Protein AF-Q12769-3-F1 (afdb_monomer_lite)

Sequence (485 aa):
MVSVVELKQSSVMQRLLTGWMPTAIRGDQSPSDRPLSLAVHCVEHDAFIFALCQDHKLRMWSYKEQMCLMVADMLEYVPVKKDLRLTAGTGHKLRLAYSPTMGLYLGIYMHAPKRGQRRGFAMLPGLKLLSSSSPPTSASQCAGITSVNHSTQPEFFFCIFQLVSTESNRYSLDHISSLFTSQETLIDFALTSTDIWALWHDAENQTVVKYINFEHNVAGQWNPVFMQPLPEEEIVIRDDQDPREMYLQSLFTPGQFTNEALCKALQIFCRGTERNLDLSWSELKKEVTLAVENELQGSVTEYEFSQEEFRNLQQEFWCKFYACCLQYQEALSHPLALHLNPHTNMVCLLKKGYLSFLIPSSLVDHLYLLPYENLLTEDETTISDDVDIARDVICLIKCLRLIEESVTVDMSVIMEMSCYNLQSPEKAAEQILEDMITIDVENVMEDICSKLQEIRNPIHAIGLLIREMDYETEVEMEKGFNPGK

Structure (mmCIF, N/CA/C/O backbone):
data_AF-Q12769-3-F1
#
_entry.id   AF-Q12769-3-F1
#
loop_
_atom_site.group_PDB
_atom_site.id
_atom_site.type_symbol
_atom_site.label_atom_id
_atom_site.label_alt_id
_atom_site.label_comp_id
_atom_site.label_asym_id
_atom_site.label_entity_id
_atom_site.label_seq_id
_atom_site.pdbx_PDB_ins_code
_atom_site.Cartn_x
_atom_site.Cartn_y
_atom_site.Cartn_z
_atom_site.occupancy
_atom_site.B_iso_or_equiv
_atom_site.auth_seq_id
_atom_site.auth_comp_id
_atom_site.auth_asym_id
_atom_site.auth_atom_id
_atom_site.pdbx_PDB_model_num
ATOM 1 N N . MET A 1 1 ? 22.654 34.669 -11.933 1.00 60.47 1 MET A N 1
ATOM 2 C CA . MET A 1 1 ? 22.660 34.782 -13.406 1.00 60.47 1 MET A CA 1
ATOM 3 C C . MET A 1 1 ? 22.020 33.510 -13.928 1.00 60.47 1 MET A C 1
ATOM 5 O O . MET A 1 1 ? 22.546 32.447 -13.643 1.00 60.47 1 MET A O 1
ATOM 9 N N . VAL A 1 2 ? 20.847 33.600 -14.552 1.00 82.94 2 VAL A N 1
ATOM 10 C CA . VAL A 1 2 ? 20.180 32.443 -15.170 1.00 82.94 2 VAL A CA 1
ATOM 11 C C . VAL A 1 2 ? 20.574 32.446 -16.642 1.00 82.94 2 VAL A C 1
ATOM 13 O O . VAL A 1 2 ? 20.434 33.478 -17.296 1.00 82.94 2 VAL A O 1
ATOM 16 N N . SER A 1 3 ? 21.107 31.336 -17.147 1.00 84.06 3 SER A N 1
ATOM 17 C CA . SER A 1 3 ? 21.309 31.119 -18.581 1.00 84.06 3 SER A CA 1
ATOM 18 C C . SER A 1 3 ? 20.165 30.272 -19.131 1.00 84.06 3 SER A C 1
ATOM 20 O O . SER A 1 3 ? 19.603 29.432 -18.432 1.00 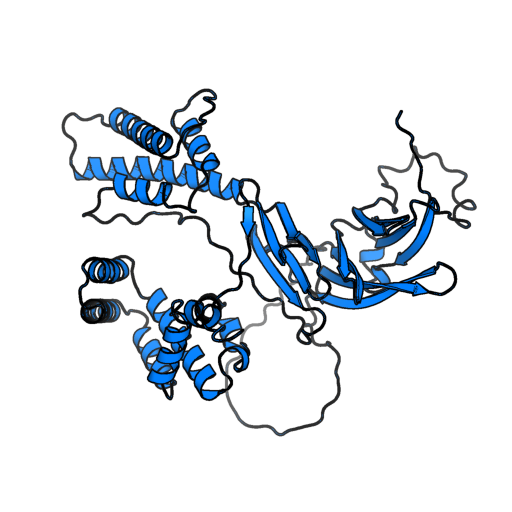84.06 3 SER A O 1
ATOM 22 N N . VAL A 1 4 ? 19.806 30.512 -20.388 1.00 85.94 4 VAL A N 1
ATOM 23 C CA . VAL A 1 4 ? 18.792 29.735 -21.107 1.00 85.94 4 VAL A CA 1
ATOM 24 C C . VAL A 1 4 ? 19.499 28.982 -22.225 1.00 85.94 4 VAL A C 1
ATOM 26 O O . VAL A 1 4 ? 20.266 29.580 -22.979 1.00 85.94 4 VAL A O 1
ATOM 29 N N . VAL A 1 5 ? 19.248 27.678 -22.323 1.00 82.56 5 VAL A N 1
ATOM 30 C CA . VAL A 1 5 ? 19.764 26.806 -23.386 1.00 82.56 5 VAL A CA 1
ATOM 31 C C . VAL A 1 5 ? 18.572 26.224 -24.134 1.00 82.56 5 VAL A C 1
ATOM 33 O O . VAL A 1 5 ? 17.669 25.659 -23.523 1.00 82.56 5 VAL A O 1
ATOM 36 N N . GLU A 1 6 ? 18.559 26.373 -25.456 1.00 83.12 6 GLU A N 1
ATOM 37 C CA . GLU A 1 6 ? 17.487 25.862 -26.310 1.00 83.12 6 GLU A CA 1
ATOM 38 C C . GLU A 1 6 ? 17.913 24.528 -26.937 1.00 83.12 6 GLU A C 1
ATOM 40 O O . GLU A 1 6 ? 18.784 24.489 -27.807 1.00 83.12 6 GLU A O 1
ATOM 45 N N . LEU A 1 7 ? 17.295 23.426 -26.505 1.00 82.25 7 LEU A N 1
ATOM 46 C CA . LEU A 1 7 ? 17.531 22.098 -27.072 1.00 82.25 7 LEU A CA 1
ATOM 47 C C . LEU A 1 7 ? 16.659 21.913 -28.317 1.00 82.25 7 LEU A C 1
ATOM 49 O O . LEU A 1 7 ? 15.455 21.678 -28.222 1.00 82.25 7 LEU A O 1
ATOM 53 N N . LYS A 1 8 ? 17.258 22.028 -29.504 1.00 75.25 8 LYS A N 1
ATOM 54 C CA . LYS A 1 8 ? 16.547 21.836 -30.777 1.00 75.25 8 LYS A CA 1
ATOM 55 C C . LYS A 1 8 ? 16.693 20.409 -31.273 1.00 75.25 8 LYS A C 1
ATOM 57 O O . LYS A 1 8 ? 17.770 19.820 -31.214 1.00 75.25 8 LYS A O 1
ATOM 62 N N . GLN A 1 9 ? 15.629 19.877 -31.867 1.00 67.94 9 GLN A N 1
ATOM 63 C CA . GLN A 1 9 ? 15.782 18.774 -32.806 1.00 67.94 9 GLN A CA 1
ATOM 64 C C . GLN A 1 9 ? 16.490 19.335 -34.048 1.00 67.94 9 GLN A C 1
ATOM 66 O O . GLN A 1 9 ? 15.953 20.202 -34.740 1.00 67.94 9 GLN A O 1
ATOM 71 N N . SER A 1 10 ? 17.714 18.888 -34.323 1.00 55.28 10 SER A N 1
ATOM 72 C CA . SER A 1 10 ? 18.461 19.246 -35.530 1.00 55.28 10 SER A CA 1
ATOM 73 C C . SER A 1 10 ? 17.811 18.587 -36.752 1.00 55.28 10 SER A C 1
ATOM 75 O O . SER A 1 10 ? 18.285 17.593 -37.294 1.00 55.28 10 SER A O 1
ATOM 77 N N . SER A 1 11 ? 16.680 19.123 -37.212 1.00 49.91 11 SER A N 1
ATOM 78 C CA . SER A 1 11 ? 16.047 18.670 -38.445 1.00 49.91 11 SER A CA 1
ATOM 79 C C . SER A 1 11 ? 16.816 19.228 -39.646 1.00 49.91 11 SER A C 1
ATOM 81 O O . SER A 1 11 ? 16.505 20.278 -40.207 1.00 49.91 11 SER A O 1
ATOM 83 N N . VAL A 1 12 ? 17.827 18.479 -40.090 1.00 41.22 12 VAL A N 1
ATOM 84 C CA . VAL A 1 12 ? 18.531 18.742 -41.358 1.00 41.22 12 VAL A CA 1
ATOM 85 C C . VAL A 1 12 ? 17.552 18.718 -42.555 1.00 41.22 12 VAL A C 1
ATOM 87 O O . VAL A 1 12 ? 17.850 19.295 -43.594 1.00 41.22 12 VAL A O 1
ATOM 90 N N . MET A 1 13 ? 16.339 18.159 -42.405 1.00 33.88 13 MET A N 1
ATOM 91 C CA . MET A 1 13 ? 15.327 18.086 -43.474 1.00 33.88 13 MET A CA 1
ATOM 92 C C . MET A 1 13 ? 14.098 19.013 -43.372 1.00 33.88 13 MET A C 1
ATOM 94 O O . MET A 1 13 ? 13.428 19.180 -44.386 1.00 33.88 13 MET A O 1
ATOM 98 N N . GLN A 1 14 ? 13.757 19.651 -42.241 1.00 40.59 14 GLN A N 1
ATOM 99 C CA . GLN A 1 14 ? 12.513 20.463 -42.188 1.00 40.59 14 GLN A CA 1
ATOM 100 C C . GLN A 1 14 ? 12.691 21.933 -42.590 1.00 40.59 14 GLN A C 1
ATOM 102 O O . GLN A 1 14 ? 11.702 22.609 -42.869 1.00 40.59 14 GLN A O 1
ATOM 107 N N . ARG A 1 15 ? 13.926 22.441 -42.692 1.00 35.69 15 ARG A N 1
ATOM 108 C CA . ARG A 1 15 ? 14.178 23.844 -43.076 1.00 35.69 15 ARG A CA 1
ATOM 109 C C . ARG A 1 15 ? 13.870 24.180 -44.542 1.00 35.69 15 ARG A C 1
ATOM 111 O O . ARG A 1 15 ? 13.877 25.355 -44.887 1.00 35.69 15 ARG A O 1
ATOM 118 N N . LEU A 1 16 ? 13.574 23.196 -45.394 1.00 40.25 16 LEU A N 1
ATOM 119 C CA . LEU A 1 16 ? 13.364 23.409 -46.833 1.00 40.25 16 LEU A CA 1
ATOM 120 C C . LEU A 1 16 ? 11.891 23.559 -47.266 1.00 40.25 16 LEU A C 1
ATOM 122 O O . LEU A 1 16 ? 11.656 23.857 -48.431 1.00 40.25 16 LEU A O 1
ATOM 126 N N . LEU A 1 17 ? 10.898 23.413 -46.372 1.00 40.19 17 LEU A N 1
ATOM 127 C CA . LEU A 1 17 ? 9.471 23.422 -46.767 1.00 40.19 17 LEU A CA 1
ATOM 128 C C . LEU A 1 17 ? 8.531 24.324 -45.943 1.00 40.19 17 LEU A C 1
ATOM 130 O O . LEU A 1 17 ? 7.352 24.414 -46.269 1.00 40.19 17 LEU A O 1
ATOM 134 N N . THR A 1 18 ? 9.004 25.041 -44.920 1.00 45.25 18 THR A N 1
ATOM 135 C CA . THR A 1 18 ? 8.131 25.838 -44.023 1.00 45.25 18 THR A CA 1
ATOM 136 C C . THR A 1 18 ? 8.337 27.357 -44.103 1.00 45.25 18 THR A C 1
ATOM 138 O O . THR A 1 18 ? 7.865 28.098 -43.247 1.00 45.25 18 THR A O 1
ATOM 141 N N . GLY A 1 19 ? 9.003 27.851 -45.153 1.00 39.56 19 GLY A N 1
ATOM 142 C CA . GLY A 1 19 ? 9.500 29.229 -45.218 1.00 39.56 19 GLY A CA 1
ATOM 143 C C . GLY A 1 19 ? 8.478 30.365 -45.376 1.00 39.56 19 GLY A C 1
ATOM 144 O O . GLY A 1 19 ? 8.831 31.489 -45.041 1.00 39.56 19 GLY A O 1
ATOM 145 N N . TRP A 1 20 ? 7.257 30.154 -45.883 1.00 44.91 20 TRP A N 1
ATOM 146 C CA . TRP A 1 20 ? 6.432 31.255 -46.436 1.00 44.91 20 TRP A CA 1
ATOM 147 C C . TRP A 1 20 ? 4.971 31.332 -45.925 1.00 44.91 20 TRP A C 1
ATOM 149 O O . TRP A 1 20 ? 4.077 31.719 -46.675 1.00 44.91 20 TRP A O 1
ATOM 159 N N . MET A 1 21 ? 4.684 31.015 -44.655 1.00 35.66 21 MET A N 1
ATOM 160 C CA . MET A 1 21 ? 3.350 31.291 -44.081 1.00 35.66 21 MET A CA 1
ATOM 161 C C . MET A 1 21 ? 3.405 31.960 -42.695 1.00 35.66 21 MET A C 1
ATOM 163 O O . MET A 1 21 ? 3.921 31.356 -41.756 1.00 35.66 21 MET A O 1
ATOM 167 N N . PRO A 1 22 ? 2.846 33.179 -42.535 1.00 39.41 22 PRO A N 1
ATOM 168 C CA . PRO A 1 22 ? 2.706 33.838 -41.238 1.00 39.41 22 PRO A CA 1
ATOM 169 C C . PRO A 1 22 ? 1.829 33.027 -40.271 1.00 39.41 22 PRO A C 1
ATOM 171 O O . PRO A 1 22 ? 0.734 32.589 -40.622 1.00 39.41 22 PRO A O 1
ATOM 174 N N . THR A 1 23 ? 2.284 32.889 -39.026 1.00 47.03 23 THR A N 1
ATOM 175 C CA . THR A 1 23 ? 1.636 32.164 -37.913 1.00 47.03 23 THR A CA 1
ATOM 176 C C . THR A 1 23 ? 0.243 32.679 -37.527 1.00 47.03 23 THR A C 1
ATOM 178 O O . THR A 1 23 ? -0.473 32.001 -36.800 1.00 47.03 23 THR A O 1
ATOM 181 N N . ALA A 1 24 ? -0.190 33.828 -38.049 1.00 46.28 24 ALA A N 1
ATOM 182 C CA . ALA A 1 24 ? -1.457 34.471 -37.701 1.00 46.28 24 ALA A CA 1
ATOM 183 C C . ALA A 1 24 ? -2.721 33.842 -38.337 1.00 46.28 24 ALA A C 1
ATOM 185 O O . ALA A 1 24 ? -3.821 34.312 -38.066 1.00 46.28 24 ALA A O 1
ATOM 186 N N . ILE A 1 25 ? -2.595 32.805 -39.182 1.00 49.62 25 ILE A N 1
ATOM 187 C CA . ILE A 1 25 ? -3.733 32.174 -39.898 1.00 49.62 25 ILE A CA 1
ATOM 188 C C . ILE A 1 25 ? -3.991 30.718 -39.442 1.00 49.62 25 ILE A C 1
ATOM 190 O O . ILE A 1 25 ? -4.995 30.111 -39.812 1.00 49.62 25 ILE A O 1
ATOM 194 N N . ARG A 1 26 ? -3.144 30.142 -38.577 1.00 43.47 26 ARG A N 1
ATOM 195 C CA . ARG A 1 26 ? -3.408 28.834 -37.951 1.00 43.47 26 ARG A CA 1
ATOM 196 C C . ARG A 1 26 ? -4.050 29.044 -36.585 1.00 43.47 26 ARG A C 1
ATOM 198 O O . ARG A 1 26 ? -3.354 29.358 -35.628 1.00 43.47 26 ARG A O 1
ATOM 205 N N . GLY A 1 27 ? -5.368 28.861 -36.503 1.00 40.22 27 GLY A N 1
ATOM 206 C CA . GLY A 1 27 ? -6.060 28.756 -35.216 1.00 40.22 27 GLY A CA 1
ATOM 207 C C . GLY A 1 27 ? -5.397 27.687 -34.347 1.00 40.22 27 GLY A C 1
ATOM 208 O O . GLY A 1 27 ? -5.112 26.616 -34.865 1.00 40.22 27 GLY A O 1
ATOM 209 N N . ASP A 1 28 ? -5.096 28.042 -33.098 1.00 43.66 28 ASP A N 1
ATOM 210 C CA . ASP A 1 28 ? -4.556 27.274 -31.957 1.00 43.66 28 ASP A CA 1
ATOM 211 C C . ASP A 1 28 ? -3.938 25.876 -32.213 1.00 43.66 28 ASP A C 1
ATOM 213 O O . ASP A 1 28 ? -4.171 24.917 -31.478 1.00 43.66 28 ASP A O 1
ATOM 217 N N . GLN A 1 29 ? -3.136 25.721 -33.271 1.00 52.34 29 GLN A N 1
ATOM 218 C CA . GLN A 1 29 ? -2.413 24.480 -33.530 1.00 52.34 29 GLN A CA 1
ATOM 219 C C . GLN A 1 29 ? -1.179 24.475 -32.637 1.00 52.34 29 GLN A C 1
ATOM 221 O O . GLN A 1 29 ? -0.146 25.046 -32.996 1.00 52.34 29 GLN A O 1
ATOM 226 N N . SER A 1 30 ? -1.290 23.837 -31.469 1.00 60.78 30 SER A N 1
ATOM 227 C CA . SER A 1 30 ? -0.124 23.504 -30.657 1.00 60.78 30 SER A CA 1
ATOM 228 C C . SER A 1 30 ? 0.916 22.773 -31.523 1.00 60.78 30 SER A C 1
ATOM 230 O O . SER A 1 30 ? 0.540 21.956 -32.372 1.00 60.78 30 SER A O 1
ATOM 232 N N . PRO A 1 31 ? 2.220 23.054 -31.353 1.00 77.06 31 PRO A N 1
ATOM 233 C CA . PRO A 1 31 ? 3.263 22.338 -32.075 1.00 77.06 31 PRO A CA 1
ATOM 234 C C . PRO A 1 31 ? 3.104 20.833 -31.853 1.00 77.06 31 PRO A C 1
ATOM 236 O O . PRO A 1 31 ? 2.946 20.387 -30.717 1.00 77.06 31 PRO A O 1
ATOM 239 N N . SER A 1 32 ? 3.127 20.040 -32.925 1.00 80.44 32 SER A N 1
ATOM 240 C CA . SER A 1 32 ? 2.940 18.588 -32.824 1.00 80.44 32 SER A CA 1
ATOM 241 C C . SER A 1 32 ? 4.040 17.915 -31.990 1.00 80.44 32 SER A C 1
ATOM 243 O O . SER A 1 32 ? 3.846 16.836 -31.452 1.00 80.44 32 SER A O 1
ATOM 245 N N . ASP A 1 33 ? 5.198 18.557 -31.851 1.00 85.75 33 ASP A N 1
ATOM 246 C CA . ASP A 1 33 ? 6.330 18.117 -31.039 1.00 85.75 33 ASP A CA 1
ATOM 247 C C . ASP A 1 33 ? 6.254 18.570 -29.569 1.00 85.75 33 ASP A C 1
ATOM 249 O O . ASP A 1 33 ? 7.204 18.354 -28.813 1.00 85.75 33 ASP A O 1
ATOM 253 N N . ARG A 1 34 ? 5.129 19.148 -29.122 1.00 90.19 34 ARG A N 1
ATOM 254 C CA . ARG A 1 34 ? 4.933 19.537 -27.720 1.00 90.19 34 ARG A CA 1
ATOM 255 C C . ARG A 1 34 ? 5.109 18.322 -26.792 1.00 90.19 34 ARG A C 1
ATOM 257 O O . ARG A 1 34 ? 4.408 17.322 -26.981 1.00 90.19 34 ARG A O 1
ATOM 264 N N . PRO A 1 35 ? 5.985 18.398 -25.773 1.00 93.06 35 PRO A N 1
ATOM 265 C CA . PRO A 1 35 ? 6.152 17.324 -24.803 1.00 93.06 35 PRO A CA 1
ATOM 266 C C . PRO A 1 35 ? 4.898 17.186 -23.930 1.00 93.06 35 PRO A C 1
ATOM 268 O O . PRO A 1 35 ? 4.398 18.169 -23.381 1.00 93.06 35 PRO A O 1
ATOM 271 N N . LEU A 1 36 ? 4.396 15.959 -23.814 1.00 93.81 36 LEU A N 1
ATOM 272 C CA . LEU A 1 36 ? 3.318 15.557 -22.905 1.00 93.81 36 LEU A CA 1
ATOM 273 C C . LEU A 1 36 ? 3.874 15.025 -21.586 1.00 93.81 36 LEU A C 1
ATOM 275 O O . LEU A 1 36 ? 3.310 15.274 -20.525 1.00 93.81 36 LEU A O 1
ATOM 279 N N . SER A 1 37 ? 4.984 14.293 -21.660 1.00 96.31 37 SER A N 1
ATOM 280 C CA . SER A 1 37 ? 5.657 13.712 -20.507 1.00 96.31 37 SER A CA 1
ATOM 281 C C . SER A 1 37 ? 7.164 13.820 -20.690 1.00 96.31 37 SER A C 1
ATOM 283 O O . SER A 1 37 ? 7.678 13.564 -21.781 1.00 96.31 37 SER A O 1
ATOM 285 N N . LEU A 1 38 ? 7.854 14.231 -19.630 1.00 96.94 38 LEU A N 1
ATOM 286 C CA . LEU A 1 38 ? 9.303 14.370 -19.586 1.00 96.94 38 LEU A CA 1
ATOM 287 C C . LEU A 1 38 ? 9.857 13.466 -18.493 1.00 96.94 38 LEU A C 1
ATOM 289 O O . LEU A 1 38 ? 9.254 13.339 -17.428 1.00 96.94 38 LEU A O 1
ATOM 293 N N . ALA A 1 39 ? 11.025 12.893 -18.745 1.00 97.31 39 ALA A N 1
ATOM 294 C CA . ALA A 1 39 ? 11.796 12.194 -17.733 1.00 97.31 39 ALA A CA 1
ATOM 295 C C . ALA A 1 39 ? 13.288 12.458 -17.940 1.00 97.31 39 ALA A C 1
ATOM 297 O O . ALA A 1 39 ? 13.730 12.728 -19.059 1.00 97.31 39 ALA A O 1
ATOM 298 N N . VAL A 1 40 ? 14.061 12.404 -16.859 1.00 96.75 40 VAL A N 1
ATOM 299 C CA . VAL A 1 40 ? 15.504 12.654 -16.888 1.00 96.75 40 VAL A CA 1
ATOM 300 C C . VAL A 1 40 ? 16.217 11.467 -16.267 1.00 96.75 40 VAL A C 1
ATOM 302 O O . VAL A 1 40 ? 15.841 11.014 -15.189 1.00 96.75 40 VAL A O 1
ATOM 305 N N . HIS A 1 41 ? 17.253 10.984 -16.941 1.00 95.06 41 HIS A N 1
ATOM 306 C CA . HIS A 1 41 ? 18.183 10.008 -16.397 1.00 95.06 41 HIS A CA 1
ATOM 307 C C . HIS A 1 41 ? 19.574 10.635 -16.316 1.00 95.06 41 HIS A C 1
ATOM 309 O O . HIS A 1 41 ? 20.150 11.021 -17.335 1.00 95.06 41 HIS A O 1
ATOM 315 N N . CYS A 1 42 ? 20.095 10.765 -15.100 1.00 93.38 42 CYS A N 1
ATOM 316 C CA . CYS A 1 42 ? 21.433 11.288 -14.858 1.00 93.38 42 CYS A CA 1
ATOM 317 C C . CYS A 1 42 ? 22.445 10.141 -14.854 1.00 93.38 42 CYS A C 1
ATOM 319 O O . CYS A 1 42 ? 22.295 9.181 -14.103 1.00 93.38 42 CYS A O 1
ATOM 321 N N . VAL A 1 43 ? 23.494 10.289 -15.656 1.00 87.81 43 VAL A N 1
ATOM 322 C CA . VAL A 1 43 ? 24.689 9.437 -15.675 1.00 87.81 43 VAL A CA 1
ATOM 323 C C . VAL A 1 43 ? 25.859 10.286 -15.151 1.00 87.81 43 VAL A C 1
ATOM 325 O O . VAL A 1 43 ? 25.766 11.511 -15.146 1.00 87.81 43 VAL A O 1
ATOM 328 N N . GLU A 1 44 ? 26.968 9.686 -14.706 1.00 84.19 44 GLU A N 1
ATOM 329 C CA . GLU A 1 44 ? 28.083 10.391 -14.029 1.00 84.19 44 GLU A CA 1
ATOM 330 C C . GLU A 1 44 ? 28.545 11.702 -14.703 1.00 84.19 44 GLU A C 1
ATOM 332 O O . GLU A 1 44 ? 29.002 12.626 -14.024 1.00 84.19 44 GLU A O 1
ATOM 337 N N . HIS A 1 45 ? 28.441 11.806 -16.033 1.00 89.31 45 HIS A N 1
ATOM 338 C CA . HIS A 1 45 ? 28.948 12.944 -16.806 1.00 89.31 45 HIS A CA 1
ATOM 339 C C . HIS A 1 45 ? 27.959 13.538 -17.817 1.00 89.31 45 HIS A C 1
ATOM 341 O O . HIS A 1 45 ? 28.375 14.360 -18.636 1.00 89.31 45 HIS A O 1
ATOM 347 N N . ASP A 1 46 ? 26.691 13.129 -17.804 1.00 91.69 46 ASP A N 1
ATOM 348 C CA . ASP A 1 46 ? 25.661 13.649 -18.708 1.00 91.69 46 ASP A CA 1
ATOM 349 C C . ASP A 1 46 ? 24.258 13.453 -18.113 1.00 91.69 46 ASP A C 1
ATOM 351 O O . ASP A 1 46 ? 24.056 12.647 -17.208 1.00 91.69 46 ASP A O 1
ATOM 355 N N . ALA A 1 47 ? 23.275 14.175 -18.637 1.00 93.50 47 ALA A N 1
ATOM 356 C CA . ALA A 1 47 ? 21.869 13.956 -18.339 1.00 93.50 47 ALA A CA 1
ATOM 357 C C . ALA A 1 47 ? 21.113 13.696 -19.641 1.00 93.50 47 ALA A C 1
ATOM 359 O O . ALA A 1 47 ? 21.095 14.540 -20.542 1.00 93.50 47 ALA A O 1
ATOM 360 N N . PHE A 1 48 ? 20.466 12.536 -19.727 1.00 94.69 48 PHE A N 1
ATOM 361 C CA . PHE A 1 48 ? 19.568 12.220 -20.826 1.00 94.69 48 PHE A CA 1
ATOM 362 C C . PHE A 1 48 ? 18.165 12.702 -20.500 1.00 94.69 48 PHE A C 1
ATOM 364 O O . PHE A 1 48 ? 17.574 12.317 -19.491 1.00 94.69 48 PHE A O 1
ATOM 371 N N . ILE A 1 49 ? 17.636 13.556 -21.368 1.00 96.19 49 ILE A N 1
ATOM 372 C CA . ILE A 1 49 ? 16.285 14.098 -21.264 1.00 96.19 49 ILE A CA 1
ATOM 373 C C . ILE A 1 49 ? 15.428 13.357 -22.278 1.00 96.19 49 ILE A C 1
ATOM 375 O O . ILE A 1 49 ? 15.718 13.382 -23.472 1.00 96.19 49 ILE A O 1
ATOM 379 N N . PHE A 1 50 ? 14.366 12.722 -21.810 1.00 97.06 50 PHE A N 1
ATOM 380 C CA . PHE A 1 50 ? 13.392 12.028 -22.636 1.00 97.06 50 PHE A CA 1
ATOM 381 C C . PHE A 1 50 ? 12.108 12.845 -22.700 1.00 97.06 50 PHE A C 1
ATOM 383 O O . PHE A 1 50 ? 11.630 13.321 -21.670 1.00 97.06 50 PHE A O 1
ATOM 390 N N . ALA A 1 51 ? 11.530 12.976 -23.891 1.00 96.69 51 ALA A N 1
ATOM 391 C CA . ALA A 1 51 ? 10.228 13.595 -24.090 1.00 96.69 51 ALA A CA 1
ATOM 392 C C . ALA A 1 51 ? 9.323 12.715 -24.941 1.00 96.69 51 ALA A C 1
ATOM 394 O O . ALA A 1 51 ? 9.649 12.395 -26.086 1.00 96.69 51 ALA A O 1
ATOM 395 N N . LEU A 1 52 ? 8.162 12.379 -24.391 1.00 95.69 52 LEU A N 1
ATOM 396 C CA . LEU A 1 52 ? 7.061 11.784 -25.130 1.00 95.69 52 LEU A CA 1
ATOM 397 C C . LEU A 1 52 ? 6.132 12.903 -25.594 1.00 95.69 52 LEU A C 1
ATOM 399 O O . LEU A 1 52 ? 5.600 13.647 -24.770 1.00 95.69 52 LEU A O 1
ATOM 403 N N . CYS A 1 53 ? 5.973 13.056 -26.905 1.00 93.75 53 CYS A N 1
ATOM 404 C CA . CYS A 1 53 ? 5.343 14.232 -27.505 1.00 93.75 53 CYS A CA 1
ATOM 405 C C . CYS A 1 53 ? 3.928 13.965 -28.046 1.00 93.75 53 CYS A C 1
ATOM 407 O O . CYS A 1 53 ? 3.506 12.821 -28.225 1.00 93.75 53 CYS A O 1
ATOM 409 N N . GLN A 1 54 ? 3.203 15.049 -28.349 1.00 91.44 54 GLN A N 1
ATOM 410 C CA . GLN A 1 54 ? 1.860 15.024 -28.950 1.00 91.44 54 GLN A CA 1
ATOM 411 C C . GLN A 1 54 ? 1.790 14.300 -30.302 1.00 91.44 54 GLN A C 1
ATOM 413 O O . GLN A 1 54 ? 0.734 13.788 -30.661 1.00 91.44 54 GLN A O 1
ATOM 418 N N . ASP A 1 55 ? 2.897 14.209 -31.033 1.00 90.50 55 ASP A N 1
ATOM 419 C CA . ASP A 1 55 ? 3.017 13.470 -32.291 1.00 90.50 55 ASP A CA 1
ATOM 420 C C . ASP A 1 55 ? 3.349 11.983 -32.111 1.00 90.50 55 ASP A C 1
ATOM 422 O O . ASP A 1 55 ? 3.747 11.332 -33.075 1.00 90.50 55 ASP A O 1
ATOM 426 N N . HIS A 1 56 ? 3.182 11.447 -30.897 1.00 91.06 56 HIS A N 1
ATOM 427 C CA . HIS A 1 56 ? 3.433 10.047 -30.535 1.00 91.06 56 HIS A CA 1
ATOM 428 C C . HIS A 1 56 ? 4.893 9.609 -30.668 1.00 91.06 56 HIS A C 1
ATOM 430 O O . HIS A 1 56 ? 5.183 8.414 -30.664 1.00 91.06 56 HIS A O 1
ATOM 436 N N . LYS A 1 57 ? 5.831 10.552 -30.769 1.00 93.00 57 LYS A N 1
ATOM 437 C CA . LYS A 1 57 ? 7.256 10.230 -30.809 1.00 93.00 57 LYS A CA 1
ATOM 438 C C . LYS A 1 57 ? 7.885 10.381 -29.438 1.00 93.00 57 LYS A C 1
ATOM 440 O O . LYS A 1 57 ? 7.661 11.379 -28.749 1.00 93.00 57 LYS A O 1
ATOM 445 N N . LEU A 1 58 ? 8.721 9.410 -29.092 1.00 94.94 58 LEU A N 1
ATOM 446 C CA . LEU A 1 58 ? 9.677 9.523 -28.004 1.00 94.94 58 LEU A CA 1
ATOM 447 C C . LEU A 1 58 ? 10.966 10.115 -28.565 1.00 94.94 58 LEU A C 1
ATOM 449 O O . LEU A 1 58 ? 11.519 9.620 -29.548 1.00 94.94 58 LEU A O 1
ATOM 453 N N . ARG A 1 59 ? 11.446 11.183 -27.943 1.00 95.00 59 ARG A N 1
ATOM 454 C CA . ARG A 1 59 ? 12.701 11.845 -28.291 1.00 95.00 59 ARG A CA 1
ATOM 455 C C . ARG A 1 59 ? 13.634 11.823 -27.091 1.00 95.00 59 ARG A C 1
ATOM 457 O O . ARG A 1 59 ? 13.177 11.998 -25.965 1.00 95.00 59 ARG A O 1
ATOM 464 N N . MET A 1 60 ? 14.924 11.640 -27.339 1.00 94.75 60 MET A N 1
ATOM 465 C CA . MET A 1 60 ? 15.966 11.675 -26.315 1.00 94.75 60 MET A CA 1
ATOM 466 C C . MET A 1 60 ? 17.031 12.702 -26.690 1.00 94.75 60 MET A C 1
ATOM 468 O O . MET A 1 60 ? 17.483 12.736 -27.837 1.00 94.75 60 MET A O 1
ATOM 472 N N . TRP A 1 61 ? 17.452 13.517 -25.728 1.00 93.56 61 TRP A N 1
ATOM 473 C CA . TRP A 1 61 ? 18.534 14.487 -25.875 1.00 93.56 61 TRP A CA 1
ATOM 474 C C . TRP A 1 61 ? 19.630 14.225 -24.854 1.00 93.56 61 TRP A C 1
ATOM 476 O O . TRP A 1 61 ? 19.337 13.884 -23.711 1.00 93.56 61 TRP A O 1
ATOM 486 N N . SER A 1 62 ? 20.875 14.461 -25.257 1.00 91.50 62 SER A N 1
ATOM 487 C CA . SER A 1 62 ? 21.976 14.671 -24.317 1.00 91.50 62 SER A CA 1
ATOM 488 C C . SER A 1 62 ? 22.006 16.139 -23.911 1.00 91.50 62 SER A C 1
ATOM 490 O O . SER A 1 62 ? 22.007 17.033 -24.764 1.00 91.50 62 SER A O 1
ATOM 492 N N . TYR A 1 63 ? 22.032 16.395 -22.605 1.00 91.31 63 TYR A N 1
ATOM 493 C CA . TYR A 1 63 ? 22.207 17.742 -22.076 1.00 91.31 63 TYR A CA 1
ATOM 494 C C . TYR A 1 63 ? 23.613 18.279 -22.375 1.00 91.31 63 TYR A C 1
ATOM 496 O O . TYR A 1 63 ? 23.763 19.444 -22.747 1.00 91.31 63 TYR A O 1
ATOM 504 N N . LYS A 1 64 ? 24.639 17.429 -22.263 1.00 90.25 64 LYS A N 1
ATOM 505 C CA . LYS A 1 64 ? 26.036 17.788 -22.526 1.00 90.25 64 LYS A CA 1
ATOM 506 C C . LYS A 1 64 ? 26.304 18.095 -23.998 1.00 90.25 64 LYS A C 1
ATOM 508 O O . LYS A 1 64 ? 26.944 19.100 -24.293 1.00 90.25 64 LYS A O 1
ATOM 513 N N . GLU A 1 65 ? 25.834 17.246 -24.911 1.00 87.69 65 GLU A N 1
ATOM 514 C CA . GLU A 1 65 ? 26.039 17.409 -26.358 1.00 87.69 65 GLU A CA 1
ATOM 515 C C . GLU A 1 65 ? 25.018 18.371 -26.993 1.00 87.69 65 GLU A C 1
ATOM 517 O O . GLU A 1 65 ? 25.190 18.790 -28.137 1.00 87.69 65 GLU A O 1
ATOM 522 N N . GLN A 1 66 ? 23.958 18.739 -26.259 1.00 89.00 66 GLN A N 1
ATOM 523 C CA . GLN A 1 66 ? 22.870 19.624 -26.701 1.00 89.00 66 GLN A CA 1
ATOM 524 C C . GLN A 1 66 ? 22.205 19.179 -28.014 1.00 89.00 66 GLN A C 1
ATOM 526 O O . GLN A 1 66 ? 21.687 19.994 -28.781 1.00 89.00 66 GLN A O 1
ATOM 531 N N . MET A 1 67 ? 22.197 17.871 -28.276 1.00 89.38 67 MET A N 1
ATOM 532 C CA . MET A 1 67 ? 21.651 17.283 -29.494 1.00 89.38 67 MET A CA 1
ATOM 533 C C . MET A 1 67 ? 20.633 16.190 -29.191 1.00 89.38 67 MET A C 1
ATOM 535 O O . MET A 1 67 ? 20.689 15.514 -28.164 1.00 89.38 67 MET A O 1
ATOM 539 N N . CYS A 1 68 ? 19.685 16.028 -30.113 1.00 90.81 68 CYS A N 1
ATOM 540 C CA . CYS A 1 68 ? 18.744 14.918 -30.088 1.00 90.81 68 CYS A CA 1
ATOM 541 C C . CYS A 1 68 ? 19.463 13.655 -30.573 1.00 90.81 68 CYS A C 1
ATOM 543 O O . CYS A 1 68 ? 19.907 13.598 -31.720 1.00 90.81 68 CYS A O 1
ATOM 545 N N . LEU A 1 69 ? 19.587 12.670 -29.688 1.00 90.94 69 LEU A N 1
ATOM 546 C CA . LEU A 1 69 ? 20.319 11.426 -29.916 1.00 90.94 69 LEU A CA 1
ATOM 547 C C . LEU A 1 69 ? 19.444 10.328 -30.524 1.00 90.94 69 LEU A C 1
ATOM 549 O O . LEU A 1 69 ? 19.945 9.470 -31.247 1.00 90.94 69 LEU A O 1
ATOM 553 N N . MET A 1 70 ? 18.141 10.347 -30.238 1.00 92.00 70 MET A N 1
ATOM 554 C CA . MET A 1 70 ? 17.204 9.313 -30.673 1.00 92.00 70 MET A CA 1
ATOM 555 C C . MET A 1 70 ? 15.804 9.893 -30.863 1.00 92.00 70 MET A C 1
ATOM 557 O O . MET A 1 70 ? 15.347 10.722 -30.074 1.00 92.00 70 MET A O 1
ATOM 561 N N . VAL A 1 71 ? 15.115 9.414 -31.898 1.00 93.38 71 VAL A N 1
ATOM 562 C CA . VAL A 1 71 ? 13.689 9.648 -32.133 1.00 93.38 71 VAL A CA 1
ATOM 563 C C . VAL A 1 71 ? 13.060 8.317 -32.516 1.00 93.38 71 VAL A C 1
ATOM 565 O O . VAL A 1 71 ? 13.486 7.713 -33.496 1.00 93.38 71 VAL A O 1
ATOM 568 N N . ALA A 1 72 ? 12.046 7.884 -31.775 1.00 92.50 72 ALA A N 1
ATOM 569 C CA . ALA A 1 72 ? 11.306 6.657 -32.040 1.00 92.50 72 ALA A CA 1
ATOM 570 C C . ALA A 1 72 ? 9.809 6.969 -32.189 1.00 92.50 72 ALA A C 1
ATOM 572 O O . ALA A 1 72 ? 9.257 7.752 -31.414 1.00 92.50 72 ALA A O 1
ATOM 573 N N . ASP A 1 73 ? 9.156 6.392 -33.201 1.00 91.62 73 ASP A N 1
ATOM 574 C CA . ASP A 1 73 ? 7.708 6.517 -33.407 1.00 91.62 73 ASP A CA 1
ATOM 575 C C . ASP A 1 73 ? 6.991 5.440 -32.590 1.00 91.62 73 ASP A C 1
ATOM 577 O O . ASP A 1 73 ? 7.047 4.254 -32.913 1.00 91.62 73 ASP A O 1
ATOM 581 N N . MET A 1 74 ? 6.312 5.844 -31.513 1.00 90.31 74 MET A N 1
ATOM 582 C CA . MET A 1 74 ? 5.661 4.887 -30.617 1.00 90.31 74 MET A CA 1
ATOM 583 C C . MET A 1 74 ? 4.512 4.159 -31.302 1.00 90.31 74 MET A C 1
ATOM 585 O O . MET A 1 74 ? 4.214 3.036 -30.914 1.00 90.31 74 MET A O 1
ATOM 589 N N . LEU A 1 75 ? 3.916 4.734 -32.357 1.00 86.19 75 LEU A N 1
ATOM 590 C CA . LEU A 1 75 ? 2.842 4.097 -33.123 1.00 86.19 75 LEU A CA 1
ATOM 591 C C . LEU A 1 75 ? 3.302 2.844 -33.873 1.00 86.19 75 LEU A C 1
ATOM 593 O O . LEU A 1 75 ? 2.462 2.073 -34.339 1.00 86.19 75 LEU A O 1
ATOM 597 N N . GLU A 1 76 ? 4.609 2.613 -34.015 1.00 85.44 76 GLU A N 1
ATOM 598 C CA . GLU A 1 76 ? 5.127 1.383 -34.612 1.00 85.44 76 GLU A CA 1
ATOM 599 C C . GLU A 1 76 ? 4.845 0.149 -33.750 1.00 85.44 76 GLU A C 1
ATOM 601 O O . GLU A 1 76 ? 4.562 -0.909 -34.323 1.00 85.44 76 GLU A O 1
ATOM 606 N N . TYR A 1 77 ? 4.800 0.332 -32.426 1.00 82.12 77 TYR A N 1
ATOM 607 C CA . TYR A 1 77 ? 4.599 -0.698 -31.398 1.00 82.12 77 TYR A CA 1
ATOM 608 C C . TYR A 1 77 ? 3.128 -0.867 -30.981 1.00 82.12 77 TYR A C 1
ATOM 610 O O . TYR A 1 77 ? 2.808 -1.670 -30.110 1.00 82.12 77 TYR A O 1
ATOM 618 N N . VAL A 1 78 ? 2.219 -0.119 -31.614 1.00 76.25 78 VAL A N 1
ATOM 619 C CA . VAL A 1 78 ? 0.781 -0.127 -31.315 1.00 76.25 78 VAL A CA 1
ATOM 620 C C . VAL A 1 78 ? 0.040 -0.946 -32.363 1.00 76.25 78 VAL A C 1
ATOM 622 O O . VAL A 1 78 ? 0.212 -0.687 -33.562 1.00 76.25 78 VAL A O 1
ATOM 625 N N . PRO A 1 79 ? -0.841 -1.882 -31.973 1.00 67.69 79 PRO A N 1
ATOM 626 C CA . PRO A 1 79 ? -1.611 -2.658 -32.943 1.00 67.69 79 PRO A CA 1
ATOM 627 C C . PRO A 1 79 ? -2.575 -1.785 -33.772 1.00 67.69 79 PRO A C 1
ATOM 629 O O . PRO A 1 79 ? -2.777 -2.038 -34.962 1.00 67.69 79 PRO A O 1
ATOM 632 N N . VAL A 1 80 ? -3.134 -0.713 -33.194 1.00 64.25 80 VAL A N 1
ATOM 633 C CA . VAL A 1 80 ? -4.158 0.142 -33.826 1.00 64.25 80 VAL A CA 1
ATOM 634 C C . VAL A 1 80 ? -3.550 1.436 -34.389 1.00 64.25 80 VAL A C 1
ATOM 636 O O . VAL A 1 80 ? -3.642 2.515 -33.811 1.00 64.25 80 VAL A O 1
ATOM 639 N N . LYS A 1 81 ? -2.905 1.344 -35.558 1.00 64.69 81 LYS A N 1
ATOM 640 C CA . LYS A 1 81 ? -2.155 2.477 -36.149 1.00 64.69 81 LYS A CA 1
ATOM 641 C C . LYS A 1 81 ? -3.023 3.567 -36.786 1.00 64.69 81 LYS A C 1
ATOM 643 O O . LYS A 1 81 ? -2.606 4.721 -36.847 1.00 64.69 81 LYS A O 1
ATOM 648 N N . LYS A 1 82 ? -4.173 3.208 -37.368 1.00 59.94 82 LYS A N 1
ATOM 649 C CA . LYS A 1 82 ? -4.847 4.077 -38.354 1.00 59.94 82 LYS A CA 1
ATOM 650 C C . LYS A 1 82 ? -5.527 5.295 -37.734 1.00 59.94 82 LYS A C 1
ATOM 652 O O . LYS A 1 82 ? -5.413 6.378 -38.299 1.00 59.94 82 LYS A O 1
ATOM 657 N N . ASP A 1 83 ? -6.175 5.129 -36.586 1.00 64.38 83 ASP A N 1
ATOM 658 C CA . ASP A 1 83 ? -6.959 6.210 -35.983 1.00 64.38 83 ASP A CA 1
ATOM 659 C C . ASP A 1 83 ? -6.098 7.176 -35.163 1.00 64.38 83 ASP A C 1
ATOM 661 O O . ASP A 1 83 ? -6.312 8.387 -35.225 1.00 64.38 83 ASP A O 1
ATOM 665 N N . LEU A 1 84 ? -5.066 6.663 -34.482 1.00 71.00 84 LEU A N 1
ATOM 666 C CA . LEU A 1 84 ? -4.169 7.463 -33.641 1.00 71.00 84 LEU A CA 1
ATOM 667 C C . LEU A 1 84 ? -3.337 8.470 -34.438 1.00 71.00 84 LEU A C 1
ATOM 669 O O . LEU A 1 84 ? -3.146 9.591 -33.987 1.00 71.00 84 LEU A O 1
ATOM 673 N N . ARG A 1 85 ? -2.910 8.126 -35.660 1.00 69.88 85 ARG A N 1
ATOM 674 C CA . ARG A 1 85 ? -2.105 9.023 -36.515 1.00 69.88 85 ARG A CA 1
ATOM 675 C C . ARG A 1 85 ? -2.793 10.348 -36.861 1.00 69.88 85 ARG A C 1
ATOM 677 O O . ARG A 1 85 ? -2.120 11.277 -37.299 1.00 69.88 85 ARG A O 1
ATOM 684 N N . LEU A 1 86 ? -4.118 10.418 -36.734 1.00 68.56 86 LEU A N 1
ATOM 685 C CA . LEU A 1 86 ? -4.924 11.583 -37.108 1.00 68.56 86 LEU A CA 1
ATOM 686 C C . LEU A 1 86 ? -5.264 12.489 -35.920 1.00 68.56 86 LEU A C 1
ATOM 688 O O . LEU A 1 86 ? -5.858 13.549 -36.115 1.00 68.56 86 LEU A O 1
ATOM 692 N N . THR A 1 87 ? -4.928 12.082 -34.699 1.00 76.44 87 THR A N 1
ATOM 693 C CA . THR A 1 87 ? -5.265 12.800 -33.467 1.00 76.44 87 THR A CA 1
ATOM 694 C C . THR A 1 87 ? -4.000 13.108 -32.694 1.00 76.44 87 THR A C 1
ATOM 696 O O . THR A 1 87 ? -3.166 12.229 -32.547 1.00 76.44 87 THR A O 1
ATOM 699 N N . ALA A 1 88 ? -3.862 14.322 -32.161 1.00 79.94 88 ALA A N 1
ATOM 700 C CA . ALA A 1 88 ? -2.775 14.599 -31.231 1.00 79.94 88 ALA A CA 1
ATOM 701 C C . ALA A 1 88 ? -2.902 13.681 -30.007 1.00 79.94 88 ALA A C 1
ATOM 703 O O . ALA A 1 88 ? -3.990 13.535 -29.445 1.00 79.94 88 ALA A O 1
ATOM 704 N N . GLY A 1 89 ? -1.786 13.088 -29.593 1.00 78.06 89 GLY A N 1
ATOM 705 C CA . GLY A 1 89 ? -1.699 12.363 -28.341 1.00 78.06 89 GLY A CA 1
ATOM 706 C C . GLY A 1 89 ? -2.108 13.251 -27.171 1.00 78.06 89 GLY A C 1
ATOM 707 O O . GLY A 1 89 ? -1.656 14.390 -27.046 1.00 78.06 89 GLY A O 1
ATOM 708 N N . THR A 1 90 ? -2.955 12.723 -26.300 1.00 82.81 90 THR A N 1
ATOM 709 C CA . THR A 1 90 ? -3.317 13.345 -25.027 1.00 82.81 90 THR A CA 1
ATOM 710 C C . THR A 1 90 ? -3.192 12.285 -23.948 1.00 82.81 90 THR A C 1
ATOM 712 O O . THR A 1 90 ? -3.490 11.128 -24.208 1.00 82.81 90 THR A O 1
ATOM 715 N N . GLY A 1 91 ? -2.708 12.647 -22.760 1.00 86.69 91 GLY A N 1
ATOM 716 C CA . GLY A 1 91 ? -2.641 11.721 -21.622 1.00 86.69 91 GLY A CA 1
ATOM 717 C C . GLY A 1 91 ? -1.515 10.678 -21.651 1.00 86.69 91 GLY A C 1
ATOM 718 O O . GLY A 1 91 ? -1.419 9.898 -20.707 1.00 86.69 91 GLY A O 1
ATOM 719 N N . HIS A 1 92 ? -0.648 10.666 -22.672 1.00 91.50 92 HIS A N 1
ATOM 720 C CA . HIS A 1 92 ? 0.526 9.785 -22.690 1.00 91.50 92 HIS A CA 1
ATOM 721 C C . HIS A 1 92 ? 1.471 10.089 -21.526 1.00 91.50 92 HIS A C 1
ATOM 723 O O . HIS A 1 92 ? 1.713 11.258 -21.208 1.00 91.50 92 HIS A O 1
ATOM 729 N N . LYS A 1 93 ? 2.047 9.050 -20.920 1.00 94.94 93 LYS A N 1
ATOM 730 C CA . LYS A 1 93 ? 2.939 9.181 -19.758 1.00 94.94 93 LYS A CA 1
ATOM 731 C C . LYS A 1 93 ? 4.200 8.342 -19.940 1.00 94.94 93 LYS A C 1
ATOM 733 O O . LYS A 1 93 ? 4.143 7.238 -20.471 1.00 94.94 93 LYS A O 1
ATOM 738 N N . LEU A 1 94 ? 5.327 8.881 -19.484 1.00 96.62 94 LEU A N 1
ATOM 739 C CA . LEU A 1 94 ? 6.644 8.254 -19.525 1.00 96.62 94 LEU A CA 1
ATOM 740 C C . LEU A 1 94 ? 7.186 8.095 -18.103 1.00 96.62 94 LEU A C 1
ATOM 742 O O . LEU A 1 94 ? 7.170 9.049 -17.319 1.00 96.62 94 LEU A O 1
ATOM 746 N N . ARG A 1 95 ? 7.709 6.912 -17.788 1.00 96.56 95 ARG A N 1
ATOM 747 C CA . ARG A 1 95 ? 8.440 6.621 -16.549 1.00 96.56 95 ARG A CA 1
ATOM 748 C C . ARG A 1 95 ? 9.718 5.866 -16.880 1.00 96.56 95 ARG A C 1
ATOM 750 O O . ARG A 1 95 ? 9.773 5.144 -17.873 1.00 96.56 95 ARG A O 1
ATOM 757 N N . LEU A 1 96 ? 10.743 6.065 -16.061 1.00 95.62 96 LEU A N 1
ATOM 758 C CA . LEU A 1 96 ? 12.048 5.430 -16.216 1.00 95.62 96 LEU A CA 1
ATOM 759 C C . LEU A 1 96 ? 12.324 4.550 -15.003 1.00 95.62 96 LEU A C 1
ATOM 761 O O . LEU A 1 96 ? 11.955 4.918 -13.889 1.00 95.62 96 LEU A O 1
ATOM 765 N N . ALA A 1 97 ? 13.023 3.445 -15.224 1.00 93.75 97 ALA A N 1
ATOM 766 C CA . ALA A 1 97 ? 13.576 2.607 -14.170 1.00 93.75 97 ALA A CA 1
ATOM 767 C C . ALA A 1 97 ? 15.005 2.231 -14.540 1.00 93.75 97 ALA A C 1
ATOM 769 O O . ALA A 1 97 ? 15.286 1.941 -15.698 1.00 93.75 97 ALA A O 1
ATOM 770 N N . TYR A 1 98 ? 15.920 2.247 -13.577 1.00 92.12 98 TYR A N 1
ATOM 771 C CA . TYR A 1 98 ? 17.310 1.877 -13.813 1.00 92.12 98 TYR A CA 1
ATOM 772 C C . TYR A 1 98 ? 17.700 0.727 -12.899 1.00 92.12 98 TYR A C 1
ATOM 774 O O . TYR A 1 98 ? 17.515 0.802 -11.686 1.00 92.12 98 TYR A O 1
ATOM 782 N N . SER A 1 99 ? 18.280 -0.308 -13.494 1.00 88.06 99 SER A N 1
ATOM 783 C CA . SER A 1 99 ? 18.918 -1.407 -12.787 1.00 88.06 99 SER A CA 1
ATOM 784 C C . SER A 1 99 ? 20.416 -1.392 -13.102 1.00 88.06 99 SER A C 1
ATOM 786 O O . SER A 1 99 ? 20.782 -1.363 -14.276 1.00 88.06 99 SER A O 1
ATOM 788 N N . PRO A 1 100 ? 21.312 -1.458 -12.100 1.00 86.19 100 PRO A N 1
ATOM 789 C CA . PRO A 1 100 ? 22.750 -1.555 -12.350 1.00 86.19 100 PRO A CA 1
ATOM 790 C C . PRO A 1 100 ? 23.155 -2.773 -13.193 1.00 86.19 100 PRO A C 1
ATOM 792 O O . PRO A 1 100 ? 24.176 -2.728 -13.871 1.00 86.19 100 PRO A O 1
ATOM 795 N N . THR A 1 101 ? 22.376 -3.859 -13.142 1.00 87.12 101 THR A N 1
ATOM 796 C CA . THR A 1 101 ? 22.666 -5.109 -13.859 1.00 87.12 101 THR A CA 1
ATOM 797 C C . THR A 1 101 ? 22.006 -5.168 -15.232 1.00 87.12 101 THR A C 1
ATOM 799 O O . THR A 1 101 ? 22.584 -5.736 -16.154 1.00 87.12 101 THR A O 1
ATOM 802 N N . MET A 1 102 ? 20.816 -4.580 -15.377 1.00 86.31 102 MET A N 1
ATOM 803 C CA . MET A 1 102 ? 20.005 -4.670 -16.598 1.00 86.31 102 MET A CA 1
ATOM 804 C C . MET A 1 102 ? 19.927 -3.351 -17.385 1.00 86.31 102 MET A C 1
ATOM 806 O O . MET A 1 102 ? 19.386 -3.320 -18.481 1.00 86.31 102 MET A O 1
ATOM 810 N N . GLY A 1 103 ? 20.466 -2.247 -16.875 1.00 91.31 103 GLY A N 1
ATOM 811 C CA . GLY A 1 103 ? 20.456 -0.951 -17.552 1.00 91.31 103 GLY A CA 1
ATOM 812 C C . GLY A 1 103 ? 19.155 -0.160 -17.383 1.00 91.31 103 GLY A C 1
ATOM 813 O O . GLY A 1 103 ? 18.446 -0.284 -16.382 1.00 91.31 103 GLY A O 1
ATOM 814 N N . LEU A 1 104 ? 18.884 0.730 -18.343 1.00 94.69 104 LEU A N 1
ATOM 815 C CA . LEU A 1 104 ? 17.782 1.693 -18.288 1.00 94.69 104 LEU A CA 1
ATOM 816 C C . LEU A 1 104 ? 16.546 1.176 -19.032 1.00 94.69 104 LEU A C 1
ATOM 818 O O . LEU A 1 104 ? 16.593 0.945 -20.239 1.00 94.69 104 LEU A O 1
ATOM 822 N N . TYR A 1 105 ? 15.428 1.106 -18.321 1.00 94.81 105 TYR A N 1
ATOM 823 C CA . TYR A 1 105 ? 14.106 0.791 -18.842 1.00 94.81 105 TYR A CA 1
ATOM 824 C C . TYR A 1 105 ? 13.240 2.042 -18.978 1.00 94.81 105 TYR A C 1
ATOM 826 O O . TYR A 1 105 ? 13.298 2.973 -18.169 1.00 94.81 105 TYR A O 1
ATOM 834 N N . LEU A 1 106 ? 12.403 2.035 -20.011 1.00 96.31 106 LEU A N 1
ATOM 835 C CA . LEU A 1 106 ? 11.413 3.053 -20.314 1.00 96.31 106 LEU A CA 1
ATOM 836 C C . LEU A 1 106 ? 10.036 2.400 -20.356 1.00 96.31 106 LEU A C 1
ATOM 838 O O . LEU A 1 106 ? 9.778 1.529 -21.182 1.00 96.31 106 LEU A O 1
ATOM 842 N N . GLY A 1 107 ? 9.142 2.870 -19.498 1.00 95.25 107 GLY A N 1
ATOM 843 C CA . GLY A 1 107 ? 7.733 2.509 -19.498 1.00 95.25 107 GLY A CA 1
ATOM 844 C C . GLY A 1 107 ? 6.943 3.640 -20.129 1.00 95.25 107 GLY A C 1
ATOM 845 O O . GLY A 1 107 ? 7.070 4.798 -19.723 1.00 95.25 107 GLY A O 1
ATOM 846 N N . ILE A 1 108 ? 6.142 3.316 -21.135 1.00 94.75 108 ILE A N 1
ATOM 847 C CA . ILE A 1 108 ? 5.352 4.280 -21.892 1.00 94.75 108 ILE A CA 1
ATOM 848 C C . ILE A 1 108 ? 3.897 3.853 -21.851 1.00 94.75 108 ILE A C 1
ATOM 850 O O . ILE A 1 108 ? 3.547 2.794 -22.356 1.00 94.75 108 ILE A O 1
ATOM 854 N N . TYR A 1 109 ? 3.049 4.708 -21.295 1.00 93.25 109 TYR A N 1
ATOM 855 C CA . TYR A 1 109 ? 1.606 4.576 -21.401 1.00 93.25 109 TYR A CA 1
ATOM 856 C C . TYR A 1 109 ? 1.100 5.394 -22.585 1.00 93.25 109 TYR A C 1
ATOM 858 O O . TYR A 1 109 ? 1.322 6.610 -22.644 1.00 93.25 109 TYR A O 1
ATOM 866 N N . MET A 1 110 ? 0.397 4.730 -23.500 1.00 88.56 110 MET A N 1
ATOM 867 C CA . MET A 1 110 ? -0.231 5.358 -24.656 1.00 88.56 110 MET A CA 1
ATOM 868 C C . MET A 1 110 ? -1.747 5.380 -24.473 1.00 88.56 110 MET A C 1
ATOM 870 O O . MET A 1 110 ? -2.401 4.339 -24.421 1.00 88.56 110 MET A O 1
ATOM 874 N N . HIS A 1 111 ? -2.312 6.581 -24.421 1.00 83.38 111 HIS A N 1
ATOM 875 C CA . HIS A 1 111 ? -3.748 6.793 -24.320 1.00 83.38 111 HIS A CA 1
ATOM 876 C C . HIS A 1 111 ? -4.384 6.915 -25.714 1.00 83.38 111 HIS A C 1
ATOM 878 O O . HIS A 1 111 ? -4.004 7.794 -26.496 1.00 83.38 111 HIS A O 1
ATOM 884 N N . ALA A 1 112 ? -5.370 6.067 -26.030 1.00 72.50 112 ALA A N 1
ATOM 885 C CA . ALA A 1 112 ? -6.212 6.236 -27.211 1.00 72.50 112 ALA A CA 1
ATOM 886 C C . ALA A 1 112 ? -7.600 6.761 -26.802 1.00 72.50 112 ALA A C 1
ATOM 888 O O . ALA A 1 112 ? -8.281 6.135 -25.995 1.00 72.50 112 ALA A O 1
ATOM 889 N N . PRO A 1 113 ? -8.060 7.903 -27.337 1.00 64.56 113 PRO A N 1
ATOM 890 C CA . PRO A 1 113 ? -9.364 8.439 -26.970 1.00 64.56 113 PRO A CA 1
ATOM 891 C C . PRO A 1 113 ? -10.514 7.548 -27.468 1.00 64.56 113 PRO A C 1
ATOM 893 O O . PRO A 1 113 ? -10.584 7.231 -28.659 1.00 64.56 113 PRO A O 1
ATOM 896 N N . LYS A 1 114 ? -11.470 7.243 -26.576 1.00 60.03 114 LYS A N 1
ATOM 897 C CA . LYS A 1 114 ? -12.771 6.626 -26.893 1.00 60.03 114 LYS A CA 1
ATOM 898 C C . LYS A 1 114 ? -13.475 7.417 -28.000 1.00 60.03 114 LYS A C 1
ATOM 900 O O . LYS A 1 114 ? -13.963 8.524 -27.767 1.00 60.03 114 LYS A O 1
ATOM 905 N N . ARG A 1 115 ? -13.575 6.874 -29.218 1.00 49.59 115 ARG A N 1
ATOM 906 C CA . ARG A 1 115 ? -14.491 7.424 -30.231 1.00 49.59 115 ARG A CA 1
ATOM 907 C C . ARG A 1 115 ? -15.850 6.767 -30.060 1.00 49.59 115 ARG A C 1
ATOM 909 O O . ARG A 1 115 ? -15.972 5.557 -30.194 1.00 49.59 115 ARG A O 1
ATOM 916 N N . GLY A 1 116 ? -16.845 7.604 -29.757 1.00 39.19 116 GLY A N 1
ATOM 917 C CA . GLY A 1 116 ? -18.214 7.233 -29.411 1.00 39.19 116 GLY A CA 1
ATOM 918 C C . GLY A 1 116 ? -18.718 5.980 -30.119 1.00 39.19 116 GLY A C 1
ATOM 919 O O . GLY A 1 116 ? -18.820 5.932 -31.347 1.00 39.19 116 GLY A O 1
ATOM 920 N N . GLN A 1 117 ? -19.062 4.988 -29.303 1.00 36.00 117 GLN A N 1
ATOM 921 C CA . GLN A 1 117 ? -19.760 3.781 -29.699 1.00 36.00 117 GLN A CA 1
ATOM 922 C C . GLN A 1 117 ? -20.988 4.178 -30.524 1.00 36.00 117 GLN A C 1
ATOM 924 O O . GLN A 1 117 ? -21.953 4.760 -30.016 1.00 36.00 117 GLN A O 1
ATOM 929 N N . ARG A 1 118 ? -20.953 3.898 -31.832 1.00 29.25 118 ARG A N 1
ATOM 930 C CA . ARG A 1 118 ? -22.174 3.906 -32.633 1.00 29.25 118 ARG A CA 1
ATOM 931 C C . ARG A 1 118 ? -23.078 2.827 -32.049 1.00 29.25 118 ARG A C 1
ATOM 933 O O . ARG A 1 118 ? -22.809 1.640 -32.194 1.00 29.25 118 ARG A O 1
ATOM 940 N N . ARG A 1 119 ? -24.133 3.282 -31.370 1.00 28.41 119 ARG A N 1
ATOM 941 C CA . ARG A 1 119 ? -25.274 2.492 -30.911 1.00 28.41 119 ARG A CA 1
ATOM 942 C C . ARG A 1 119 ? -25.734 1.546 -32.021 1.00 28.41 119 ARG A C 1
ATOM 944 O O . ARG A 1 119 ? -26.195 1.993 -33.068 1.00 28.41 119 ARG A O 1
ATOM 951 N N . GLY A 1 120 ? -25.637 0.254 -31.752 1.00 29.80 120 GLY A N 1
ATOM 952 C CA . GLY A 1 120 ? -26.269 -0.812 -32.509 1.00 29.80 120 GLY A CA 1
ATOM 953 C C . GLY A 1 120 ? -26.625 -1.913 -31.525 1.00 29.80 120 GLY A C 1
ATOM 954 O O . GLY A 1 120 ? -25.826 -2.809 -31.292 1.00 29.80 120 GLY A O 1
ATOM 955 N N . PHE A 1 121 ? -27.793 -1.796 -30.894 1.00 29.69 121 PHE A N 1
ATOM 956 C CA . PHE A 1 121 ? -28.379 -2.878 -30.112 1.00 29.69 121 PHE A CA 1
ATOM 957 C C . PHE A 1 121 ? -28.616 -4.068 -31.047 1.00 29.69 121 PHE A C 1
ATOM 959 O O . PHE A 1 121 ? -29.472 -3.997 -31.925 1.00 29.69 121 PHE A O 1
ATOM 966 N N . ALA A 1 122 ? -27.876 -5.156 -30.855 1.00 30.88 122 ALA A N 1
ATOM 967 C CA . ALA A 1 122 ? -28.278 -6.472 -31.326 1.00 30.88 122 ALA A CA 1
ATOM 968 C C . ALA A 1 122 ? -28.716 -7.277 -30.099 1.00 30.88 122 ALA A C 1
ATOM 970 O O . ALA A 1 122 ? -27.911 -7.914 -29.430 1.00 30.88 122 ALA A O 1
ATOM 971 N N . MET A 1 123 ? -30.008 -7.191 -29.781 1.00 24.53 123 MET A N 1
ATOM 972 C CA . MET A 1 123 ? -30.691 -8.181 -28.951 1.00 24.53 123 MET A CA 1
ATOM 973 C C . MET A 1 123 ? -30.723 -9.501 -29.727 1.00 24.53 123 MET A C 1
ATOM 975 O O . MET A 1 123 ? -31.276 -9.541 -30.826 1.00 24.53 123 MET A O 1
ATOM 979 N N . LEU A 1 124 ? -30.196 -10.580 -29.154 1.00 30.22 124 LEU A N 1
ATOM 980 C CA . LEU A 1 124 ? -30.588 -11.937 -29.532 1.00 30.22 124 LEU A CA 1
ATOM 981 C C . LEU A 1 124 ? -31.049 -12.674 -28.267 1.00 30.22 124 LEU A C 1
ATOM 983 O O . LEU A 1 124 ? -30.256 -12.833 -27.341 1.00 30.22 124 LEU A O 1
ATOM 987 N N . PRO A 1 125 ? -32.325 -13.089 -28.193 1.00 28.98 125 PRO A N 1
ATOM 988 C CA . PRO A 1 125 ? -32.856 -13.821 -27.056 1.00 28.98 125 PRO A CA 1
ATOM 989 C C . PRO A 1 125 ? -32.588 -15.326 -27.198 1.00 28.98 125 PRO A C 1
ATOM 991 O O . PRO A 1 125 ? -32.816 -15.896 -28.260 1.00 28.98 125 PRO A O 1
ATOM 994 N N . GLY A 1 126 ? -32.207 -15.958 -26.085 1.00 30.03 126 GLY A N 1
ATOM 995 C CA . GLY A 1 126 ? -32.508 -17.352 -25.752 1.00 30.03 126 GLY A CA 1
ATOM 996 C C . GLY A 1 126 ? -31.783 -18.454 -26.527 1.00 30.03 126 GLY A C 1
ATOM 997 O O . GLY A 1 126 ? -32.057 -18.678 -27.697 1.00 30.03 126 GLY A O 1
ATOM 998 N N . LEU A 1 127 ? -31.005 -19.275 -25.815 1.00 32.31 127 LEU A N 1
ATOM 999 C CA . LEU A 1 127 ? -31.076 -20.735 -25.952 1.00 32.31 127 LEU A CA 1
ATOM 1000 C C . LEU A 1 127 ? -30.426 -21.438 -24.753 1.00 32.31 127 LEU A C 1
ATOM 1002 O O . LEU A 1 127 ? -29.384 -21.039 -24.246 1.00 32.31 127 LEU A O 1
ATOM 1006 N N . LYS A 1 128 ? -31.155 -22.451 -24.286 1.00 34.06 128 LYS A N 1
ATOM 1007 C CA . LYS A 1 128 ? -30.989 -23.249 -23.071 1.00 34.06 128 LYS A CA 1
ATOM 1008 C C . LYS A 1 128 ? -29.847 -24.272 -23.164 1.00 34.06 128 LYS A C 1
ATOM 1010 O O . LYS A 1 128 ? -29.508 -24.734 -24.248 1.00 34.06 128 LYS A O 1
ATOM 1015 N N . LEU A 1 129 ? -29.383 -24.668 -21.975 1.00 29.41 129 LEU A N 1
ATOM 1016 C CA . LEU A 1 129 ? -28.629 -25.876 -21.615 1.00 29.41 129 LEU A CA 1
ATOM 1017 C C . LEU A 1 129 ? -28.971 -27.136 -22.442 1.00 29.41 129 LEU A C 1
ATOM 1019 O O . LEU A 1 129 ? -30.148 -27.396 -22.687 1.00 29.41 129 LEU A O 1
ATOM 1023 N N . LEU A 1 130 ? -27.962 -27.978 -22.724 1.00 33.31 130 LEU A N 1
ATOM 1024 C CA . LEU A 1 130 ? -27.773 -29.308 -22.098 1.00 33.31 130 LEU A CA 1
ATOM 1025 C C . LEU A 1 130 ? -26.651 -30.142 -22.777 1.00 33.31 130 LEU A C 1
ATOM 1027 O O . LEU A 1 130 ? -26.683 -30.403 -23.973 1.00 33.31 130 LEU A O 1
ATOM 1031 N N . SER A 1 131 ? -25.726 -30.614 -21.930 1.00 30.50 131 SER A N 1
ATOM 1032 C CA . SER A 1 131 ? -25.095 -31.952 -21.879 1.00 30.50 131 SER A CA 1
ATOM 1033 C C . SER A 1 131 ? -24.273 -32.540 -23.052 1.00 30.50 131 SER A C 1
ATOM 1035 O O . SER A 1 131 ? -24.814 -32.938 -24.079 1.00 30.50 131 SER A O 1
ATOM 1037 N N . SER A 1 132 ? -22.998 -32.839 -22.747 1.00 34.31 132 SER A N 1
ATOM 1038 C CA . SER A 1 132 ? -22.392 -34.199 -22.707 1.00 34.31 132 SER A CA 1
ATOM 1039 C C . SER A 1 132 ? -21.058 -34.426 -23.462 1.00 34.31 132 SER A C 1
ATOM 1041 O O . SER A 1 132 ? -20.978 -34.383 -24.684 1.00 34.31 132 SER A O 1
ATOM 1043 N N . SER A 1 133 ? -20.043 -34.759 -22.646 1.00 36.06 133 SER A N 1
ATOM 1044 C CA . SER A 1 133 ? -18.988 -35.791 -22.787 1.00 36.06 133 SER A CA 1
ATOM 1045 C C . SER A 1 133 ? -17.867 -35.724 -23.857 1.00 36.06 133 SER A C 1
ATOM 1047 O O . SER A 1 133 ? -18.065 -36.117 -25.002 1.00 36.06 133 SER A O 1
ATOM 1049 N N . SER A 1 134 ? -16.654 -35.436 -23.338 1.00 41.38 134 SER A N 1
ATOM 1050 C CA . SER A 1 134 ? -15.334 -36.112 -23.528 1.00 41.38 134 SER A CA 1
ATOM 1051 C C . SER A 1 134 ? -14.409 -35.796 -24.743 1.00 41.38 134 SER A C 1
ATOM 1053 O O . SER A 1 134 ? -14.813 -36.036 -25.878 1.00 41.38 134 SER A O 1
ATOM 1055 N N . PRO A 1 135 ? -13.122 -35.392 -24.525 1.00 40.31 135 PRO A N 1
ATOM 1056 C CA . PRO A 1 135 ? -12.091 -35.146 -25.563 1.00 40.31 135 PRO A CA 1
ATOM 1057 C C . PRO A 1 135 ? -10.928 -36.184 -25.585 1.00 40.31 135 PRO A C 1
ATOM 1059 O O . PRO A 1 135 ? -10.847 -37.031 -24.695 1.00 40.31 135 PRO A O 1
ATOM 1062 N N . PRO A 1 136 ? -10.001 -36.117 -26.572 1.00 41.91 136 PRO A N 1
ATOM 1063 C CA . PRO A 1 136 ? -8.550 -36.186 -26.270 1.00 41.91 136 PRO A CA 1
ATOM 1064 C C . PRO A 1 136 ? -7.696 -35.202 -27.125 1.00 41.91 136 PRO A C 1
ATOM 1066 O O . PRO A 1 136 ? -7.984 -34.979 -28.295 1.00 41.91 136 PRO A O 1
ATOM 1069 N N . THR A 1 137 ? -6.777 -34.417 -26.542 1.00 34.28 137 THR A N 1
ATOM 1070 C CA . THR A 1 137 ? -5.332 -34.671 -26.278 1.00 34.28 137 THR A CA 1
ATOM 1071 C C . THR A 1 137 ? -4.369 -34.337 -27.446 1.00 34.28 137 THR A C 1
ATOM 1073 O O . THR A 1 137 ? -4.277 -35.068 -28.425 1.00 34.28 137 THR A O 1
ATOM 1076 N N . SER A 1 138 ? -3.583 -33.268 -27.229 1.00 38.50 138 SER A N 1
ATOM 1077 C CA . SER A 1 138 ? -2.212 -32.971 -27.709 1.00 38.50 138 SER A CA 1
ATOM 1078 C C . SER A 1 138 ? -1.915 -32.654 -29.186 1.00 38.50 138 SER A C 1
ATOM 1080 O O . SER A 1 138 ? -1.720 -33.551 -29.999 1.00 38.50 138 SER A O 1
ATOM 1082 N N . ALA A 1 139 ? -1.621 -31.375 -29.461 1.00 29.88 139 ALA A N 1
ATOM 1083 C CA . ALA A 1 139 ? -0.408 -30.955 -30.181 1.00 29.88 139 ALA A CA 1
ATOM 1084 C C . ALA A 1 139 ? -0.105 -29.474 -29.880 1.00 29.88 139 ALA A C 1
ATOM 1086 O O . ALA A 1 139 ? -0.924 -28.593 -30.123 1.00 29.88 139 ALA A O 1
ATOM 1087 N N . SER A 1 140 ? 1.078 -29.232 -29.316 1.00 31.56 140 SER A N 1
ATOM 1088 C CA . SER A 1 140 ? 1.617 -27.928 -28.928 1.00 31.56 140 SER A CA 1
ATOM 1089 C C . SER A 1 140 ? 2.093 -27.148 -30.163 1.00 31.56 140 SER A C 1
ATOM 1091 O O . SER A 1 140 ? 2.902 -27.638 -30.952 1.00 31.56 140 SER A O 1
ATOM 1093 N N . GLN A 1 141 ? 1.588 -25.925 -30.323 1.00 32.12 141 GLN A N 1
ATOM 1094 C CA . GLN A 1 141 ? 2.202 -24.871 -31.124 1.00 32.12 141 GLN A CA 1
ATOM 1095 C C . GLN A 1 141 ? 1.975 -23.550 -30.396 1.00 32.12 141 GLN A C 1
ATOM 1097 O O . GLN A 1 141 ? 0.849 -23.227 -30.026 1.00 32.12 141 GLN A O 1
ATOM 1102 N N . CYS A 1 142 ? 3.055 -22.800 -30.195 1.00 28.14 142 CYS A N 1
ATOM 1103 C CA . CYS A 1 142 ? 3.032 -21.441 -29.678 1.00 28.14 142 CYS A CA 1
ATOM 1104 C C . CYS A 1 142 ? 2.178 -20.550 -30.599 1.00 28.14 142 CYS A C 1
ATOM 1106 O O . CYS A 1 142 ? 2.659 -20.044 -31.611 1.00 28.14 142 CYS A O 1
ATOM 1108 N N . ALA A 1 143 ? 0.902 -20.388 -30.256 1.00 32.44 143 ALA A N 1
ATOM 1109 C CA . ALA A 1 143 ? 0.025 -19.321 -30.719 1.00 32.44 143 ALA A CA 1
ATOM 1110 C C . ALA A 1 143 ? 0.075 -18.240 -29.626 1.00 32.44 143 ALA A C 1
ATOM 1112 O O . ALA A 1 143 ? -0.127 -18.532 -28.456 1.00 32.44 143 ALA A O 1
ATOM 1113 N N . GLY A 1 144 ? 0.482 -17.005 -29.909 1.00 32.03 144 GLY A N 1
ATOM 1114 C CA . GLY A 1 144 ? -0.296 -16.121 -30.761 1.00 32.03 144 GLY A CA 1
ATOM 1115 C C . GLY A 1 144 ? -1.523 -15.685 -29.966 1.00 32.03 144 GLY A C 1
ATOM 1116 O O . GLY A 1 144 ? -2.547 -16.359 -30.023 1.00 32.03 144 GLY A O 1
ATOM 1117 N N . ILE A 1 145 ? -1.410 -14.589 -29.205 1.00 36.97 145 ILE A N 1
ATOM 1118 C CA . ILE A 1 145 ? -2.548 -13.950 -28.530 1.00 36.97 145 ILE A CA 1
ATOM 1119 C C . ILE A 1 145 ? -3.456 -13.385 -29.631 1.00 36.97 145 ILE A C 1
ATOM 1121 O O . ILE A 1 145 ? -3.384 -12.222 -30.016 1.00 36.97 145 ILE A O 1
ATOM 1125 N N . THR A 1 146 ? -4.277 -14.256 -30.206 1.00 31.47 146 THR A N 1
ATOM 1126 C CA . THR A 1 146 ? -5.359 -13.925 -31.127 1.00 31.47 146 THR A CA 1
ATOM 1127 C C . THR A 1 146 ? -6.598 -14.674 -30.678 1.00 31.47 146 THR A C 1
ATOM 1129 O O . THR A 1 146 ? -6.972 -15.694 -31.246 1.00 31.47 146 THR A O 1
ATOM 1132 N N . SER A 1 147 ? -7.214 -14.150 -29.623 1.00 31.48 147 SER A N 1
ATOM 1133 C CA . SER A 1 147 ? -8.628 -14.343 -29.301 1.00 31.48 147 SER A CA 1
ATOM 1134 C C . SER A 1 147 ? -9.078 -13.244 -28.330 1.00 31.48 147 SER A C 1
ATOM 1136 O O . SER A 1 147 ? -9.522 -13.509 -27.218 1.00 31.48 147 SER A O 1
ATOM 1138 N N . VAL A 1 148 ? -8.951 -11.980 -28.743 1.00 39.47 148 VAL A N 1
ATOM 1139 C CA . VAL A 1 148 ? -9.802 -10.911 -28.199 1.00 39.47 148 VAL A CA 1
ATOM 1140 C C . VAL A 1 148 ? -11.068 -10.904 -29.039 1.00 39.47 148 VAL A C 1
ATOM 1142 O O . VAL A 1 148 ? -11.004 -10.769 -30.262 1.00 39.47 148 VAL A O 1
ATOM 1145 N N . ASN A 1 149 ? -12.207 -11.102 -28.377 1.00 37.88 149 ASN A N 1
ATOM 1146 C CA . ASN A 1 149 ? -13.528 -11.053 -28.986 1.00 37.88 149 ASN A CA 1
ATOM 1147 C C . ASN A 1 149 ? -13.647 -9.849 -29.933 1.00 37.88 149 ASN A C 1
ATOM 1149 O O . ASN A 1 149 ? -13.268 -8.725 -29.601 1.00 37.88 149 ASN A O 1
ATOM 1153 N N . HIS A 1 150 ? -14.196 -10.109 -31.118 1.00 35.44 150 HIS A N 1
ATOM 1154 C CA . HIS A 1 150 ? -14.277 -9.231 -32.287 1.00 35.44 150 HIS A CA 1
ATOM 1155 C C . HIS A 1 150 ? -15.127 -7.946 -32.101 1.00 35.44 150 HIS A C 1
ATOM 1157 O O . HIS A 1 150 ? -15.716 -7.451 -33.063 1.00 35.44 150 HIS A O 1
ATOM 1163 N N . SER A 1 151 ? -15.241 -7.366 -30.901 1.00 44.56 151 SER A N 1
ATOM 1164 C CA . SER A 1 151 ? -16.067 -6.167 -30.665 1.00 44.56 151 SER A CA 1
ATOM 1165 C C . SER A 1 151 ? -15.562 -5.161 -29.623 1.00 44.56 151 SER A C 1
ATOM 1167 O O . SER A 1 151 ? -16.196 -4.122 -29.469 1.00 44.56 151 SER A O 1
ATOM 1169 N N . THR A 1 152 ? -14.407 -5.361 -28.986 1.00 48.78 152 THR A N 1
ATOM 1170 C CA . THR A 1 152 ? -13.790 -4.333 -28.121 1.00 48.78 152 THR A CA 1
ATOM 1171 C C . THR A 1 152 ? -12.273 -4.406 -28.249 1.00 48.78 152 THR A C 1
ATOM 1173 O O . THR A 1 152 ? -11.630 -5.227 -27.601 1.00 48.78 152 THR A O 1
ATOM 1176 N N . GLN A 1 153 ? -11.687 -3.594 -29.136 1.00 52.34 153 GLN A N 1
ATOM 1177 C CA . GLN A 1 153 ? -10.230 -3.448 -29.170 1.00 52.34 153 GLN A CA 1
ATOM 1178 C C . GLN A 1 153 ? -9.778 -2.783 -27.862 1.00 52.34 153 GLN A C 1
ATOM 1180 O O . GLN A 1 153 ? -10.378 -1.776 -27.489 1.00 52.34 153 GLN A O 1
ATOM 1185 N N . PRO A 1 154 ? -8.758 -3.316 -27.169 1.00 52.50 154 PRO A N 1
ATOM 1186 C CA . PRO A 1 154 ? -8.203 -2.659 -25.993 1.00 52.50 154 PRO A CA 1
ATOM 1187 C C . PRO A 1 154 ? -7.681 -1.270 -26.383 1.00 52.50 154 PRO A C 1
ATOM 1189 O O . PRO A 1 154 ? -6.887 -1.121 -27.314 1.00 52.50 154 PRO A O 1
ATOM 1192 N N . GLU A 1 155 ? -8.195 -0.249 -25.702 1.00 66.50 155 GLU A N 1
ATOM 1193 C CA . GLU A 1 155 ? -8.010 1.167 -26.049 1.00 66.50 155 GLU A CA 1
ATOM 1194 C C . GLU A 1 155 ? -6.699 1.737 -25.488 1.00 66.50 155 GLU A C 1
ATOM 1196 O O . GLU A 1 155 ? -6.204 2.768 -25.939 1.00 66.50 155 GLU A O 1
ATOM 1201 N N . PHE A 1 156 ? -6.093 1.046 -24.528 1.00 70.69 156 PHE A N 1
ATOM 1202 C CA . PHE A 1 156 ? -4.955 1.539 -23.769 1.00 70.69 156 PHE A CA 1
ATOM 1203 C C . PHE A 1 156 ? -3.912 0.437 -23.637 1.00 70.69 156 PHE A C 1
ATOM 1205 O O . PHE A 1 156 ? -4.249 -0.741 -23.479 1.00 70.69 156 PHE A O 1
ATOM 1212 N N . PHE A 1 157 ? -2.637 0.808 -23.697 1.00 81.62 157 PHE A N 1
ATOM 1213 C CA . PHE A 1 157 ? -1.561 -0.149 -23.473 1.00 81.62 157 PHE A CA 1
ATOM 1214 C C . PHE A 1 157 ? -0.302 0.533 -22.945 1.00 81.62 157 PHE A C 1
ATOM 1216 O O . PHE A 1 157 ? -0.028 1.713 -23.195 1.00 81.62 157 PHE A O 1
ATOM 1223 N N . PHE A 1 158 ? 0.467 -0.261 -22.214 1.00 90.44 158 PHE A N 1
ATOM 1224 C CA . PHE A 1 158 ? 1.825 0.044 -21.812 1.00 90.44 158 PHE A CA 1
ATOM 1225 C C . PHE A 1 158 ? 2.794 -0.599 -22.801 1.00 90.44 158 PHE A C 1
ATOM 1227 O O . PHE A 1 158 ? 2.604 -1.745 -23.200 1.00 90.44 158 PHE A O 1
ATOM 1234 N N . CYS A 1 159 ? 3.844 0.121 -23.174 1.00 91.06 159 CYS A N 1
ATOM 1235 C CA . CYS A 1 159 ? 5.010 -0.419 -23.860 1.00 91.06 159 CYS A CA 1
ATOM 1236 C C . CYS A 1 159 ? 6.229 -0.272 -22.955 1.00 91.06 159 CYS A C 1
ATOM 1238 O O . CYS A 1 159 ? 6.460 0.800 -22.392 1.00 91.06 159 CYS A O 1
ATOM 1240 N N . ILE A 1 160 ? 7.010 -1.340 -22.851 1.00 93.19 160 ILE A N 1
ATOM 1241 C CA . ILE A 1 160 ? 8.230 -1.402 -22.056 1.00 93.19 160 ILE A CA 1
ATOM 1242 C C . ILE A 1 160 ? 9.396 -1.574 -23.014 1.00 93.19 160 ILE A C 1
ATOM 1244 O O . ILE A 1 160 ? 9.382 -2.459 -23.873 1.00 93.19 160 ILE A O 1
ATOM 1248 N N . PHE A 1 161 ? 10.396 -0.716 -22.864 1.00 93.62 161 PHE A N 1
ATOM 1249 C CA . PHE A 1 161 ? 11.605 -0.728 -23.670 1.00 93.62 161 PHE A CA 1
ATOM 1250 C C . PHE A 1 161 ? 12.842 -0.730 -22.789 1.00 93.62 161 PHE A C 1
ATOM 1252 O O . PHE A 1 161 ? 12.840 -0.129 -21.717 1.00 93.62 161 PHE A O 1
ATOM 1259 N N . GLN A 1 162 ? 13.916 -1.319 -23.289 1.00 93.88 162 GLN A N 1
ATOM 1260 C CA . GLN A 1 162 ? 15.257 -1.163 -22.750 1.00 93.88 162 GLN A CA 1
ATOM 1261 C C . GLN A 1 162 ? 16.046 -0.223 -23.666 1.00 93.88 162 GLN A C 1
ATOM 1263 O O . GLN A 1 162 ? 16.010 -0.357 -24.891 1.00 93.88 162 GLN A O 1
ATOM 1268 N N . LEU A 1 163 ? 16.740 0.761 -23.092 1.00 94.00 163 LEU A N 1
ATOM 1269 C CA . LEU A 1 163 ? 17.644 1.616 -23.858 1.00 94.00 163 LEU A CA 1
ATOM 1270 C C . LEU A 1 163 ? 18.944 0.861 -24.126 1.00 94.00 163 LEU A C 1
ATOM 1272 O O . LEU A 1 163 ? 19.654 0.490 -23.191 1.00 94.00 163 LEU A O 1
ATOM 1276 N N . VAL A 1 164 ? 19.293 0.721 -25.400 1.00 92.31 164 VAL A N 1
ATOM 1277 C CA . VAL A 1 164 ? 20.534 0.074 -25.828 1.00 92.31 164 VAL A CA 1
ATOM 1278 C C . VAL A 1 164 ? 21.428 1.100 -26.509 1.00 92.31 164 VAL A C 1
ATOM 1280 O O . VAL A 1 164 ? 20.990 1.845 -27.392 1.00 92.31 164 VAL A O 1
ATOM 1283 N N . SER A 1 165 ? 22.693 1.166 -26.086 1.00 87.88 165 SER A N 1
ATOM 1284 C CA . SER A 1 165 ? 23.709 1.912 -26.821 1.00 87.88 165 SER A CA 1
ATOM 1285 C C . SER A 1 165 ? 24.324 1.006 -27.883 1.00 87.88 165 SER A C 1
ATOM 1287 O O . SER A 1 165 ? 24.704 -0.137 -27.641 1.00 87.88 165 SER A O 1
ATOM 1289 N N . THR A 1 166 ? 24.389 1.529 -29.095 1.00 80.88 166 THR A N 1
ATOM 1290 C CA . THR A 1 166 ? 25.053 0.898 -30.232 1.00 80.88 166 THR A CA 1
ATOM 1291 C C . THR A 1 166 ? 26.390 1.592 -30.473 1.00 80.88 166 THR A C 1
ATOM 1293 O O . THR A 1 166 ? 26.668 2.667 -29.929 1.00 80.88 166 THR A O 1
ATOM 1296 N N . GLU A 1 167 ? 27.243 0.984 -31.295 1.00 76.81 167 GLU A N 1
ATOM 1297 C CA . GLU A 1 167 ? 28.518 1.584 -31.683 1.00 76.81 167 GLU A CA 1
ATOM 1298 C C . GLU A 1 167 ? 28.316 3.019 -32.222 1.00 76.81 167 GLU A C 1
ATOM 1300 O O . GLU A 1 167 ? 27.373 3.304 -32.962 1.00 76.81 167 GLU A O 1
ATOM 1305 N N . SER A 1 168 ? 29.239 3.933 -31.897 1.00 75.81 168 SER A N 1
ATOM 1306 C CA . SER A 1 168 ? 29.234 5.345 -32.340 1.00 75.81 168 SER A CA 1
ATOM 1307 C C . SER A 1 168 ? 28.195 6.281 -31.683 1.00 75.81 168 SER A C 1
ATOM 1309 O O . SER A 1 168 ? 27.630 7.131 -32.373 1.00 75.81 168 SER A O 1
ATOM 1311 N N . ASN A 1 169 ? 27.956 6.177 -30.366 1.00 74.00 169 ASN A N 1
ATOM 1312 C CA . ASN A 1 169 ? 27.043 7.055 -29.596 1.00 74.00 169 ASN A CA 1
ATOM 1313 C C . ASN A 1 169 ? 25.601 7.096 -30.137 1.00 74.00 169 ASN A C 1
ATOM 1315 O O . ASN A 1 169 ? 24.882 8.085 -29.983 1.00 74.00 169 ASN A O 1
ATOM 1319 N N . ARG A 1 170 ? 25.169 6.021 -30.797 1.00 83.06 170 ARG A N 1
ATOM 1320 C CA . ARG A 1 170 ? 23.799 5.871 -31.282 1.00 83.06 170 ARG A CA 1
ATOM 1321 C C . ARG A 1 170 ? 22.998 5.060 -30.282 1.00 83.06 170 ARG A C 1
ATOM 1323 O O . ARG A 1 170 ? 23.497 4.073 -29.752 1.00 83.06 170 ARG A O 1
ATOM 1330 N N . TYR A 1 171 ? 21.751 5.447 -30.069 1.00 89.56 171 TYR A N 1
ATOM 1331 C CA . TYR A 1 171 ? 20.865 4.784 -29.121 1.00 89.56 171 TYR A CA 1
ATOM 1332 C C . TYR A 1 171 ? 19.642 4.226 -29.839 1.00 89.56 171 TYR A C 1
ATOM 1334 O O . TYR A 1 171 ? 19.122 4.853 -30.767 1.00 89.56 171 TYR A O 1
ATOM 1342 N N . SER A 1 172 ? 19.194 3.057 -29.396 1.00 90.88 172 SER A N 1
ATOM 1343 C CA . SER A 1 172 ? 17.974 2.394 -29.848 1.00 90.88 172 SER A CA 1
ATOM 1344 C C . SER A 1 172 ? 17.141 1.931 -28.657 1.00 90.88 172 SER A C 1
ATOM 1346 O O . SER A 1 172 ? 17.610 1.896 -27.519 1.00 90.88 172 SER A O 1
ATOM 1348 N N . LEU A 1 173 ? 15.882 1.603 -28.936 1.00 92.69 173 LEU A N 1
ATOM 1349 C CA . LEU A 1 173 ? 14.974 0.991 -27.978 1.00 92.69 173 LEU A CA 1
ATOM 1350 C C . LEU A 1 173 ? 14.7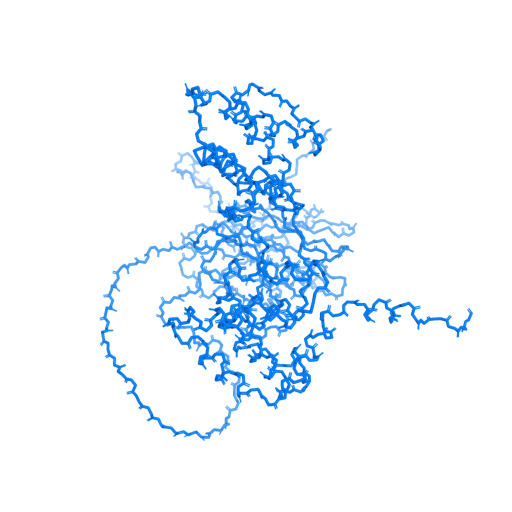53 -0.460 -28.376 1.00 92.69 173 LEU A C 1
ATOM 1352 O O . LEU A 1 173 ? 14.225 -0.722 -29.460 1.00 92.69 173 LEU A O 1
ATOM 1356 N N . ASP A 1 174 ? 15.097 -1.365 -27.474 1.00 91.88 174 ASP A N 1
ATOM 1357 C CA . ASP A 1 174 ? 14.736 -2.768 -27.592 1.00 91.88 174 ASP A CA 1
ATOM 1358 C C . ASP A 1 174 ? 13.378 -2.955 -26.915 1.00 91.88 174 ASP A C 1
ATOM 1360 O O . ASP A 1 174 ? 13.177 -2.569 -25.763 1.00 91.88 174 ASP A O 1
ATOM 1364 N N . HIS A 1 175 ? 12.399 -3.463 -27.664 1.00 90.75 175 HIS A N 1
ATOM 1365 C CA . HIS A 1 175 ? 11.052 -3.712 -27.151 1.00 90.75 175 HIS A CA 1
ATOM 1366 C C . HIS A 1 175 ? 11.051 -4.965 -26.279 1.00 90.75 175 HIS A C 1
ATOM 1368 O O . HIS A 1 175 ? 11.487 -6.024 -26.723 1.00 90.75 175 HIS A O 1
ATOM 1374 N N . ILE A 1 176 ? 10.557 -4.825 -25.049 1.00 89.56 176 ILE A N 1
ATOM 1375 C CA . ILE A 1 176 ? 10.505 -5.904 -24.059 1.00 89.56 176 ILE A CA 1
ATOM 1376 C C . ILE A 1 176 ? 9.097 -6.483 -23.990 1.00 89.56 176 ILE A C 1
ATOM 1378 O O . ILE A 1 176 ? 8.906 -7.689 -24.110 1.00 89.56 176 ILE A O 1
ATOM 1382 N N . SER A 1 177 ? 8.095 -5.621 -23.802 1.00 88.19 177 SER A N 1
ATOM 1383 C CA . SER A 1 177 ? 6.716 -6.064 -23.610 1.00 88.19 177 SER A CA 1
ATOM 1384 C C . SER A 1 177 ? 5.702 -4.991 -24.003 1.00 88.19 177 SER A C 1
ATOM 1386 O O . SER A 1 177 ? 5.993 -3.790 -24.031 1.00 88.19 177 SER A O 1
ATOM 1388 N N . SER A 1 178 ? 4.498 -5.446 -24.340 1.00 85.88 178 SER A N 1
ATOM 1389 C CA . SER A 1 178 ? 3.325 -4.616 -24.588 1.00 85.88 178 SER A CA 1
ATOM 1390 C C . SER A 1 178 ? 2.139 -5.201 -23.836 1.00 85.88 178 SER A C 1
ATOM 1392 O O . SER A 1 178 ? 1.744 -6.336 -24.091 1.00 85.88 178 SER A O 1
ATOM 1394 N N . LEU A 1 179 ? 1.569 -4.417 -22.927 1.00 84.19 179 LEU A N 1
ATOM 1395 C CA . LEU A 1 179 ? 0.527 -4.861 -22.009 1.00 84.19 179 LEU A CA 1
ATOM 1396 C C . LEU A 1 179 ? -0.751 -4.078 -22.258 1.00 84.19 179 LEU A C 1
ATOM 1398 O O . LEU A 1 179 ? -0.741 -2.848 -22.229 1.00 84.19 179 LEU A O 1
ATOM 1402 N N . PHE A 1 180 ? -1.853 -4.786 -22.469 1.00 76.69 180 PHE A N 1
ATOM 1403 C CA . PHE A 1 180 ? -3.171 -4.174 -22.585 1.00 76.69 180 PHE A CA 1
ATOM 1404 C C . PHE A 1 180 ? -3.758 -3.929 -21.197 1.00 76.69 180 PHE A C 1
ATOM 1406 O O . PHE A 1 180 ? -3.499 -4.677 -20.253 1.00 76.69 180 PHE A O 1
ATOM 1413 N N . THR A 1 181 ? -4.544 -2.866 -21.067 1.00 76.88 181 THR A N 1
ATOM 1414 C CA . THR A 1 181 ? -5.277 -2.571 -19.834 1.00 76.88 181 THR A CA 1
ATOM 1415 C C . THR A 1 181 ? -6.768 -2.394 -20.121 1.00 76.88 181 THR A C 1
ATOM 1417 O O . THR A 1 181 ? -7.203 -2.336 -21.276 1.00 76.88 181 THR A O 1
ATOM 1420 N N . SER A 1 182 ? -7.544 -2.416 -19.044 1.00 69.69 182 SER A N 1
ATOM 1421 C CA . SER A 1 182 ? -8.994 -2.249 -18.990 1.00 69.69 182 SER A CA 1
ATOM 1422 C C . SER A 1 182 ? -9.409 -0.835 -19.439 1.00 69.69 182 SER A C 1
ATOM 1424 O O . SER A 1 182 ? -8.587 -0.015 -19.838 1.00 69.69 182 SER A O 1
ATOM 1426 N N . GLN A 1 183 ? -10.704 -0.521 -19.361 1.00 70.75 183 GLN A N 1
ATOM 1427 C CA . GLN A 1 183 ? -11.224 0.818 -19.667 1.00 70.75 183 GLN A CA 1
ATOM 1428 C C . GLN A 1 183 ? -11.043 1.845 -18.528 1.00 70.75 183 GLN A C 1
ATOM 1430 O O . GLN A 1 183 ? -11.669 2.907 -18.566 1.00 70.75 183 GLN A O 1
ATOM 1435 N N . GLU A 1 184 ? -10.234 1.523 -17.519 1.00 82.31 184 GLU A N 1
ATOM 1436 C CA . GLU A 1 184 ? -9.950 2.380 -16.367 1.00 82.31 184 GLU A CA 1
ATOM 1437 C C . GLU A 1 184 ? -9.092 3.595 -16.776 1.00 82.31 184 GLU A C 1
ATOM 1439 O O . GLU A 1 184 ? -8.264 3.539 -17.689 1.00 82.31 184 GLU A O 1
ATOM 1444 N N . THR A 1 185 ? -9.267 4.724 -16.091 1.00 87.69 185 THR A N 1
ATOM 1445 C CA . THR A 1 185 ? -8.540 5.964 -16.394 1.00 87.69 185 THR A CA 1
ATOM 1446 C C . THR A 1 185 ? -7.246 6.034 -15.593 1.00 87.69 185 THR A C 1
ATOM 1448 O O . THR A 1 185 ? -7.274 6.157 -14.372 1.00 87.69 185 THR A O 1
ATOM 1451 N N . LEU A 1 186 ? -6.096 6.004 -16.274 1.00 91.94 186 LEU A N 1
ATOM 1452 C CA . LEU A 1 186 ? -4.788 6.029 -15.613 1.00 91.94 186 LEU A CA 1
ATOM 1453 C C . LEU A 1 186 ? -4.466 7.390 -14.966 1.00 91.94 186 LEU A C 1
ATOM 1455 O O . LEU A 1 186 ? -4.243 8.395 -15.654 1.00 91.94 186 LEU A O 1
ATOM 1459 N N . ILE A 1 187 ? -4.288 7.391 -13.648 1.00 93.31 187 ILE A N 1
ATOM 1460 C CA . ILE A 1 187 ? -3.891 8.552 -12.838 1.00 93.31 187 ILE A CA 1
ATOM 1461 C C . ILE A 1 187 ? -2.377 8.672 -12.781 1.00 93.31 187 ILE A C 1
ATOM 1463 O O . ILE A 1 187 ? -1.831 9.741 -13.054 1.00 93.31 187 ILE A O 1
ATOM 1467 N N . ASP A 1 188 ? -1.681 7.574 -12.513 1.00 95.44 188 ASP A N 1
ATOM 1468 C CA . ASP A 1 188 ? -0.225 7.524 -12.521 1.00 95.44 188 ASP A CA 1
ATOM 1469 C C . ASP A 1 188 ? 0.269 6.083 -12.649 1.00 95.44 188 ASP A C 1
ATOM 1471 O O . ASP A 1 188 ? -0.491 5.133 -12.484 1.00 95.44 188 ASP A O 1
ATOM 1475 N N . PHE A 1 189 ? 1.548 5.918 -12.953 1.00 95.62 189 PHE A N 1
ATOM 1476 C CA . PHE A 1 189 ? 2.206 4.627 -12.873 1.00 95.62 189 PHE A CA 1
ATOM 1477 C C . PHE A 1 189 ? 3.666 4.801 -12.481 1.00 95.62 189 PHE A C 1
ATOM 1479 O O . PHE A 1 189 ? 4.261 5.868 -12.654 1.00 95.62 189 PHE A O 1
ATOM 1486 N N . ALA A 1 190 ? 4.242 3.722 -11.982 1.00 95.56 190 ALA A N 1
ATOM 1487 C CA . ALA A 1 190 ? 5.640 3.615 -11.642 1.00 95.56 190 ALA A CA 1
ATOM 1488 C C . ALA A 1 190 ? 6.207 2.323 -12.244 1.00 95.56 190 ALA A C 1
ATOM 1490 O O . ALA A 1 190 ? 5.479 1.373 -12.533 1.00 95.56 190 ALA A O 1
ATOM 1491 N N . LEU A 1 191 ? 7.510 2.326 -12.496 1.00 94.25 191 LEU A N 1
ATOM 1492 C CA . LEU A 1 191 ? 8.206 1.264 -13.211 1.00 94.25 191 LEU A CA 1
ATOM 1493 C C . LEU A 1 191 ? 9.385 0.786 -12.365 1.00 94.25 191 LEU A C 1
ATOM 1495 O O . LEU A 1 191 ? 10.123 1.611 -11.824 1.00 94.25 191 LEU A O 1
ATOM 1499 N N . THR A 1 192 ? 9.578 -0.526 -12.294 1.00 91.75 192 THR A N 1
ATOM 1500 C CA . THR A 1 192 ? 10.830 -1.161 -11.863 1.00 91.75 192 THR A CA 1
ATOM 1501 C C . THR A 1 192 ? 11.475 -1.870 -13.058 1.00 91.75 192 THR A C 1
ATOM 1503 O O . THR A 1 192 ? 10.990 -1.788 -14.185 1.00 91.75 192 THR A O 1
ATOM 1506 N N . SER A 1 193 ? 12.593 -2.565 -12.848 1.00 88.00 193 SER A N 1
ATOM 1507 C CA . SER A 1 193 ? 13.187 -3.404 -13.896 1.00 88.00 193 SER A CA 1
ATOM 1508 C C . SER A 1 193 ? 12.349 -4.633 -14.256 1.00 88.00 193 SER A C 1
ATOM 1510 O O . SER A 1 193 ? 12.627 -5.242 -15.278 1.00 88.00 193 SER A O 1
ATOM 1512 N N . THR A 1 194 ? 11.348 -4.987 -13.446 1.00 88.75 194 THR A N 1
ATOM 1513 C CA . THR A 1 194 ? 10.570 -6.232 -13.569 1.00 88.75 194 THR A CA 1
ATOM 1514 C C . THR A 1 194 ? 9.061 -6.008 -13.600 1.00 88.75 194 THR A C 1
ATOM 1516 O O . THR A 1 194 ? 8.335 -6.815 -14.177 1.00 88.75 194 THR A O 1
ATOM 1519 N N . ASP A 1 195 ? 8.578 -4.916 -13.003 1.00 91.56 195 ASP A N 1
ATOM 1520 C CA . ASP A 1 195 ? 7.164 -4.689 -12.731 1.00 91.56 195 ASP A CA 1
ATOM 1521 C C . ASP A 1 195 ? 6.708 -3.295 -13.161 1.00 91.56 195 ASP A C 1
ATOM 1523 O O . ASP A 1 195 ? 7.432 -2.297 -13.061 1.00 91.56 195 ASP A O 1
ATOM 1527 N N . ILE A 1 196 ? 5.454 -3.216 -13.592 1.00 93.38 196 ILE A N 1
ATOM 1528 C CA . ILE A 1 196 ? 4.717 -1.959 -13.687 1.00 93.38 196 ILE A CA 1
ATOM 1529 C C . ILE A 1 196 ? 3.706 -1.931 -12.561 1.00 93.38 196 ILE A C 1
ATOM 1531 O O . ILE A 1 196 ? 2.907 -2.852 -12.424 1.00 93.38 196 ILE A O 1
ATOM 1535 N N . TRP A 1 197 ? 3.700 -0.834 -11.818 1.00 94.62 197 TRP A N 1
ATOM 1536 C CA . TRP A 1 197 ? 2.646 -0.504 -10.876 1.00 94.62 197 TRP A CA 1
ATOM 1537 C C . TRP A 1 197 ? 1.819 0.620 -11.460 1.00 94.62 197 TRP A C 1
ATOM 1539 O O . TRP A 1 197 ? 2.382 1.621 -11.903 1.00 94.62 197 TRP A O 1
ATOM 1549 N N . ALA A 1 198 ? 0.503 0.494 -11.454 1.00 94.81 198 ALA A N 1
ATOM 1550 C CA . ALA A 1 198 ? -0.361 1.519 -12.001 1.00 94.81 198 ALA A CA 1
ATOM 1551 C C . ALA A 1 198 ? -1.551 1.803 -11.086 1.00 94.81 198 ALA A C 1
ATOM 1553 O O . ALA A 1 198 ? -2.013 0.960 -10.318 1.00 94.81 198 ALA A O 1
ATOM 1554 N N . LEU A 1 199 ? -1.964 3.063 -11.141 1.00 95.25 199 LEU A N 1
ATOM 1555 C CA . LEU A 1 199 ? -2.985 3.679 -10.317 1.00 95.25 199 LEU A CA 1
ATOM 1556 C C . LEU A 1 199 ? -4.039 4.255 -11.254 1.00 95.25 199 LEU A C 1
ATOM 1558 O O . LEU A 1 199 ? -3.739 5.126 -12.079 1.00 95.25 199 LEU A O 1
ATOM 1562 N N . TRP A 1 200 ? -5.269 3.787 -11.110 1.00 93.00 200 TRP A N 1
ATOM 1563 C CA . TRP A 1 200 ? -6.390 4.169 -11.949 1.00 93.00 200 TRP A CA 1
ATOM 1564 C C . TRP A 1 200 ? -7.579 4.673 -11.138 1.00 93.00 200 TRP A C 1
ATOM 1566 O O . TRP A 1 200 ? -7.697 4.424 -9.938 1.00 93.00 200 TRP A O 1
ATOM 1576 N N . HIS A 1 201 ? -8.481 5.340 -11.853 1.00 89.88 201 HIS A N 1
ATOM 1577 C CA . HIS A 1 201 ? -9.894 5.376 -11.513 1.00 89.88 201 HIS A CA 1
ATOM 1578 C C . HIS A 1 201 ? -10.666 4.376 -12.366 1.00 89.88 201 HIS A C 1
ATOM 1580 O O . HIS A 1 201 ? -10.461 4.315 -13.584 1.00 89.88 201 HIS A O 1
ATOM 1586 N N . ASP A 1 202 ? -11.562 3.623 -11.742 1.00 86.69 202 ASP A N 1
ATOM 1587 C CA . ASP A 1 202 ? -12.507 2.774 -12.460 1.00 86.69 202 ASP A CA 1
ATOM 1588 C C . ASP A 1 202 ? -13.724 3.557 -12.986 1.00 86.69 202 ASP A C 1
ATOM 1590 O O . ASP A 1 202 ? -13.736 4.790 -13.025 1.00 86.69 202 ASP A O 1
ATOM 1594 N N . ALA A 1 203 ? -14.740 2.835 -13.464 1.00 85.12 203 ALA A N 1
ATOM 1595 C CA . ALA A 1 203 ? -15.964 3.435 -13.989 1.00 85.12 203 ALA A CA 1
ATOM 1596 C C . ALA A 1 203 ? -16.810 4.144 -12.912 1.00 85.12 203 ALA A C 1
ATOM 1598 O O . ALA A 1 203 ? -17.616 5.010 -13.255 1.00 85.12 203 ALA A O 1
ATOM 1599 N N . GLU A 1 204 ? -16.610 3.802 -11.639 1.00 86.44 204 GLU A N 1
ATOM 1600 C CA . GLU A 1 204 ? -17.309 4.345 -10.471 1.00 86.44 204 GLU A CA 1
ATOM 1601 C C . GLU A 1 204 ? -16.486 5.446 -9.772 1.00 86.44 204 GLU A C 1
ATOM 1603 O O . GLU A 1 204 ? -16.908 6.001 -8.761 1.00 86.44 204 GLU A O 1
ATOM 1608 N N . ASN A 1 205 ? -15.342 5.831 -10.356 1.00 84.69 205 ASN A N 1
ATOM 1609 C CA . ASN A 1 205 ? -14.334 6.739 -9.796 1.00 84.69 205 ASN A CA 1
ATOM 1610 C C . ASN A 1 205 ? -13.659 6.228 -8.516 1.00 84.69 205 ASN A C 1
ATOM 1612 O O . ASN A 1 205 ? -13.013 7.010 -7.809 1.00 84.69 205 ASN A O 1
ATOM 1616 N N . GLN A 1 206 ? -13.733 4.929 -8.238 1.00 87.88 206 GLN A N 1
ATOM 1617 C CA . GLN A 1 206 ? -12.987 4.334 -7.140 1.00 87.88 206 GLN A CA 1
ATOM 1618 C C . GLN A 1 206 ? -11.510 4.230 -7.502 1.00 87.88 206 GLN A C 1
ATOM 1620 O O . GLN A 1 206 ? -11.115 4.174 -8.670 1.00 87.88 206 GLN A O 1
ATOM 1625 N N . THR A 1 207 ? -10.663 4.296 -6.480 1.00 92.00 207 THR A N 1
ATOM 1626 C CA . THR A 1 207 ? -9.212 4.229 -6.662 1.00 92.00 207 THR A CA 1
ATOM 1627 C C . THR A 1 207 ? -8.784 2.778 -6.751 1.00 92.00 207 THR A C 1
ATOM 1629 O O . THR A 1 207 ? -8.932 2.036 -5.785 1.00 92.00 207 THR A O 1
ATOM 1632 N N . VAL A 1 208 ? -8.187 2.396 -7.876 1.00 92.50 208 VAL A N 1
ATOM 1633 C CA . VAL A 1 208 ? -7.732 1.027 -8.112 1.00 92.50 208 VAL A CA 1
ATOM 1634 C C . VAL A 1 208 ? -6.230 1.025 -8.344 1.00 92.50 208 VAL A C 1
ATOM 1636 O O . VAL A 1 208 ? -5.714 1.795 -9.156 1.00 92.50 208 VAL A O 1
ATOM 1639 N N . VAL A 1 209 ? -5.520 0.147 -7.640 1.00 94.31 209 VAL A N 1
ATOM 1640 C CA . VAL A 1 209 ? -4.090 -0.091 -7.848 1.00 94.31 209 VAL A CA 1
ATOM 1641 C C . VAL A 1 209 ? -3.899 -1.537 -8.277 1.00 94.31 209 VAL A C 1
ATOM 1643 O O . VAL A 1 209 ? -4.535 -2.449 -7.754 1.00 94.31 209 VAL A O 1
ATOM 1646 N N . LYS A 1 210 ? -3.038 -1.745 -9.269 1.00 92.31 210 LYS A N 1
ATOM 1647 C CA . LYS A 1 210 ? -2.649 -3.071 -9.758 1.00 92.31 210 LYS A CA 1
ATOM 1648 C C . LYS A 1 210 ? -1.189 -3.036 -10.161 1.00 92.31 210 LYS A C 1
ATOM 1650 O O . LYS A 1 210 ? -0.652 -1.977 -10.503 1.00 92.31 210 LYS A O 1
ATOM 1655 N N . TYR A 1 211 ? -0.567 -4.200 -10.180 1.00 92.31 211 TYR A N 1
ATOM 1656 C CA . TYR A 1 211 ? 0.779 -4.346 -10.708 1.00 92.31 211 TYR A CA 1
ATOM 1657 C C . TYR A 1 211 ? 0.887 -5.561 -11.618 1.00 92.31 211 TYR A C 1
ATOM 1659 O O . TYR A 1 211 ? 0.030 -6.439 -11.614 1.00 92.31 211 TYR A O 1
ATOM 1667 N N . ILE A 1 212 ? 1.919 -5.597 -12.446 1.00 90.56 212 ILE A N 1
ATOM 1668 C CA . ILE A 1 212 ? 2.168 -6.712 -13.354 1.00 90.56 212 ILE A CA 1
ATOM 1669 C C . ILE A 1 212 ? 3.664 -6.878 -13.566 1.00 90.56 212 ILE A C 1
ATOM 1671 O O . ILE A 1 212 ? 4.363 -5.909 -13.866 1.00 90.56 212 ILE A O 1
ATOM 1675 N N . ASN A 1 213 ? 4.134 -8.116 -13.442 1.00 90.31 213 ASN A N 1
ATOM 1676 C CA . ASN A 1 213 ? 5.505 -8.483 -13.761 1.00 90.31 213 ASN A CA 1
ATOM 1677 C C . ASN A 1 213 ? 5.639 -8.717 -15.270 1.00 90.31 213 ASN A C 1
ATOM 1679 O O . ASN A 1 213 ? 5.074 -9.668 -15.796 1.00 90.31 213 ASN A O 1
ATOM 1683 N N . PHE A 1 214 ? 6.362 -7.873 -15.995 1.00 85.75 214 PHE A N 1
ATOM 1684 C CA . PHE A 1 214 ? 6.427 -7.976 -17.458 1.00 85.75 214 PHE A CA 1
ATOM 1685 C C . PHE A 1 214 ? 7.489 -8.957 -17.976 1.00 85.75 214 PHE A C 1
ATOM 1687 O O . PHE A 1 214 ? 7.544 -9.176 -19.185 1.00 85.75 214 PHE A O 1
ATOM 1694 N N . GLU A 1 215 ? 8.314 -9.542 -17.102 1.00 77.25 215 GLU A N 1
ATOM 1695 C CA . GLU A 1 215 ? 9.296 -10.570 -17.480 1.00 77.25 215 GLU A CA 1
ATOM 1696 C C . GLU A 1 215 ? 8.719 -11.992 -17.390 1.00 77.25 215 GLU A C 1
ATOM 1698 O O . GLU A 1 215 ? 8.934 -12.803 -18.290 1.00 77.25 215 GLU A O 1
ATOM 1703 N N . HIS A 1 216 ? 7.965 -12.294 -16.326 1.00 70.50 216 HIS A N 1
ATOM 1704 C CA . HIS A 1 216 ? 7.516 -13.655 -16.003 1.00 70.50 216 HIS A CA 1
ATOM 1705 C C . HIS A 1 216 ? 6.017 -13.881 -16.231 1.00 70.50 216 HIS A C 1
ATOM 1707 O O . HIS A 1 216 ? 5.572 -15.027 -16.305 1.00 70.50 216 HIS A O 1
ATOM 1713 N N . ASN A 1 217 ? 5.216 -12.820 -16.362 1.00 64.38 217 ASN A N 1
ATOM 1714 C CA . ASN A 1 217 ? 3.768 -12.956 -16.505 1.00 64.38 217 ASN A CA 1
ATOM 1715 C C . ASN A 1 217 ? 3.370 -13.229 -17.961 1.00 64.38 217 ASN A C 1
ATOM 1717 O O . ASN A 1 217 ? 2.930 -12.345 -18.697 1.00 64.38 217 ASN A O 1
ATOM 1721 N N . VAL A 1 218 ? 3.504 -14.493 -18.368 1.00 60.62 218 VAL A N 1
ATOM 1722 C CA . VAL A 1 218 ? 3.102 -14.976 -19.700 1.00 60.62 218 VAL A CA 1
ATOM 1723 C C . VAL A 1 218 ? 1.598 -14.775 -19.945 1.00 60.62 218 VAL A C 1
ATOM 1725 O O . VAL A 1 218 ? 1.177 -14.606 -21.089 1.00 60.62 218 VAL A O 1
ATOM 1728 N N . ALA A 1 219 ? 0.788 -14.759 -18.881 1.00 61.56 219 ALA A N 1
ATOM 1729 C CA . ALA A 1 219 ? -0.660 -14.576 -18.958 1.00 61.56 219 ALA A CA 1
ATOM 1730 C C . ALA A 1 219 ? -1.080 -13.117 -19.221 1.00 61.56 219 ALA A C 1
ATOM 1732 O O . ALA A 1 219 ? -2.208 -12.876 -19.653 1.00 61.56 219 ALA A O 1
ATOM 1733 N N . GLY A 1 220 ? -0.197 -12.140 -18.977 1.00 70.81 220 GLY A N 1
ATOM 1734 C CA . GLY A 1 220 ? -0.516 -10.716 -19.088 1.00 70.81 220 GLY A CA 1
ATOM 1735 C C . GLY A 1 220 ? -1.544 -10.234 -18.055 1.00 70.81 220 GLY A C 1
ATOM 1736 O O . GLY A 1 220 ? -2.236 -9.245 -18.304 1.00 70.81 220 GLY A O 1
ATOM 1737 N N . GLN A 1 221 ? -1.683 -10.940 -16.930 1.00 77.88 221 GLN A N 1
ATOM 1738 C CA . GLN A 1 221 ? -2.689 -10.645 -15.909 1.00 77.88 221 GLN A CA 1
ATOM 1739 C C . GLN A 1 221 ? -2.171 -9.640 -14.881 1.00 77.88 221 GLN A C 1
ATOM 1741 O O . GLN A 1 221 ? -1.062 -9.762 -14.371 1.00 77.88 221 GLN A O 1
ATOM 1746 N N . TRP A 1 222 ? -2.985 -8.636 -14.574 1.00 86.62 222 TRP A N 1
ATOM 1747 C CA . TRP A 1 222 ? -2.665 -7.653 -13.547 1.00 86.62 222 TRP A CA 1
ATOM 1748 C C . TRP A 1 222 ? -3.041 -8.191 -12.168 1.00 86.62 222 TRP A C 1
ATOM 1750 O O . TRP A 1 222 ? -4.190 -8.565 -11.947 1.00 86.62 222 TRP A O 1
ATOM 1760 N N . ASN A 1 223 ? -2.090 -8.163 -11.243 1.00 85.56 223 ASN A N 1
ATOM 1761 C CA . ASN A 1 223 ? -2.299 -8.520 -9.850 1.00 85.56 223 ASN A CA 1
ATOM 1762 C C . ASN A 1 223 ? -3.020 -7.370 -9.132 1.00 85.56 223 ASN A C 1
ATOM 1764 O O . ASN A 1 223 ? -2.547 -6.225 -9.204 1.00 85.56 223 ASN A O 1
ATOM 1768 N N . PRO A 1 224 ? -4.157 -7.631 -8.465 1.00 88.19 224 PRO A N 1
ATOM 1769 C CA . PRO A 1 224 ? -4.884 -6.604 -7.736 1.00 88.19 224 PRO A CA 1
ATOM 1770 C C . PRO A 1 224 ? -4.103 -6.157 -6.496 1.00 88.19 224 PRO A C 1
ATOM 1772 O O . PRO A 1 224 ? -3.328 -6.916 -5.919 1.00 88.19 224 PRO A O 1
ATOM 1775 N N . VAL A 1 225 ? -4.329 -4.915 -6.076 1.00 91.81 225 VAL A N 1
ATOM 1776 C CA . VAL A 1 225 ? -3.925 -4.415 -4.760 1.00 91.81 225 VAL A CA 1
ATOM 1777 C C . VAL A 1 225 ? -5.191 -4.053 -4.003 1.00 91.81 225 VAL A C 1
ATOM 1779 O O . VAL A 1 225 ? -5.966 -3.206 -4.453 1.00 91.81 225 VAL A O 1
ATOM 1782 N N . PHE A 1 226 ? -5.399 -4.695 -2.857 1.00 90.56 226 PHE A N 1
ATOM 1783 C CA . PHE A 1 226 ? -6.542 -4.416 -2.000 1.00 90.56 226 PHE A CA 1
ATOM 1784 C C . PHE A 1 226 ? -6.335 -3.083 -1.287 1.00 90.56 226 PHE A C 1
ATOM 1786 O O . PHE A 1 226 ? -5.348 -2.871 -0.582 1.00 90.56 226 PHE A O 1
ATOM 1793 N N . MET A 1 227 ? -7.258 -2.158 -1.523 1.00 89.25 227 MET A N 1
ATOM 1794 C CA . MET A 1 227 ? -7.226 -0.832 -0.926 1.00 89.25 227 MET A CA 1
ATOM 1795 C C . MET A 1 227 ? -8.048 -0.847 0.357 1.00 89.25 227 MET A C 1
ATOM 1797 O O . MET A 1 227 ? -9.164 -1.357 0.360 1.00 89.25 227 MET A O 1
ATOM 1801 N N . GLN A 1 228 ? -7.522 -0.246 1.426 1.00 87.50 228 GLN A N 1
ATOM 1802 C CA . GLN A 1 228 ? -8.320 -0.016 2.628 1.00 87.50 228 GLN A CA 1
ATOM 1803 C C . GLN A 1 228 ? -9.548 0.839 2.259 1.00 87.50 228 GLN A C 1
ATOM 1805 O O . GLN A 1 228 ? -9.357 1.911 1.659 1.00 87.50 228 GLN A O 1
ATOM 1810 N N . PRO A 1 229 ? -10.772 0.386 2.587 1.00 88.88 229 PRO A N 1
ATOM 1811 C CA . PRO A 1 229 ? -11.985 1.132 2.291 1.00 88.88 229 PRO A CA 1
ATOM 1812 C C . PRO A 1 229 ? -12.042 2.430 3.103 1.00 88.88 229 PRO A C 1
ATOM 1814 O O . PRO A 1 229 ? -11.315 2.622 4.083 1.00 88.88 229 PRO A O 1
ATOM 1817 N N . LEU A 1 230 ? -12.897 3.347 2.660 1.00 91.75 230 LEU A N 1
ATOM 1818 C CA . LEU A 1 230 ? -13.275 4.503 3.468 1.00 91.75 230 LEU A CA 1
ATOM 1819 C C . LEU A 1 230 ? -14.094 4.051 4.691 1.00 91.75 230 LEU A C 1
ATOM 1821 O O . LEU A 1 230 ? -14.618 2.936 4.675 1.00 91.75 230 LEU A O 1
ATOM 1825 N N . PRO A 1 231 ? -14.202 4.890 5.740 1.00 93.38 231 PRO A N 1
ATOM 1826 C CA . PRO A 1 231 ? -15.109 4.612 6.850 1.00 93.38 231 PRO A CA 1
ATOM 1827 C C . PRO A 1 231 ? -16.538 4.360 6.347 1.00 93.38 231 PRO A C 1
ATOM 1829 O O . PRO A 1 231 ? -16.951 4.961 5.355 1.00 93.38 231 PRO A O 1
ATOM 1832 N N . GLU A 1 232 ? -17.270 3.479 7.028 1.00 91.44 232 GLU A N 1
ATOM 1833 C CA . GLU A 1 232 ? -18.654 3.129 6.686 1.00 91.44 232 GLU A CA 1
ATOM 1834 C C . GLU A 1 232 ? -19.570 4.361 6.678 1.00 91.44 232 GLU A C 1
ATOM 1836 O O . GLU A 1 232 ? -19.382 5.291 7.457 1.00 91.44 232 GLU A O 1
ATOM 1841 N N . GLU A 1 233 ? -20.580 4.380 5.805 1.00 91.69 233 GLU A N 1
ATOM 1842 C CA . GLU A 1 233 ? -21.501 5.522 5.702 1.00 91.69 233 GLU A CA 1
ATOM 1843 C C . GLU A 1 233 ? -22.415 5.662 6.931 1.00 91.69 233 GLU A C 1
ATOM 1845 O O . GLU A 1 233 ? -22.778 6.777 7.317 1.00 91.69 233 GLU A O 1
ATOM 1850 N N . GLU A 1 234 ? -22.754 4.541 7.572 1.00 88.75 234 GLU A N 1
ATOM 1851 C CA . GLU A 1 234 ? -23.662 4.472 8.714 1.00 88.75 234 GLU A CA 1
ATOM 1852 C C . GLU A 1 234 ? -23.021 3.717 9.882 1.00 88.75 234 GLU A C 1
ATOM 1854 O O . GLU A 1 234 ? -22.394 2.681 9.698 1.00 88.75 234 GLU A O 1
ATOM 1859 N N . ILE A 1 235 ? -23.212 4.222 11.105 1.00 88.94 235 ILE A N 1
ATOM 1860 C CA . ILE A 1 235 ? -22.785 3.539 12.332 1.00 88.94 235 ILE A CA 1
ATOM 1861 C C . ILE A 1 235 ? -24.004 2.863 12.952 1.00 88.94 235 ILE A C 1
ATOM 1863 O O . ILE A 1 235 ? -24.965 3.535 13.338 1.00 88.94 235 ILE A O 1
ATOM 1867 N N . VAL A 1 236 ? -23.940 1.541 13.095 1.00 86.56 236 VAL A N 1
ATOM 1868 C CA . VAL A 1 236 ? -24.962 0.755 13.793 1.00 86.56 236 VAL A CA 1
ATOM 1869 C C . VAL A 1 236 ? -24.796 0.940 15.303 1.00 86.56 236 VAL A C 1
ATOM 1871 O O . VAL A 1 236 ? -23.733 0.673 15.861 1.00 86.56 236 VAL A O 1
ATOM 1874 N N . ILE A 1 237 ? -25.847 1.426 15.973 1.00 86.69 237 ILE A N 1
ATOM 1875 C CA . ILE A 1 237 ? -25.842 1.717 17.415 1.00 86.69 237 ILE A CA 1
ATOM 1876 C C . ILE A 1 237 ? -26.960 0.926 18.078 1.00 86.69 237 ILE A C 1
ATOM 1878 O O . ILE A 1 237 ? -28.141 1.194 17.838 1.00 86.69 237 ILE A O 1
ATOM 1882 N N . ARG A 1 238 ? -26.585 -0.009 18.950 1.00 84.19 238 ARG A N 1
ATOM 1883 C CA . ARG A 1 238 ? -27.529 -0.859 19.681 1.00 84.19 238 ARG A CA 1
ATOM 1884 C C . ARG A 1 238 ? -28.282 -0.070 20.755 1.00 84.19 238 ARG A C 1
ATOM 1886 O O . ARG A 1 238 ? -27.831 0.981 21.219 1.00 84.19 238 ARG A O 1
ATOM 1893 N N . ASP A 1 239 ? -29.435 -0.580 21.174 1.00 81.00 239 ASP A N 1
ATOM 1894 C CA . ASP A 1 239 ? -30.294 0.085 22.165 1.00 81.00 239 ASP A CA 1
ATOM 1895 C C . ASP A 1 239 ? -29.627 0.239 23.542 1.00 81.00 239 ASP A C 1
ATOM 1897 O O . ASP A 1 239 ? -29.929 1.179 24.275 1.00 81.00 239 ASP A O 1
ATOM 1901 N N . ASP A 1 240 ? -28.692 -0.652 23.883 1.00 83.50 240 ASP A N 1
ATOM 1902 C CA . ASP A 1 240 ? -27.914 -0.640 25.127 1.00 83.50 240 ASP A CA 1
ATOM 1903 C C . ASP A 1 240 ? -26.652 0.239 25.071 1.00 83.50 240 ASP A C 1
ATOM 1905 O O . ASP A 1 240 ? -25.980 0.404 26.090 1.00 83.50 240 ASP A O 1
ATOM 1909 N N . GLN A 1 241 ? -26.326 0.813 23.910 1.00 88.19 241 GLN A N 1
ATOM 1910 C CA . GLN A 1 241 ? -25.145 1.653 23.710 1.00 88.19 241 GLN A CA 1
ATOM 1911 C C . GLN A 1 241 ? -25.490 3.145 23.751 1.00 88.19 241 GLN A C 1
ATOM 1913 O O . GLN A 1 241 ? -26.528 3.583 23.247 1.00 88.19 241 GLN A O 1
ATOM 1918 N N . ASP A 1 242 ? -24.577 3.948 24.304 1.00 91.75 242 ASP A N 1
ATOM 1919 C CA . ASP A 1 242 ? -24.661 5.404 24.208 1.00 91.75 242 ASP A CA 1
ATOM 1920 C C . ASP A 1 242 ? -24.212 5.863 22.807 1.00 91.75 242 ASP A C 1
ATOM 1922 O O . ASP A 1 242 ? -23.071 5.597 22.408 1.00 91.75 242 ASP A O 1
ATOM 1926 N N . PRO A 1 243 ? -25.057 6.593 22.049 1.00 93.62 243 PRO A N 1
ATOM 1927 C CA . PRO A 1 243 ? -24.696 7.023 20.703 1.00 93.62 243 PRO A CA 1
ATOM 1928 C C . PRO A 1 243 ? -23.415 7.859 20.662 1.00 93.62 243 PRO A C 1
ATOM 1930 O O . PRO A 1 243 ? -22.589 7.697 19.768 1.00 93.62 243 PRO A O 1
ATOM 1933 N N . ARG A 1 244 ? -23.215 8.745 21.644 1.00 95.19 244 ARG A N 1
ATOM 1934 C CA . ARG A 1 244 ? -22.040 9.626 21.684 1.00 95.19 244 ARG A CA 1
ATOM 1935 C C . ARG A 1 244 ? -20.760 8.807 21.824 1.00 95.19 244 ARG A C 1
ATOM 1937 O O . ARG A 1 244 ? -19.796 9.111 21.128 1.00 95.19 244 ARG A O 1
ATOM 1944 N N . GLU A 1 245 ? -20.727 7.805 22.697 1.00 95.06 245 GLU A N 1
ATOM 1945 C CA . GLU A 1 245 ? -19.564 6.926 22.845 1.00 95.06 245 GLU A CA 1
ATOM 1946 C C . GLU A 1 245 ? -19.225 6.201 21.537 1.00 95.06 245 GLU A C 1
ATOM 1948 O O . GLU A 1 245 ? -18.066 6.244 21.119 1.00 95.06 245 GLU A O 1
ATOM 1953 N N . MET A 1 246 ? -20.226 5.651 20.842 1.00 93.81 246 MET A N 1
ATOM 1954 C CA . MET A 1 246 ? -20.028 4.936 19.573 1.00 93.81 246 MET A CA 1
ATOM 1955 C C . MET A 1 246 ? -19.506 5.843 18.454 1.00 93.81 246 MET A C 1
ATOM 1957 O O . MET A 1 246 ? -18.515 5.518 17.795 1.00 93.81 246 MET A O 1
ATOM 1961 N N . TYR A 1 247 ? -20.098 7.027 18.274 1.00 96.50 247 TYR A N 1
ATOM 1962 C CA . TYR A 1 247 ? -19.607 7.994 17.289 1.00 96.50 247 TYR A CA 1
ATOM 1963 C C . TYR A 1 247 ? -18.201 8.494 17.627 1.00 96.50 247 TYR A C 1
ATOM 1965 O O . TYR A 1 247 ? -17.349 8.590 16.744 1.00 96.50 247 TYR A O 1
ATOM 1973 N N . LEU A 1 248 ? -17.918 8.785 18.900 1.00 96.88 248 LEU A N 1
ATOM 1974 C CA . LEU A 1 248 ? -16.582 9.195 19.331 1.00 96.88 248 LEU A CA 1
ATOM 1975 C C . LEU A 1 248 ? -15.548 8.080 19.170 1.00 96.88 248 LEU A C 1
ATOM 1977 O O . LEU A 1 248 ? -14.381 8.378 18.915 1.00 96.88 248 LEU A O 1
ATOM 1981 N N . GLN A 1 249 ? -15.934 6.820 19.345 1.00 94.31 249 GLN A N 1
ATOM 1982 C CA . GLN A 1 249 ? -15.064 5.688 19.068 1.00 94.31 249 GLN A CA 1
ATOM 1983 C C . GLN A 1 249 ? -14.768 5.607 17.571 1.00 94.31 249 GLN A C 1
ATOM 1985 O O . GLN A 1 249 ? -13.597 5.600 17.202 1.00 94.31 249 GLN A O 1
ATOM 1990 N N . SER A 1 250 ? -15.788 5.647 16.712 1.00 94.38 250 SER A N 1
ATOM 1991 C CA . SER A 1 250 ? -15.610 5.575 15.256 1.00 94.38 250 SER A CA 1
ATOM 1992 C C . SER A 1 250 ? -14.761 6.736 14.709 1.00 94.38 250 SER A C 1
ATOM 1994 O O . SER A 1 250 ? -13.758 6.516 14.032 1.00 94.38 250 SER A O 1
ATOM 1996 N N . LEU A 1 251 ? -15.066 7.980 15.100 1.00 96.88 251 LEU A N 1
ATOM 1997 C CA . LEU A 1 251 ? -14.358 9.183 14.637 1.00 96.88 251 LEU A CA 1
ATOM 1998 C C . LEU A 1 251 ? -12.874 9.224 15.031 1.00 96.88 251 LEU A C 1
ATOM 2000 O O . LEU A 1 251 ? -12.060 9.793 14.305 1.00 96.88 251 LEU A O 1
ATOM 2004 N N . PHE A 1 252 ? -12.525 8.671 16.196 1.00 96.12 252 PHE A N 1
ATOM 2005 C CA . PHE A 1 252 ? -11.173 8.745 16.763 1.00 96.12 252 PHE A CA 1
ATOM 2006 C C . PHE A 1 252 ? -10.436 7.400 16.767 1.00 96.12 252 PHE A C 1
ATOM 2008 O O . PHE A 1 252 ? -9.333 7.315 17.314 1.00 96.12 252 PHE A O 1
ATOM 2015 N N . THR A 1 253 ? -11.003 6.365 16.141 1.00 93.94 253 THR A N 1
ATOM 2016 C CA . THR A 1 253 ? -10.276 5.125 15.853 1.00 93.94 253 THR A CA 1
ATOM 2017 C C . THR A 1 253 ? -9.118 5.444 14.900 1.00 93.94 253 THR A C 1
ATOM 2019 O O . THR A 1 253 ? -9.340 6.061 13.851 1.00 93.94 253 THR A O 1
ATOM 2022 N N . PRO A 1 254 ? -7.870 5.064 15.234 1.00 92.31 254 PRO A N 1
ATOM 2023 C CA . PRO A 1 254 ? -6.720 5.350 14.386 1.00 92.31 254 PRO A CA 1
ATOM 2024 C C . PRO A 1 254 ? -6.915 4.852 12.949 1.00 92.31 254 PRO A C 1
ATOM 2026 O O . PRO A 1 254 ? -7.304 3.711 12.725 1.00 92.31 254 PRO A O 1
ATOM 2029 N N . GLY A 1 255 ? -6.616 5.712 11.975 1.00 88.62 255 GLY A N 1
ATOM 2030 C CA . GLY A 1 255 ? -6.672 5.374 10.549 1.00 88.62 255 GLY A CA 1
ATOM 2031 C C . GLY A 1 255 ? -8.016 5.626 9.858 1.00 88.62 255 GLY A C 1
ATOM 2032 O O . GLY A 1 255 ? -8.022 5.692 8.634 1.00 88.62 255 GLY A O 1
ATOM 2033 N N . GLN A 1 256 ? -9.112 5.847 10.594 1.00 91.75 256 GLN A N 1
ATOM 2034 C CA . GLN A 1 256 ? -10.431 6.115 9.996 1.00 91.75 256 GLN A CA 1
ATOM 2035 C C . GLN A 1 256 ? -10.521 7.526 9.398 1.00 91.75 256 GLN A C 1
ATOM 2037 O O . GLN A 1 256 ? -10.822 7.711 8.218 1.00 91.75 256 GLN A O 1
ATOM 2042 N N . PHE A 1 257 ? -10.188 8.538 10.202 1.00 95.56 257 PHE A N 1
ATOM 2043 C CA . PHE A 1 257 ? -10.251 9.940 9.797 1.00 95.56 257 PHE A CA 1
ATOM 2044 C C . PHE A 1 257 ? -8.907 10.639 9.952 1.00 95.56 257 PHE A C 1
ATOM 2046 O O . PHE A 1 257 ? -8.177 10.464 10.930 1.00 95.56 257 PHE A O 1
ATOM 2053 N N . THR A 1 258 ? -8.594 11.497 8.986 1.00 94.12 258 THR A N 1
ATOM 2054 C CA . THR A 1 258 ? -7.485 12.443 9.113 1.00 94.12 258 THR A CA 1
ATOM 2055 C C . THR A 1 258 ? -7.853 13.579 10.069 1.00 94.12 258 THR A C 1
ATOM 2057 O O . THR A 1 258 ? -9.006 14.006 10.144 1.00 94.12 258 THR A O 1
ATOM 2060 N N . ASN A 1 259 ? -6.854 14.133 10.764 1.00 92.94 259 ASN A N 1
ATOM 2061 C CA . ASN A 1 259 ? -7.048 15.331 11.589 1.00 92.94 259 ASN A CA 1
ATOM 2062 C C . ASN A 1 259 ? -7.630 16.493 10.756 1.00 92.94 259 ASN A C 1
ATOM 2064 O O . ASN A 1 259 ? -8.530 17.192 11.212 1.00 92.94 259 ASN A O 1
ATOM 2068 N N . GLU A 1 260 ? -7.184 16.639 9.503 1.00 92.19 260 GLU A N 1
ATOM 2069 C CA . GLU A 1 260 ? -7.679 17.665 8.582 1.00 92.19 260 GLU A CA 1
ATOM 2070 C C . GLU A 1 260 ? -9.181 17.518 8.285 1.00 92.19 260 GLU A C 1
ATOM 2072 O O . GLU A 1 260 ? -9.896 18.523 8.296 1.00 92.19 260 GLU A O 1
ATOM 2077 N N . ALA A 1 261 ? -9.675 16.294 8.057 1.00 94.62 261 ALA A N 1
ATOM 2078 C CA . ALA A 1 261 ? -11.100 16.046 7.832 1.00 94.62 261 ALA A CA 1
ATOM 2079 C C . ALA A 1 261 ? -11.944 16.457 9.048 1.00 94.62 261 ALA A C 1
ATOM 2081 O O . ALA A 1 261 ? -12.924 17.191 8.904 1.00 94.62 261 ALA A O 1
ATOM 2082 N N . LEU A 1 262 ? -11.527 16.047 10.249 1.00 95.12 262 LEU A N 1
ATOM 2083 C CA . LEU A 1 262 ? -12.229 16.361 11.496 1.00 95.12 262 LEU A CA 1
ATOM 2084 C C . LEU A 1 262 ? -12.224 17.865 11.799 1.00 95.12 262 LEU A C 1
ATOM 2086 O O . LEU A 1 262 ? -13.263 18.434 12.129 1.00 95.12 262 LEU A O 1
ATOM 2090 N N . CYS A 1 263 ? -11.077 18.531 11.646 1.00 92.62 263 CYS A N 1
ATOM 2091 C CA . CYS A 1 263 ? -10.953 19.971 11.868 1.00 92.62 263 CYS A CA 1
ATOM 2092 C C . CYS A 1 263 ? -11.823 20.778 10.893 1.00 92.62 263 CYS A C 1
ATOM 2094 O O . CYS A 1 263 ? -12.487 21.728 11.312 1.00 92.62 263 CYS A O 1
ATOM 2096 N N . LYS A 1 264 ? -11.873 20.394 9.609 1.00 91.75 264 LYS A N 1
ATOM 2097 C CA . LYS A 1 264 ? -12.746 21.039 8.612 1.00 91.75 264 LYS A CA 1
ATOM 2098 C C . LYS A 1 264 ? -14.223 20.821 8.918 1.00 91.75 264 LYS A C 1
ATOM 2100 O O . LYS A 1 264 ? -14.989 21.784 8.898 1.00 91.75 264 LYS A O 1
ATOM 2105 N N . ALA A 1 265 ? -14.612 19.591 9.249 1.00 94.06 265 ALA A N 1
ATOM 2106 C CA . ALA A 1 265 ? -15.982 19.285 9.642 1.00 94.06 265 ALA A CA 1
ATOM 2107 C C . ALA A 1 265 ? -16.406 20.116 10.863 1.00 94.06 265 ALA A C 1
ATOM 2109 O O . ALA A 1 265 ? -17.457 20.754 10.834 1.00 94.06 265 ALA A O 1
ATOM 2110 N N . LEU A 1 266 ? -15.548 20.208 11.885 1.00 93.81 266 LEU A N 1
ATOM 2111 C CA . LEU A 1 266 ? -15.771 21.024 13.080 1.00 93.81 266 LEU A CA 1
ATOM 2112 C C . LEU A 1 266 ? -15.911 22.520 12.767 1.00 93.81 266 LEU A C 1
ATOM 2114 O O . LEU A 1 266 ? -16.819 23.170 13.283 1.00 93.81 266 LEU A O 1
ATOM 2118 N N . GLN A 1 267 ? -15.059 23.076 11.901 1.00 89.62 267 GLN A N 1
ATOM 2119 C CA . GLN A 1 267 ? -15.145 24.484 11.490 1.00 89.62 267 GLN A CA 1
ATOM 2120 C C . GLN A 1 267 ? -16.494 24.815 10.837 1.00 89.62 267 GLN A C 1
ATOM 2122 O O . GLN A 1 267 ? -17.116 25.826 11.179 1.00 89.62 267 GLN A O 1
ATOM 2127 N N . ILE A 1 268 ? -16.956 23.955 9.924 1.00 89.62 268 ILE A N 1
ATOM 2128 C CA . ILE A 1 268 ? -18.244 24.120 9.240 1.00 89.62 268 ILE A CA 1
ATOM 2129 C C . ILE A 1 268 ? -19.408 23.930 10.208 1.00 89.62 268 ILE A C 1
ATOM 2131 O O . ILE A 1 268 ? -20.349 24.727 10.198 1.00 89.62 268 ILE A O 1
ATOM 2135 N N . PHE A 1 269 ? -19.329 22.915 11.067 1.00 88.25 269 PHE A N 1
ATOM 2136 C CA . PHE A 1 269 ? -20.372 22.603 12.035 1.00 88.25 269 PHE A CA 1
ATOM 2137 C C . PHE A 1 269 ? -20.589 23.760 13.023 1.00 88.25 269 PHE A C 1
ATOM 2139 O O . PHE A 1 269 ? -21.717 24.204 13.207 1.00 88.25 269 PHE A O 1
ATOM 2146 N N . CYS A 1 270 ? -19.510 24.352 13.547 1.00 84.81 270 CYS A N 1
ATOM 2147 C CA . CYS A 1 270 ? -19.562 25.494 14.468 1.00 84.81 270 CYS A CA 1
ATOM 2148 C C . CYS A 1 270 ? -19.882 26.849 13.801 1.00 84.81 270 CYS A C 1
ATOM 2150 O O . CYS A 1 270 ? -19.860 27.876 14.485 1.00 84.81 270 CYS A O 1
ATOM 2152 N N . ARG A 1 271 ? -20.119 26.899 12.477 1.00 75.75 271 ARG A N 1
ATOM 2153 C CA . ARG A 1 271 ? -20.315 28.139 11.686 1.00 75.75 271 ARG A CA 1
ATOM 2154 C C . ARG A 1 271 ? -19.243 29.212 11.957 1.00 75.75 271 ARG A C 1
ATOM 2156 O O . ARG A 1 271 ? -19.522 30.412 11.924 1.00 75.75 271 ARG A O 1
ATOM 2163 N N . GLY A 1 272 ? -18.024 28.782 12.283 1.00 61.69 272 GLY A N 1
ATOM 2164 C CA . GLY A 1 272 ? -16.972 29.640 12.817 1.00 61.69 272 GLY A CA 1
ATOM 2165 C C . GLY A 1 272 ? -16.052 30.209 11.738 1.00 61.69 272 GLY A C 1
ATOM 2166 O O . GLY A 1 272 ? -15.638 29.506 10.823 1.00 61.69 272 GLY A O 1
ATOM 2167 N N . THR A 1 273 ? -15.679 31.483 11.880 1.00 55.06 273 THR A N 1
ATOM 2168 C CA . THR A 1 273 ? -14.537 32.101 11.180 1.00 55.06 273 THR A CA 1
ATOM 2169 C C . THR A 1 273 ? -13.251 31.322 11.447 1.00 55.06 273 THR A C 1
ATOM 2171 O O . THR A 1 273 ? -13.042 30.945 12.598 1.00 55.06 273 THR A O 1
ATOM 2174 N N . GLU A 1 274 ? -12.405 31.152 10.419 1.00 56.69 274 GLU A N 1
ATOM 2175 C CA . GLU A 1 274 ? -11.089 30.480 10.410 1.00 56.69 274 GLU A CA 1
ATOM 2176 C C . GLU A 1 274 ? -10.352 30.528 11.761 1.00 56.69 274 GLU A C 1
ATOM 2178 O O . GLU A 1 274 ? -9.502 31.381 12.020 1.00 56.69 274 GLU A O 1
ATOM 2183 N N . ARG A 1 275 ? -10.663 29.588 12.654 1.00 61.56 275 ARG A N 1
ATOM 2184 C CA . ARG A 1 275 ? -9.765 29.255 13.752 1.00 61.56 275 ARG A CA 1
ATOM 2185 C C . ARG A 1 275 ? -8.786 28.258 13.154 1.00 61.56 275 ARG A C 1
ATOM 2187 O O . ARG A 1 275 ? -9.201 27.175 12.748 1.00 61.56 275 ARG A O 1
ATOM 2194 N N . ASN A 1 276 ? -7.511 28.631 13.052 1.00 58.53 276 ASN A N 1
ATOM 2195 C CA . ASN A 1 276 ? -6.448 27.658 12.813 1.00 58.53 276 ASN A CA 1
ATOM 2196 C C . ASN A 1 276 ? -6.429 26.718 14.023 1.00 58.53 276 ASN A C 1
ATOM 2198 O O . ASN A 1 276 ? -5.929 27.076 15.088 1.00 58.53 276 ASN A O 1
ATOM 2202 N N . LEU A 1 277 ? -7.077 25.565 13.870 1.00 67.19 277 LEU A N 1
ATOM 2203 C CA . LEU A 1 277 ? -7.194 24.538 14.893 1.00 67.19 277 LEU A CA 1
ATOM 2204 C C . LEU A 1 277 ? -5.949 23.653 14.818 1.00 67.19 277 LEU A C 1
ATOM 2206 O O . LEU A 1 277 ? -5.993 22.562 14.264 1.00 67.19 277 LEU A O 1
ATOM 2210 N N . ASP A 1 278 ? -4.829 24.136 15.352 1.00 79.56 278 ASP A N 1
ATOM 2211 C CA . ASP A 1 278 ? -3.686 23.269 15.660 1.00 79.56 278 ASP A CA 1
ATOM 2212 C C . ASP A 1 278 ? -3.956 22.583 17.009 1.00 79.56 278 ASP A C 1
ATOM 2214 O O . ASP A 1 278 ? -3.406 22.949 18.047 1.00 79.56 278 ASP A O 1
ATOM 2218 N N . LEU A 1 279 ? -4.952 21.690 17.011 1.00 85.00 279 LEU A N 1
ATOM 2219 C CA . LEU A 1 279 ? -5.437 20.989 18.200 1.00 85.00 279 LEU A CA 1
ATOM 2220 C C . LEU A 1 279 ? -4.778 19.615 18.318 1.00 85.00 279 LEU A C 1
ATOM 2222 O O . LEU A 1 279 ? -4.706 18.857 17.346 1.00 85.00 279 LEU A O 1
ATOM 2226 N N . SER A 1 280 ? -4.403 19.231 19.538 1.00 90.19 280 SER A N 1
ATOM 2227 C CA . SER A 1 280 ? -4.090 17.831 19.830 1.00 90.19 280 SER A CA 1
ATOM 2228 C C . SER A 1 280 ? -5.328 16.945 19.646 1.00 90.19 280 SER A C 1
ATOM 2230 O O . SER A 1 280 ? -6.463 17.401 19.784 1.00 90.19 280 SER A O 1
ATOM 2232 N N . TRP A 1 281 ? -5.134 15.640 19.429 1.00 92.06 281 TRP A N 1
ATOM 2233 C CA . TRP A 1 281 ? -6.241 14.674 19.340 1.00 92.06 281 TRP A CA 1
ATOM 2234 C C . TRP A 1 281 ? -7.186 14.720 20.551 1.00 92.06 281 TRP A C 1
ATOM 2236 O O . TRP A 1 281 ? -8.399 14.581 20.406 1.00 92.06 281 TRP A O 1
ATOM 2246 N N . SER A 1 282 ? -6.641 14.964 21.747 1.00 92.44 282 SER A N 1
ATOM 2247 C CA . SER A 1 282 ? -7.429 15.061 22.979 1.00 92.44 282 SER A CA 1
ATOM 2248 C C . SER A 1 282 ? -8.276 16.335 23.056 1.00 92.44 282 SER A C 1
ATOM 2250 O O . SER A 1 282 ? -9.398 16.298 23.559 1.00 92.44 282 SER A O 1
ATOM 2252 N N . GLU A 1 283 ? -7.757 17.455 22.553 1.00 92.44 283 GLU A N 1
ATOM 2253 C CA . GLU A 1 283 ? -8.480 18.727 22.489 1.00 92.44 283 GLU A CA 1
ATOM 2254 C C . GLU A 1 283 ? -9.531 18.676 21.389 1.00 92.44 283 GLU A C 1
ATOM 2256 O O . GLU A 1 283 ? -10.675 19.038 21.633 1.00 92.44 283 GLU A O 1
ATOM 2261 N N . LEU A 1 284 ? -9.186 18.123 20.225 1.00 93.56 284 LEU A N 1
ATOM 2262 C CA . LEU A 1 284 ? -10.117 17.925 19.122 1.00 93.56 284 LEU A CA 1
ATOM 2263 C C . LEU A 1 284 ? -11.316 17.068 19.543 1.00 93.56 284 LEU A C 1
ATOM 2265 O O . LEU A 1 284 ? -12.454 17.447 19.286 1.00 93.56 284 LEU A O 1
ATOM 2269 N N . LYS A 1 285 ? -11.089 15.963 20.266 1.00 95.56 285 LYS A N 1
ATOM 2270 C CA . LYS A 1 285 ? -12.174 15.134 20.815 1.00 95.56 285 LYS A CA 1
ATOM 2271 C C . LYS A 1 285 ? -13.101 15.919 21.744 1.00 95.56 285 LYS A C 1
ATOM 2273 O O . LYS A 1 285 ? -14.320 15.763 21.665 1.00 95.56 285 LYS A O 1
ATOM 2278 N N . LYS A 1 286 ? -12.547 16.782 22.601 1.00 94.31 286 LYS A N 1
ATOM 2279 C CA . LYS A 1 286 ? -13.338 17.645 23.494 1.00 94.31 286 LYS A CA 1
ATOM 2280 C C . LYS A 1 286 ? -14.135 18.686 22.713 1.00 94.31 286 LYS A C 1
ATOM 2282 O O . LYS A 1 286 ? -15.326 18.819 22.959 1.00 94.31 286 LYS A O 1
ATOM 2287 N N . GLU A 1 287 ? -13.504 19.379 21.771 1.00 93.56 287 GLU A N 1
ATOM 2288 C CA . GLU A 1 287 ? -14.154 20.410 20.955 1.00 93.56 287 GLU A CA 1
ATOM 2289 C C . GLU A 1 287 ? -15.274 19.827 20.087 1.00 93.56 287 GLU A C 1
ATOM 2291 O O . GLU A 1 287 ? -16.353 20.409 20.032 1.00 93.56 287 GLU A O 1
ATOM 2296 N N . VAL A 1 288 ? -15.071 18.650 19.481 1.00 95.12 288 VAL A N 1
ATOM 2297 C CA . VAL A 1 288 ? -16.135 17.930 18.760 1.00 95.12 288 VAL A CA 1
ATOM 2298 C C . VAL A 1 288 ? -17.294 17.593 19.695 1.00 95.12 288 VAL A C 1
ATOM 2300 O O . VAL A 1 288 ? -18.441 17.882 19.367 1.00 95.12 288 VAL A O 1
ATOM 2303 N N . THR A 1 289 ? -17.003 17.035 20.874 1.00 95.69 289 THR A N 1
ATOM 2304 C CA . THR A 1 289 ? -18.044 16.679 21.852 1.00 95.69 289 THR A CA 1
ATOM 2305 C C . THR A 1 289 ? -18.861 17.908 22.251 1.00 95.69 289 THR A C 1
ATOM 2307 O O . THR A 1 289 ? -20.083 17.886 22.158 1.00 95.69 289 THR A O 1
ATOM 2310 N N . LEU A 1 290 ? -18.189 19.006 22.611 1.00 93.94 290 LEU A N 1
ATOM 2311 C CA . LEU A 1 290 ? -18.840 20.257 22.998 1.00 93.94 290 LEU A CA 1
ATOM 2312 C C . LEU A 1 290 ? -19.655 20.862 21.852 1.00 93.94 290 LEU A C 1
ATOM 2314 O O . LEU A 1 290 ? -20.749 21.368 22.082 1.00 93.94 290 LEU A O 1
ATOM 2318 N N . ALA A 1 291 ? -19.143 20.825 20.621 1.00 93.56 291 ALA A N 1
ATOM 2319 C CA . ALA A 1 291 ? -19.844 21.357 19.458 1.00 93.56 291 ALA A CA 1
ATOM 2320 C C . ALA A 1 291 ? -21.166 20.620 19.210 1.00 93.56 291 ALA A C 1
ATOM 2322 O O . ALA A 1 291 ? -22.205 21.264 19.058 1.00 93.56 291 ALA A O 1
ATOM 2323 N N . VAL A 1 292 ? -21.140 19.284 19.226 1.00 94.44 292 VAL A N 1
ATOM 2324 C CA . VAL A 1 292 ? -22.343 18.465 19.032 1.00 94.44 292 VAL A CA 1
ATOM 2325 C C . VAL A 1 292 ? -23.316 18.627 20.205 1.00 94.44 292 VAL A C 1
ATOM 2327 O O . VAL A 1 292 ? -24.513 18.797 19.986 1.00 94.44 292 VAL A O 1
ATOM 2330 N N . GLU A 1 293 ? -22.823 18.655 21.447 1.00 92.88 293 GLU A N 1
ATOM 2331 C CA . GLU A 1 293 ? -23.659 18.875 22.635 1.00 92.88 293 GLU A CA 1
ATOM 2332 C C . GLU A 1 293 ? -24.338 20.250 22.651 1.00 92.88 293 GLU A C 1
ATOM 2334 O O . GLU A 1 293 ? -25.497 20.346 23.050 1.00 92.88 293 GLU A O 1
ATOM 2339 N N . ASN A 1 294 ? -23.650 21.309 22.217 1.00 91.31 294 ASN A N 1
ATOM 2340 C CA . ASN A 1 294 ? -24.220 22.656 22.165 1.00 91.31 294 ASN A CA 1
ATOM 2341 C C . ASN A 1 294 ? -25.370 22.749 21.150 1.00 91.31 294 ASN A C 1
ATOM 2343 O O . ASN A 1 294 ? -26.400 23.353 21.449 1.00 91.31 294 ASN A O 1
ATOM 2347 N N . GLU A 1 295 ? -25.220 22.137 19.971 1.00 90.81 295 GLU A N 1
ATOM 2348 C CA . GLU A 1 295 ? -26.287 22.082 18.959 1.00 90.81 295 GLU A CA 1
ATOM 2349 C C . GLU A 1 295 ? -27.470 21.219 19.429 1.00 90.81 295 GLU A C 1
ATOM 2351 O O . GLU A 1 295 ? -28.630 21.600 19.240 1.00 90.81 295 GLU A O 1
ATOM 2356 N N . LEU A 1 296 ? -27.184 20.105 20.116 1.00 90.88 296 LEU A N 1
ATOM 2357 C CA . LEU A 1 296 ? -28.197 19.260 20.747 1.00 90.88 296 LEU A CA 1
ATOM 2358 C C . LEU A 1 296 ? -28.994 20.053 21.794 1.00 90.88 296 LEU A C 1
ATOM 2360 O O . LEU A 1 296 ? -30.216 20.126 21.704 1.00 90.88 296 LEU A O 1
ATOM 2364 N N . GLN A 1 297 ? -28.316 20.709 22.744 1.00 88.25 297 GLN A N 1
ATOM 2365 C CA . GLN A 1 297 ? -28.950 21.530 23.786 1.00 88.25 297 GLN A CA 1
ATOM 2366 C C . GLN A 1 297 ? -29.758 22.695 23.207 1.00 88.25 297 GLN A C 1
ATOM 2368 O O . GLN A 1 297 ? -30.828 23.010 23.722 1.00 88.25 297 GLN A O 1
ATOM 2373 N N . GLY A 1 298 ? -29.276 23.319 22.129 1.00 87.75 298 GLY A N 1
ATOM 2374 C CA . GLY A 1 298 ? -29.994 24.385 21.430 1.00 87.75 298 GLY A CA 1
ATOM 2375 C C . GLY A 1 298 ? -31.289 23.927 20.748 1.00 87.75 298 GLY A C 1
ATOM 2376 O O . GLY A 1 298 ? -32.144 24.765 20.461 1.00 87.75 298 GLY A O 1
ATOM 2377 N N . SER A 1 299 ? -31.444 22.622 20.509 1.00 87.56 299 SER A N 1
ATOM 2378 C CA . SER A 1 299 ? -32.584 22.028 19.797 1.00 87.56 299 SER A CA 1
ATOM 2379 C C . SER A 1 299 ? -33.623 21.386 20.719 1.00 87.56 299 SER A C 1
ATOM 2381 O O . SER A 1 299 ? -34.724 21.070 20.272 1.00 87.56 299 SER A O 1
ATOM 2383 N N . VAL A 1 300 ? -33.317 21.226 22.009 1.00 84.56 300 VAL A N 1
ATOM 2384 C CA . VAL A 1 300 ? -34.279 20.755 23.014 1.00 84.56 300 VAL A CA 1
ATOM 2385 C C . VAL A 1 300 ? -35.268 21.887 23.320 1.00 84.56 300 VAL A C 1
ATOM 2387 O O . VAL A 1 300 ? -34.963 22.816 24.066 1.00 84.56 300 VAL A O 1
ATOM 2390 N N . THR A 1 301 ? -36.454 21.841 22.708 1.00 77.31 301 THR A N 1
ATOM 2391 C CA . THR A 1 301 ? -37.480 22.896 22.834 1.00 77.31 301 THR A CA 1
ATOM 2392 C C . THR A 1 301 ? -38.491 22.664 23.954 1.00 77.31 301 THR A C 1
ATOM 2394 O O . THR A 1 301 ? -39.152 23.612 24.381 1.00 77.31 301 THR A O 1
ATOM 2397 N N . GLU A 1 302 ? -38.646 21.423 24.415 1.00 75.38 302 GLU A N 1
ATOM 2398 C CA . GLU A 1 302 ? -39.674 21.029 25.384 1.00 75.38 302 GLU A CA 1
ATOM 2399 C C . GLU A 1 302 ? -39.092 20.827 26.789 1.00 75.38 302 GLU A C 1
ATOM 2401 O O . GLU A 1 302 ? -37.952 20.400 26.957 1.00 75.38 302 GLU A O 1
ATOM 2406 N N . TYR A 1 303 ? -39.883 21.168 27.814 1.00 66.94 303 TYR A N 1
ATOM 2407 C CA . TYR A 1 303 ? -39.481 21.052 29.224 1.00 66.94 303 TYR A CA 1
ATOM 2408 C C . TYR A 1 303 ? -39.455 19.596 29.717 1.00 66.94 303 TYR A C 1
ATOM 2410 O O . TYR A 1 303 ? -38.706 19.278 30.640 1.00 66.94 303 TYR A O 1
ATOM 2418 N N . GLU A 1 304 ? -40.273 18.731 29.115 1.00 70.56 304 GLU A N 1
ATOM 2419 C CA . GLU A 1 304 ? -40.271 17.284 29.318 1.00 70.56 304 GLU A CA 1
ATOM 2420 C C . GLU A 1 304 ? -39.840 16.644 28.001 1.00 70.56 304 GLU A C 1
ATOM 2422 O O . GLU A 1 304 ? -40.488 16.844 26.982 1.00 70.56 304 GLU A O 1
ATOM 2427 N N . PHE A 1 305 ? -38.728 15.916 28.019 1.00 75.00 305 PHE A N 1
ATOM 2428 C CA . PHE A 1 305 ? -38.194 15.218 26.853 1.00 75.00 305 PHE A CA 1
ATOM 2429 C C . PHE A 1 305 ? -38.156 13.730 27.185 1.00 75.00 305 PHE A C 1
ATOM 2431 O O . PHE A 1 305 ? -37.622 13.356 28.238 1.00 75.00 305 PHE A O 1
ATOM 2438 N N . SER A 1 306 ? -38.733 12.874 26.340 1.00 85.31 306 SER A N 1
ATOM 2439 C CA . SER A 1 306 ? -38.614 11.434 26.571 1.00 85.31 306 SER A CA 1
ATOM 2440 C C . SER A 1 306 ? -37.165 10.980 26.350 1.00 85.31 306 SER A C 1
ATOM 2442 O O . SER A 1 306 ? -36.415 11.575 25.574 1.00 85.31 306 SER A O 1
ATOM 2444 N N . GLN A 1 307 ? -36.741 9.921 27.049 1.00 86.00 307 GLN A N 1
ATOM 2445 C CA . GLN A 1 307 ? -35.387 9.374 26.874 1.00 86.00 307 GLN A CA 1
ATOM 2446 C C . GLN A 1 307 ? -35.160 8.874 25.440 1.00 86.00 307 GLN A C 1
ATOM 2448 O O . GLN A 1 307 ? -34.064 9.022 24.908 1.00 86.00 307 GLN A O 1
ATOM 2453 N N . GLU A 1 308 ? -36.203 8.331 24.811 1.00 88.06 308 GLU A N 1
ATOM 2454 C CA . GLU A 1 308 ? -36.172 7.851 23.429 1.00 88.06 308 GLU A CA 1
ATOM 2455 C C . GLU A 1 308 ? -36.024 9.008 22.433 1.00 88.06 308 GLU A C 1
ATOM 2457 O O . GLU A 1 308 ? -35.139 8.971 21.581 1.00 88.06 308 GLU A O 1
ATOM 2462 N N . GLU A 1 309 ? -36.808 10.082 22.581 1.00 88.25 309 GLU A N 1
ATOM 2463 C CA . GLU A 1 309 ? -36.645 11.284 21.753 1.00 88.25 309 GLU A CA 1
ATOM 2464 C C . GLU A 1 309 ? -35.260 11.902 21.947 1.00 88.25 309 GLU A C 1
ATOM 2466 O O . GLU A 1 309 ? -34.638 12.314 20.968 1.00 88.25 309 GLU A O 1
ATOM 2471 N N . PHE A 1 310 ? -34.745 11.945 23.185 1.00 89.81 310 PHE A N 1
ATOM 2472 C CA . PHE A 1 310 ? -33.405 12.475 23.458 1.00 89.81 310 PHE A CA 1
ATOM 2473 C C . PHE A 1 310 ? -32.330 11.654 22.749 1.00 89.81 310 PHE A C 1
ATOM 2475 O O . PHE A 1 310 ? -31.449 12.226 22.106 1.00 89.81 310 PHE A O 1
ATOM 2482 N N . ARG A 1 311 ? -32.427 10.321 22.824 1.00 91.25 311 ARG A N 1
ATOM 2483 C CA . ARG A 1 311 ? -31.513 9.395 22.147 1.00 91.25 311 ARG A CA 1
ATOM 2484 C C . ARG A 1 311 ? -31.574 9.567 20.628 1.00 91.25 311 ARG A C 1
ATOM 2486 O O . ARG A 1 311 ? -30.526 9.664 19.994 1.00 91.25 311 ARG A O 1
ATOM 2493 N N . ASN A 1 312 ? -32.774 9.658 20.055 1.00 91.56 312 ASN A N 1
ATOM 2494 C CA . ASN A 1 312 ? -32.966 9.853 18.615 1.00 91.56 312 ASN A CA 1
ATOM 2495 C C . ASN A 1 312 ? -32.368 11.184 18.143 1.00 91.56 312 ASN A C 1
ATOM 2497 O O . ASN A 1 312 ? -31.642 11.221 17.151 1.00 91.56 312 ASN A O 1
ATOM 2501 N N . LEU A 1 313 ? -32.597 12.263 18.895 1.00 91.81 313 LEU A N 1
ATOM 2502 C CA . LEU A 1 313 ? -32.029 13.574 18.592 1.00 91.81 313 LEU A CA 1
ATOM 2503 C C . LEU A 1 313 ? -30.496 13.563 18.711 1.00 91.81 313 LEU A C 1
ATOM 2505 O O . LEU A 1 313 ? -29.796 14.092 17.848 1.00 91.81 313 LEU A O 1
ATOM 2509 N N . GLN A 1 314 ? -29.951 12.918 19.747 1.00 93.81 314 GLN A N 1
ATOM 2510 C CA . GLN A 1 314 ? -28.509 12.724 19.908 1.00 93.81 314 GLN A CA 1
ATOM 2511 C C . GLN A 1 314 ? -27.918 11.986 18.698 1.00 93.81 314 GLN A C 1
ATOM 2513 O O . GLN A 1 314 ? -26.916 12.438 18.141 1.00 93.81 314 GLN A O 1
ATOM 2518 N N . GLN A 1 315 ? -28.544 10.892 18.260 1.00 93.75 315 GLN A N 1
ATOM 2519 C CA . GLN A 1 315 ? -28.108 10.130 17.091 1.00 93.75 315 GLN A CA 1
ATOM 2520 C C . GLN A 1 315 ? -28.161 10.964 15.803 1.00 93.75 315 GLN A C 1
ATOM 2522 O O . GLN A 1 315 ? -27.214 10.905 15.024 1.00 93.75 315 GLN A O 1
ATOM 2527 N N . GLU A 1 316 ? -29.195 11.787 15.598 1.00 93.94 316 GLU A N 1
ATOM 2528 C CA . GLU A 1 316 ? -29.308 12.679 14.434 1.00 93.94 316 GLU A CA 1
ATOM 2529 C C . GLU A 1 316 ? -28.139 13.675 14.353 1.00 93.94 316 GLU A C 1
ATOM 2531 O O . GLU A 1 316 ? -27.490 13.806 13.309 1.00 93.94 316 GLU A O 1
ATOM 2536 N N . PHE A 1 317 ? -27.826 14.364 15.456 1.00 94.62 317 PHE A N 1
ATOM 2537 C CA . PHE A 1 317 ? -26.748 15.356 15.473 1.00 94.62 317 PHE A CA 1
ATOM 2538 C C . PHE A 1 317 ? -25.368 14.733 15.268 1.00 94.62 317 PHE A C 1
ATOM 2540 O O . PHE A 1 317 ? -24.551 15.283 14.521 1.00 94.62 317 PHE A O 1
ATOM 2547 N N . TRP A 1 318 ? -25.109 13.585 15.893 1.00 96.56 318 TRP A N 1
ATOM 2548 C CA . TRP A 1 318 ? -23.856 12.869 15.687 1.00 96.56 318 TRP A CA 1
ATOM 2549 C C . TRP A 1 318 ? -23.738 12.293 14.274 1.00 96.56 318 TRP A C 1
ATOM 2551 O O . TRP A 1 318 ? -22.682 12.446 13.665 1.00 96.56 318 TRP A O 1
ATOM 2561 N N . CYS A 1 319 ? -24.815 11.728 13.718 1.00 95.94 319 CYS A N 1
ATOM 2562 C CA . CYS A 1 319 ? -24.872 11.259 12.331 1.00 95.94 319 CYS A CA 1
ATOM 2563 C C . CYS A 1 319 ? -24.530 12.390 11.356 1.00 95.94 319 CYS A C 1
ATOM 2565 O O . CYS A 1 319 ? -23.665 12.249 10.494 1.00 95.94 319 CYS A O 1
ATOM 2567 N N . LYS A 1 320 ? -25.133 13.568 11.548 1.00 94.56 320 LYS A N 1
ATOM 2568 C CA . LYS A 1 320 ? -24.866 14.751 10.723 1.00 94.56 320 LYS A CA 1
ATOM 2569 C C . LYS A 1 320 ? -23.408 15.205 10.796 1.00 94.56 320 LYS A C 1
ATOM 2571 O O . LYS A 1 320 ? -22.835 15.586 9.774 1.00 94.56 320 LYS A O 1
ATOM 2576 N N . PHE A 1 321 ? -22.810 15.200 11.989 1.00 96.00 321 PHE A N 1
ATOM 2577 C CA . PHE A 1 321 ? -21.393 15.527 12.149 1.00 96.00 321 PHE A CA 1
ATOM 2578 C C . PHE A 1 321 ? -20.502 14.476 11.471 1.00 96.00 321 PHE A C 1
ATOM 2580 O O . PHE A 1 321 ? -19.604 14.834 10.712 1.00 96.00 321 PHE A O 1
ATOM 2587 N N . TYR A 1 322 ? -20.796 13.194 11.684 1.00 97.31 322 TYR A N 1
ATOM 2588 C CA . TYR A 1 322 ? -20.075 12.070 11.097 1.00 97.31 322 TYR A CA 1
ATOM 2589 C C . TYR A 1 322 ? -20.095 12.098 9.564 1.00 97.31 322 TYR A C 1
ATOM 2591 O O . TYR A 1 322 ? -19.037 12.071 8.938 1.00 97.31 322 TYR A O 1
ATOM 2599 N N . ALA A 1 323 ? -21.270 12.272 8.955 1.00 96.50 323 ALA A N 1
ATOM 2600 C CA . ALA A 1 323 ? -21.420 12.387 7.505 1.00 96.50 323 ALA A CA 1
ATOM 2601 C C . ALA A 1 323 ? -20.612 13.566 6.928 1.00 96.50 323 ALA A C 1
ATOM 2603 O O . ALA A 1 323 ? -20.022 13.465 5.854 1.00 96.50 323 ALA A O 1
ATOM 2604 N N . CYS A 1 324 ? -20.525 14.684 7.660 1.00 95.56 324 CYS A N 1
ATOM 2605 C CA . CYS A 1 324 ? -19.669 15.811 7.284 1.00 95.56 324 CYS A CA 1
ATOM 2606 C C . CYS A 1 324 ? -18.180 15.419 7.303 1.00 95.56 324 CYS A C 1
ATOM 2608 O O . CYS A 1 324 ? -17.443 15.732 6.365 1.00 95.56 324 CYS A O 1
ATOM 2610 N N . CYS A 1 325 ? -17.728 14.702 8.338 1.00 97.25 325 CYS A N 1
ATOM 2611 C CA . CYS A 1 325 ? -16.367 14.167 8.399 1.00 97.25 325 CYS A CA 1
ATOM 2612 C C . CYS A 1 325 ? -16.070 13.219 7.230 1.00 97.25 325 CYS A C 1
ATOM 2614 O O . CYS A 1 325 ? -15.001 13.333 6.627 1.00 97.25 325 CYS A O 1
ATOM 2616 N N . LEU A 1 326 ? -17.011 12.333 6.888 1.00 96.62 326 LEU A N 1
ATOM 2617 C CA . LEU A 1 326 ? -16.875 11.366 5.798 1.00 96.62 326 LEU A CA 1
ATOM 2618 C C . LEU A 1 326 ? -16.682 12.053 4.444 1.00 96.62 326 LEU A C 1
ATOM 2620 O O . LEU A 1 326 ? -15.704 11.770 3.758 1.00 96.62 326 LEU A O 1
ATOM 2624 N N . GLN A 1 327 ? -17.495 13.062 4.124 1.00 95.75 327 GLN A N 1
ATOM 2625 C CA . GLN A 1 327 ? -17.353 13.845 2.887 1.00 95.75 327 GLN A CA 1
ATOM 2626 C C . GLN A 1 327 ? -15.972 14.508 2.748 1.00 95.75 327 GLN A C 1
ATOM 2628 O O . GLN A 1 327 ? -15.386 14.562 1.661 1.00 95.75 327 GLN A O 1
ATOM 2633 N N . TYR A 1 328 ? -15.420 15.038 3.845 1.00 95.25 328 TYR A N 1
ATOM 2634 C CA . TYR A 1 328 ? -14.073 15.609 3.816 1.00 95.25 328 TYR A CA 1
ATOM 2635 C C . TYR A 1 328 ? -12.993 14.534 3.699 1.00 95.25 328 TYR A C 1
ATOM 2637 O O . TYR A 1 328 ? -12.011 14.745 2.985 1.00 95.25 328 TYR A O 1
ATOM 2645 N N . GLN A 1 329 ? -13.172 13.390 4.356 1.00 96.31 329 GLN A N 1
ATOM 2646 C CA . GLN A 1 329 ? -12.261 12.256 4.258 1.00 96.31 329 GLN A CA 1
ATOM 2647 C C . GLN A 1 329 ? -12.229 11.683 2.831 1.00 96.31 329 GLN A C 1
ATOM 2649 O O . GLN A 1 329 ? -11.142 11.500 2.283 1.00 96.31 329 GLN A O 1
ATOM 2654 N N . GLU A 1 330 ? -13.384 11.516 2.184 1.00 94.25 330 GLU A N 1
ATOM 2655 C CA . GLU A 1 330 ? -13.524 11.160 0.765 1.00 94.25 330 GLU A CA 1
ATOM 2656 C C . GLU A 1 330 ? -12.740 12.117 -0.135 1.00 94.25 330 GLU A C 1
ATOM 2658 O O . GLU A 1 330 ? -11.900 11.696 -0.934 1.00 94.25 330 GLU A O 1
ATOM 2663 N N . ALA A 1 331 ? -12.936 13.427 0.036 1.00 94.69 331 ALA A N 1
ATOM 2664 C CA . ALA A 1 331 ? -12.238 14.429 -0.761 1.00 94.69 331 ALA A CA 1
ATOM 2665 C C . ALA A 1 331 ? -10.710 14.383 -0.570 1.00 94.69 331 ALA A C 1
ATOM 2667 O O . ALA A 1 331 ? -9.958 14.647 -1.514 1.00 94.69 331 ALA A O 1
ATOM 2668 N N . LEU A 1 332 ? -10.242 14.072 0.642 1.00 95.31 332 LEU A N 1
ATOM 2669 C CA . LEU A 1 332 ? -8.822 13.910 0.966 1.00 95.31 332 LEU A CA 1
ATOM 2670 C C . LEU A 1 332 ? -8.250 12.572 0.479 1.00 95.31 332 LEU A C 1
ATOM 2672 O O . LEU A 1 332 ? -7.042 12.483 0.250 1.00 95.31 332 LEU A O 1
ATOM 2676 N N . SER A 1 333 ? -9.098 11.564 0.275 1.00 93.81 333 SER A N 1
ATOM 2677 C CA . SER A 1 333 ? -8.709 10.248 -0.236 1.00 93.81 333 SER A CA 1
ATOM 2678 C C . SER A 1 333 ? -8.384 10.237 -1.731 1.00 93.81 333 SER A C 1
ATOM 2680 O O . SER A 1 333 ? -7.785 9.276 -2.216 1.00 93.81 333 SER A O 1
ATOM 2682 N N . HIS A 1 334 ? -8.719 11.319 -2.448 1.00 93.94 334 HIS A N 1
ATOM 2683 C CA . HIS A 1 334 ? -8.501 11.427 -3.886 1.00 93.94 334 HIS A CA 1
ATOM 2684 C C . HIS A 1 334 ? -7.021 11.183 -4.252 1.00 93.94 334 HIS A C 1
ATOM 2686 O O . HIS A 1 334 ? -6.143 11.909 -3.762 1.00 93.94 334 HIS A O 1
ATOM 2692 N N . PRO A 1 335 ? -6.726 10.184 -5.098 1.00 94.38 335 PRO A N 1
ATOM 2693 C CA . PRO A 1 335 ? -5.370 9.813 -5.481 1.00 94.38 335 PRO A CA 1
ATOM 2694 C C . PRO A 1 335 ? -4.735 10.857 -6.403 1.00 94.38 335 PRO A C 1
ATOM 2696 O O . PRO A 1 335 ? -5.367 11.386 -7.313 1.00 94.38 335 PRO A O 1
ATOM 2699 N N . LEU A 1 336 ? -3.450 11.132 -6.191 1.00 95.00 336 LEU A N 1
ATOM 2700 C CA . LEU A 1 336 ? -2.687 12.110 -6.967 1.00 95.00 336 LEU A CA 1
ATOM 2701 C C . LEU A 1 336 ? -1.549 11.473 -7.761 1.00 95.00 336 LEU A C 1
ATOM 2703 O O . LEU A 1 336 ? -1.335 11.837 -8.916 1.00 95.00 336 LEU A O 1
ATOM 2707 N N . ALA A 1 337 ? -0.790 10.568 -7.141 1.00 96.00 337 ALA A N 1
ATOM 2708 C CA . ALA A 1 337 ? 0.398 9.979 -7.750 1.00 96.00 337 ALA A CA 1
ATOM 2709 C C . ALA A 1 337 ? 0.781 8.650 -7.098 1.00 96.00 337 ALA A C 1
ATOM 2711 O O . ALA A 1 337 ? 0.406 8.369 -5.958 1.00 96.00 337 ALA A O 1
ATOM 2712 N N . LEU A 1 338 ? 1.591 7.874 -7.813 1.00 95.50 338 LEU A N 1
ATOM 2713 C CA . LEU A 1 338 ? 2.178 6.631 -7.332 1.00 95.50 338 LEU A CA 1
ATOM 2714 C C . LEU A 1 338 ? 3.702 6.739 -7.396 1.00 95.50 338 LEU A C 1
ATOM 2716 O O . LEU A 1 338 ? 4.263 7.057 -8.445 1.00 95.50 338 LEU A O 1
ATOM 2720 N N . HIS A 1 339 ? 4.382 6.460 -6.289 1.00 94.38 339 HIS A N 1
ATOM 2721 C CA . HIS A 1 339 ? 5.833 6.568 -6.209 1.00 94.38 339 HIS A CA 1
ATOM 2722 C C . HIS A 1 339 ? 6.470 5.298 -5.655 1.00 94.38 339 HIS A C 1
ATOM 2724 O O . HIS A 1 339 ? 6.108 4.825 -4.582 1.00 94.38 339 HIS A O 1
ATOM 2730 N N . LEU A 1 340 ? 7.470 4.787 -6.370 1.00 92.81 340 LEU A N 1
ATOM 2731 C CA . LEU A 1 340 ? 8.323 3.693 -5.921 1.00 92.81 340 LEU A CA 1
ATOM 2732 C C . LEU A 1 340 ? 9.635 4.273 -5.416 1.00 92.81 340 LEU A C 1
ATOM 2734 O O . LEU A 1 340 ? 10.345 4.937 -6.174 1.00 92.81 340 LEU A O 1
ATOM 2738 N N . ASN A 1 341 ? 9.968 4.011 -4.155 1.00 90.06 341 ASN A N 1
ATOM 2739 C CA . ASN A 1 341 ? 11.261 4.403 -3.614 1.00 90.06 341 ASN A CA 1
ATOM 2740 C C . ASN A 1 341 ? 12.286 3.277 -3.853 1.00 90.06 341 ASN A C 1
ATOM 2742 O O . ASN A 1 341 ? 12.191 2.237 -3.200 1.00 90.06 341 ASN A O 1
ATOM 2746 N N . PRO A 1 342 ? 13.294 3.470 -4.724 1.00 84.31 342 PRO A N 1
ATOM 2747 C CA . PRO A 1 342 ? 14.263 2.422 -5.053 1.00 84.31 342 PRO A CA 1
ATOM 2748 C C . PRO A 1 342 ? 15.191 2.050 -3.886 1.00 84.31 342 PRO A C 1
ATOM 2750 O O . PRO A 1 342 ? 15.862 1.027 -3.948 1.00 84.31 342 PRO A O 1
ATOM 2753 N N . HIS A 1 343 ? 15.267 2.867 -2.829 1.00 86.00 343 HIS A N 1
ATOM 2754 C CA . HIS A 1 343 ? 16.102 2.580 -1.660 1.00 86.00 343 HIS A CA 1
ATOM 2755 C C . HIS A 1 343 ? 15.400 1.698 -0.629 1.00 86.00 343 HIS A C 1
ATOM 2757 O O . HIS A 1 343 ? 16.067 0.966 0.096 1.00 86.00 343 HIS A O 1
ATOM 2763 N N . THR A 1 344 ? 14.073 1.790 -0.539 1.00 89.88 344 THR A N 1
ATOM 2764 C CA . THR A 1 344 ? 13.279 1.051 0.453 1.00 89.88 344 THR A CA 1
ATOM 2765 C C . THR A 1 344 ? 12.389 -0.016 -0.173 1.00 89.88 344 THR A C 1
ATOM 2767 O O . THR A 1 344 ? 11.769 -0.774 0.561 1.00 89.88 344 THR A O 1
ATOM 2770 N N . ASN A 1 345 ? 12.282 -0.050 -1.508 1.00 84.31 345 ASN A N 1
ATOM 2771 C CA . ASN A 1 345 ? 11.328 -0.858 -2.277 1.00 84.31 345 ASN A CA 1
ATOM 2772 C C . ASN A 1 345 ? 9.860 -0.655 -1.866 1.00 84.31 345 ASN A C 1
ATOM 2774 O O . ASN A 1 345 ? 9.000 -1.465 -2.194 1.00 84.31 345 ASN A O 1
ATOM 2778 N N . MET A 1 346 ? 9.559 0.445 -1.171 1.00 91.94 346 MET A N 1
ATOM 2779 C CA . MET A 1 346 ? 8.195 0.760 -0.763 1.00 91.94 346 MET A CA 1
ATOM 2780 C C . MET A 1 346 ? 7.451 1.453 -1.899 1.00 91.94 346 MET A C 1
ATOM 2782 O O . MET A 1 346 ? 7.976 2.382 -2.527 1.00 91.94 346 MET A O 1
ATOM 2786 N N . VAL A 1 347 ? 6.201 1.043 -2.094 1.00 93.44 347 VAL A N 1
ATOM 2787 C CA . VAL A 1 347 ? 5.256 1.716 -2.983 1.00 93.44 347 VAL A CA 1
ATOM 2788 C C . VAL A 1 347 ? 4.411 2.677 -2.154 1.00 93.44 347 VAL A C 1
ATOM 2790 O O . VAL A 1 347 ? 3.686 2.260 -1.254 1.00 93.44 347 VAL A O 1
ATOM 2793 N N . CYS A 1 348 ? 4.524 3.968 -2.443 1.00 95.69 348 CYS A N 1
ATOM 2794 C CA . CYS A 1 348 ? 3.771 5.034 -1.798 1.00 95.69 348 CYS A CA 1
ATOM 2795 C C . CYS A 1 348 ? 2.682 5.543 -2.743 1.00 95.69 348 CYS A C 1
ATOM 2797 O O . CYS A 1 348 ? 2.957 5.968 -3.868 1.00 95.69 348 CYS A O 1
ATOM 2799 N N . LEU A 1 349 ? 1.446 5.527 -2.262 1.00 96.06 349 LEU A N 1
ATOM 2800 C CA . LEU A 1 349 ? 0.309 6.177 -2.884 1.00 96.06 349 LEU A CA 1
ATOM 2801 C C . LEU A 1 349 ? 0.123 7.556 -2.249 1.00 96.06 349 LEU A C 1
ATOM 2803 O O . LEU A 1 349 ? -0.182 7.680 -1.061 1.00 96.06 349 LEU A O 1
ATOM 2807 N N . LEU A 1 350 ? 0.284 8.597 -3.062 1.00 96.38 350 LEU A N 1
ATOM 2808 C CA . LEU A 1 350 ? 0.008 9.969 -2.663 1.00 96.38 350 LEU A CA 1
ATOM 2809 C C . LEU A 1 350 ? -1.475 10.263 -2.876 1.00 96.38 350 LEU A C 1
ATOM 2811 O O . LEU A 1 350 ? -1.949 10.239 -4.013 1.00 96.38 350 LEU A O 1
ATOM 2815 N N . LYS A 1 351 ? -2.185 10.592 -1.798 1.00 95.31 351 LYS A N 1
ATOM 2816 C CA . LYS A 1 351 ? -3.555 11.112 -1.833 1.00 95.31 351 LYS A CA 1
ATOM 2817 C C . LYS A 1 351 ? -3.553 12.590 -1.451 1.00 95.31 351 LYS A C 1
ATOM 2819 O O . LYS A 1 351 ? -2.542 13.132 -1.002 1.00 95.31 351 LYS A O 1
ATOM 2824 N N . LYS A 1 352 ? -4.679 13.270 -1.651 1.00 95.31 352 LYS A N 1
ATOM 2825 C CA . LYS A 1 352 ? -4.793 14.716 -1.423 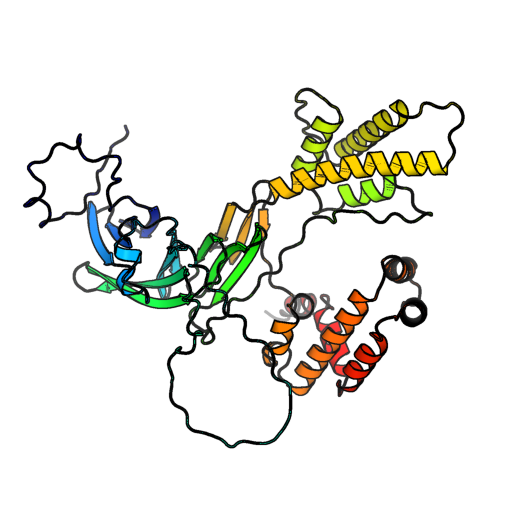1.00 95.31 352 LYS A CA 1
ATOM 2826 C C . LYS A 1 352 ? -4.518 15.134 0.027 1.00 95.31 352 LYS A C 1
ATOM 2828 O O . LYS A 1 352 ? -3.940 16.199 0.218 1.00 95.31 352 LYS A O 1
ATOM 2833 N N . GLY A 1 353 ? -4.919 14.331 1.014 1.00 93.38 353 GLY A N 1
ATOM 2834 C CA . GLY A 1 353 ? -4.733 14.650 2.439 1.00 93.38 353 GLY A CA 1
ATOM 2835 C C . GLY A 1 353 ? -3.774 13.750 3.211 1.00 93.38 353 GLY A C 1
ATOM 2836 O O . GLY A 1 353 ? -3.451 14.054 4.354 1.00 93.38 353 GLY A O 1
ATOM 2837 N N . TYR A 1 354 ? -3.344 12.624 2.641 1.00 94.19 354 TYR A N 1
ATOM 2838 C CA . TYR A 1 354 ? -2.523 11.645 3.353 1.00 94.19 354 TYR A CA 1
ATOM 2839 C C . TYR A 1 354 ? -1.735 10.745 2.395 1.00 94.19 354 TYR A C 1
ATOM 2841 O O . TYR A 1 354 ? -1.916 10.777 1.178 1.00 94.19 354 TYR A O 1
ATOM 2849 N N . LEU A 1 355 ? -0.826 9.952 2.961 1.00 94.69 355 LEU A N 1
ATOM 2850 C CA . LEU A 1 355 ? -0.044 8.948 2.245 1.00 94.69 355 LEU A CA 1
ATOM 2851 C C . LEU A 1 355 ? -0.541 7.557 2.632 1.00 94.69 355 LEU A C 1
ATOM 2853 O O . LEU A 1 355 ? -0.928 7.330 3.778 1.00 94.69 355 LEU A O 1
ATOM 2857 N N . SER A 1 356 ? -0.493 6.625 1.691 1.00 94.25 356 SER A N 1
ATOM 2858 C CA . SER A 1 356 ? -0.692 5.200 1.954 1.00 94.25 356 SER A CA 1
ATOM 2859 C C . SER A 1 356 ? 0.507 4.427 1.420 1.00 94.25 356 SER A C 1
ATOM 2861 O O . SER A 1 356 ? 1.088 4.807 0.405 1.00 94.25 356 SER A O 1
ATOM 2863 N N . PHE A 1 357 ? 0.882 3.346 2.093 1.00 94.31 357 PHE A N 1
ATOM 2864 C CA . PHE A 1 357 ? 1.950 2.457 1.647 1.00 94.31 357 PHE A CA 1
ATOM 2865 C C . PHE A 1 357 ? 1.361 1.093 1.328 1.00 94.31 357 PHE A C 1
ATOM 2867 O O . PHE A 1 357 ? 0.465 0.634 2.033 1.00 94.31 357 PHE A O 1
ATOM 2874 N N . LEU A 1 358 ? 1.852 0.471 0.261 1.00 93.56 358 LEU A N 1
ATOM 2875 C CA . LEU A 1 358 ? 1.470 -0.894 -0.077 1.00 93.56 358 LEU A CA 1
ATOM 2876 C C . LEU A 1 358 ? 2.361 -1.864 0.694 1.00 93.56 358 LEU A C 1
ATOM 2878 O O . LEU A 1 358 ? 3.579 -1.675 0.750 1.00 93.56 358 LEU A O 1
ATOM 2882 N N . ILE A 1 359 ? 1.742 -2.893 1.261 1.00 90.88 359 ILE A N 1
ATOM 2883 C CA . ILE A 1 359 ? 2.411 -3.977 1.977 1.00 90.88 359 ILE A CA 1
ATOM 2884 C C . ILE A 1 359 ? 2.050 -5.312 1.315 1.00 90.88 359 ILE A C 1
ATOM 2886 O O . ILE A 1 359 ? 0.955 -5.421 0.758 1.00 90.88 359 ILE A O 1
ATOM 2890 N N . PRO A 1 360 ? 2.942 -6.315 1.335 1.00 87.88 360 PRO A N 1
ATOM 2891 C CA . PRO A 1 360 ? 2.573 -7.674 0.958 1.00 87.88 360 PRO A CA 1
ATOM 2892 C C . PRO A 1 360 ? 1.430 -8.181 1.845 1.00 87.88 360 PRO A C 1
ATOM 2894 O O . PRO A 1 360 ? 1.460 -7.980 3.059 1.00 87.88 360 PRO A O 1
ATOM 2897 N N . SER A 1 361 ? 0.434 -8.821 1.240 1.00 86.00 361 SER A N 1
ATOM 2898 C CA . SER A 1 361 ? -0.649 -9.489 1.965 1.00 86.00 361 SER A CA 1
ATOM 2899 C C . SER A 1 361 ? -0.184 -10.852 2.472 1.00 86.00 361 SER A C 1
ATOM 2901 O O . SER A 1 361 ? 0.591 -11.529 1.793 1.00 86.00 361 SER A O 1
ATOM 2903 N N . SER A 1 362 ? -0.680 -11.270 3.639 1.00 87.56 362 SER A N 1
ATOM 2904 C CA . SER A 1 362 ? -0.571 -12.671 4.054 1.00 87.56 362 SER A CA 1
ATOM 2905 C C . SER A 1 362 ? -1.357 -13.565 3.085 1.00 87.56 362 SER A C 1
ATOM 2907 O O . SER A 1 362 ? -2.247 -13.089 2.372 1.00 87.56 362 SER A O 1
ATOM 2909 N N . LEU A 1 363 ? -1.059 -14.869 3.061 1.00 87.44 363 LEU A N 1
ATOM 2910 C CA . LEU A 1 363 ? -1.829 -15.825 2.259 1.00 87.44 363 LEU A CA 1
ATOM 2911 C C . LEU A 1 363 ? -3.321 -15.774 2.620 1.00 87.44 363 LEU A C 1
ATOM 2913 O O . LEU A 1 363 ? -4.173 -15.803 1.735 1.00 87.44 363 LEU A O 1
ATOM 2917 N N . VAL A 1 364 ? -3.626 -15.659 3.914 1.00 89.38 364 VAL A N 1
ATOM 2918 C CA . VAL A 1 364 ? -5.002 -15.608 4.415 1.00 89.38 364 VAL A CA 1
ATOM 2919 C C . VAL A 1 364 ? -5.709 -14.352 3.919 1.00 89.38 364 VAL A C 1
ATOM 2921 O O . VAL A 1 364 ? -6.768 -14.479 3.311 1.00 89.38 364 VAL A O 1
ATOM 2924 N N . ASP A 1 365 ? -5.105 -13.169 4.070 1.00 88.88 365 ASP A N 1
ATOM 2925 C CA . ASP A 1 365 ? -5.699 -11.914 3.586 1.00 88.88 365 ASP A CA 1
ATOM 2926 C C . ASP A 1 365 ? -5.904 -11.935 2.068 1.00 88.88 365 ASP A C 1
ATOM 2928 O O . ASP A 1 365 ? -6.954 -11.530 1.573 1.00 88.88 365 ASP A O 1
ATOM 2932 N N . HIS A 1 366 ? -4.916 -12.431 1.315 1.00 89.38 366 HIS A N 1
ATOM 2933 C CA . HIS A 1 366 ? -5.000 -12.530 -0.143 1.00 89.38 366 HIS A CA 1
ATOM 2934 C C . HIS A 1 366 ? -6.170 -13.418 -0.563 1.00 89.38 366 HIS A C 1
ATOM 2936 O O . HIS A 1 366 ? -7.065 -12.976 -1.288 1.00 89.38 366 HIS A O 1
ATOM 2942 N N . LEU A 1 367 ? -6.218 -14.647 -0.044 1.00 90.38 367 LEU A N 1
ATOM 2943 C CA . LEU A 1 367 ? -7.298 -15.579 -0.344 1.00 90.38 367 LEU A CA 1
ATOM 2944 C C . LEU A 1 367 ? -8.651 -15.068 0.142 1.00 90.38 367 LEU A C 1
ATOM 2946 O O . LEU A 1 367 ? -9.648 -15.376 -0.499 1.00 90.38 367 LEU A O 1
ATOM 2950 N N . TYR A 1 368 ? -8.715 -14.287 1.222 1.00 88.69 368 TYR A N 1
ATOM 2951 C CA . TYR A 1 368 ? -9.962 -13.754 1.769 1.00 88.69 368 TYR A CA 1
AT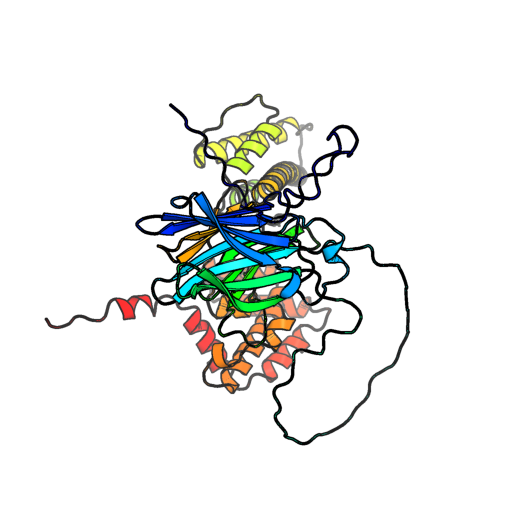OM 2952 C C . TYR A 1 368 ? -10.491 -12.522 1.024 1.00 88.69 368 TYR A C 1
ATOM 2954 O O . TYR A 1 368 ? -11.703 -12.374 0.901 1.00 88.69 368 TYR A O 1
ATOM 2962 N N . LEU A 1 369 ? -9.616 -11.693 0.449 1.00 89.31 369 LEU A N 1
ATOM 2963 C CA . LEU A 1 369 ? -9.997 -10.450 -0.237 1.00 89.31 369 LEU A CA 1
ATOM 2964 C C . LEU A 1 369 ? -10.154 -10.594 -1.760 1.00 89.31 369 LEU A C 1
ATOM 2966 O O . LEU A 1 369 ? -10.780 -9.749 -2.402 1.00 89.31 369 LEU A O 1
ATOM 2970 N N . LEU A 1 370 ? -9.613 -11.653 -2.374 1.00 87.12 370 LEU A N 1
ATOM 2971 C CA . LEU A 1 370 ? -9.730 -11.892 -3.819 1.00 87.12 370 LEU A CA 1
ATOM 2972 C C . LEU A 1 370 ? -11.192 -11.906 -4.310 1.00 87.12 370 LEU A C 1
ATOM 2974 O O . LEU A 1 370 ? -12.014 -12.607 -3.729 1.00 87.12 370 LEU A O 1
ATOM 2978 N N . PRO A 1 371 ? -11.557 -11.268 -5.432 1.00 83.44 371 PRO A N 1
ATOM 2979 C CA . PRO A 1 371 ? -12.884 -11.457 -6.022 1.00 83.44 371 PRO A CA 1
ATOM 2980 C C . PRO A 1 371 ? -13.186 -12.944 -6.275 1.00 83.44 371 PRO A C 1
ATOM 2982 O O . PRO A 1 371 ? -12.291 -13.696 -6.664 1.00 83.44 371 PRO A O 1
ATOM 2985 N N . TYR A 1 372 ? -14.438 -13.378 -6.080 1.00 80.19 372 TYR A N 1
ATOM 2986 C CA . TYR A 1 372 ? -14.817 -14.800 -6.175 1.00 80.19 372 TYR A CA 1
ATOM 2987 C C . TYR A 1 372 ? -14.426 -15.437 -7.522 1.00 80.19 372 TYR A C 1
ATOM 2989 O O . TYR A 1 372 ? -14.019 -16.595 -7.565 1.00 80.19 372 TYR A O 1
ATOM 2997 N N . GLU A 1 373 ? -14.486 -14.667 -8.615 1.00 78.12 373 GLU A N 1
ATOM 2998 C CA . GLU A 1 373 ? -14.064 -15.103 -9.953 1.00 78.12 373 GLU A CA 1
ATOM 2999 C C . GLU A 1 373 ? -12.571 -15.459 -10.019 1.00 78.12 373 GLU A C 1
ATOM 3001 O O . GLU A 1 373 ? -12.207 -16.454 -10.645 1.00 78.12 373 GLU A O 1
ATOM 3006 N N . ASN A 1 374 ? -11.718 -14.694 -9.331 1.00 80.50 374 ASN A N 1
ATOM 3007 C CA . ASN A 1 374 ? -10.268 -14.888 -9.341 1.00 80.50 374 ASN A CA 1
ATOM 3008 C C . ASN A 1 374 ? -9.839 -16.034 -8.423 1.00 80.50 374 ASN A C 1
ATOM 3010 O O . ASN A 1 374 ? -8.918 -16.770 -8.763 1.00 80.50 374 ASN A O 1
ATOM 3014 N N . LEU A 1 375 ? -10.556 -16.249 -7.315 1.00 82.69 375 LEU A N 1
ATOM 3015 C CA . LEU A 1 375 ? -10.299 -17.360 -6.392 1.00 82.69 375 LEU A CA 1
ATOM 3016 C C . LEU A 1 375 ? -10.410 -18.736 -7.085 1.00 82.69 375 LEU A C 1
ATOM 3018 O O . LEU A 1 375 ? -9.813 -19.711 -6.638 1.00 82.69 375 LEU A O 1
ATOM 3022 N N . LEU A 1 376 ? -11.170 -18.836 -8.184 1.00 74.31 376 LEU A N 1
ATOM 3023 C CA . LEU A 1 376 ? -11.294 -20.061 -8.988 1.00 74.31 376 LEU A CA 1
ATOM 3024 C C . LEU A 1 376 ? -10.101 -20.317 -9.915 1.00 74.31 376 LEU A C 1
ATOM 3026 O O . LEU A 1 376 ? -9.919 -21.446 -10.366 1.00 74.31 376 LEU A O 1
ATOM 3030 N N . THR A 1 377 ? -9.344 -19.274 -10.242 1.00 76.94 377 THR A N 1
ATOM 3031 C CA . THR A 1 377 ? -8.205 -19.323 -11.169 1.00 76.94 377 THR A CA 1
ATOM 3032 C C . THR A 1 377 ? -6.864 -19.189 -10.464 1.00 76.94 377 THR A C 1
ATOM 3034 O O . THR A 1 377 ? -5.838 -19.142 -11.140 1.00 76.94 377 THR A O 1
ATOM 3037 N N . GLU A 1 378 ? -6.879 -19.098 -9.135 1.00 79.81 378 GLU A N 1
ATOM 3038 C CA . GLU A 1 378 ? -5.676 -18.935 -8.336 1.00 79.81 378 GLU A CA 1
ATOM 3039 C C . GLU A 1 378 ? -4.743 -20.131 -8.526 1.00 79.81 378 GLU A C 1
ATOM 3041 O O . GLU A 1 378 ? -5.176 -21.285 -8.596 1.00 79.81 378 GLU A O 1
ATOM 3046 N N . ASP A 1 379 ? -3.449 -19.846 -8.634 1.00 79.62 379 ASP A N 1
ATOM 3047 C CA . ASP A 1 379 ? -2.441 -20.881 -8.787 1.00 79.62 379 ASP A CA 1
ATOM 3048 C C . ASP A 1 379 ? -2.315 -21.667 -7.475 1.00 79.62 379 ASP A C 1
ATOM 3050 O O . ASP A 1 379 ? -1.770 -21.171 -6.488 1.00 79.62 379 ASP A O 1
ATOM 3054 N N . GLU A 1 380 ? -2.816 -22.907 -7.477 1.00 84.38 380 GLU A N 1
ATOM 3055 C CA . GLU A 1 380 ? -2.801 -23.833 -6.335 1.00 84.38 380 GLU A CA 1
ATOM 3056 C C . GLU A 1 380 ? -1.389 -23.973 -5.726 1.00 84.38 380 GLU A C 1
ATOM 3058 O O . GLU A 1 380 ? -1.258 -24.143 -4.513 1.00 84.38 380 GLU A O 1
ATOM 3063 N N . THR A 1 381 ? -0.330 -23.819 -6.535 1.00 80.56 381 THR A N 1
ATOM 3064 C CA . THR A 1 381 ? 1.068 -23.925 -6.081 1.00 80.56 381 THR A CA 1
ATOM 3065 C C . THR A 1 381 ? 1.517 -22.776 -5.180 1.00 80.56 381 THR A C 1
ATOM 3067 O O . THR A 1 381 ? 2.484 -22.924 -4.438 1.00 80.56 381 THR A O 1
ATOM 3070 N N . THR A 1 382 ? 0.812 -21.640 -5.197 1.00 82.06 382 THR A N 1
ATOM 3071 C CA . THR A 1 382 ? 1.095 -20.509 -4.297 1.00 82.06 382 THR A CA 1
ATOM 3072 C C . THR A 1 382 ? 0.592 -20.752 -2.873 1.00 82.06 382 THR A C 1
ATOM 3074 O O . THR A 1 382 ? 1.070 -20.114 -1.939 1.00 82.06 382 THR A O 1
ATOM 3077 N N . ILE A 1 383 ? -0.350 -21.686 -2.705 1.00 87.50 383 ILE A N 1
ATOM 3078 C CA . ILE A 1 383 ? -0.978 -22.026 -1.423 1.00 87.50 383 ILE A CA 1
ATOM 3079 C C . ILE A 1 383 ? -0.229 -23.186 -0.763 1.00 87.50 383 ILE A C 1
ATOM 3081 O O . ILE A 1 383 ? 0.055 -23.159 0.434 1.00 87.50 383 ILE A O 1
ATOM 3085 N N . SER A 1 384 ? 0.061 -24.238 -1.532 1.00 88.12 384 SER A N 1
ATOM 3086 C CA . SER A 1 384 ? 0.763 -25.423 -1.046 1.00 88.12 384 SER A CA 1
ATOM 3087 C C . SER A 1 384 ? 1.405 -26.199 -2.194 1.00 88.12 384 SER A C 1
ATOM 3089 O O . SER A 1 384 ? 0.846 -26.284 -3.285 1.00 88.12 384 SER A O 1
ATOM 3091 N N . ASP A 1 385 ? 2.532 -26.859 -1.917 1.00 88.44 385 ASP A N 1
ATOM 3092 C CA . ASP A 1 385 ? 3.116 -27.853 -2.828 1.00 88.44 385 ASP A CA 1
ATOM 3093 C C . ASP A 1 385 ? 2.179 -29.062 -3.050 1.00 88.44 385 ASP A C 1
ATOM 3095 O O . ASP A 1 385 ? 2.310 -29.788 -4.039 1.00 88.44 385 ASP A O 1
ATOM 3099 N N . ASP A 1 386 ? 1.234 -29.298 -2.131 1.00 91.19 386 ASP A N 1
ATOM 3100 C CA . ASP A 1 386 ? 0.204 -30.325 -2.257 1.00 91.19 386 ASP A CA 1
ATOM 3101 C C . ASP A 1 386 ? -1.099 -29.725 -2.807 1.00 91.19 386 ASP A C 1
ATOM 3103 O O . ASP A 1 386 ? -1.844 -29.020 -2.122 1.00 91.19 386 ASP A O 1
ATOM 3107 N N . VAL A 1 387 ? -1.391 -30.069 -4.060 1.00 90.62 387 VAL A N 1
ATOM 3108 C CA . VAL A 1 387 ? -2.586 -29.642 -4.797 1.00 90.62 387 VAL A CA 1
ATOM 3109 C C . VAL A 1 387 ? -3.889 -29.998 -4.075 1.00 90.62 387 VAL A C 1
ATOM 3111 O O . VAL A 1 387 ? -4.851 -29.231 -4.133 1.00 90.62 387 VAL A O 1
ATOM 3114 N N . ASP A 1 388 ? -3.958 -31.147 -3.397 1.00 91.56 388 ASP A N 1
ATOM 3115 C CA . ASP A 1 388 ? -5.184 -31.536 -2.698 1.00 91.56 388 ASP A CA 1
ATOM 3116 C C . ASP A 1 388 ? -5.414 -30.644 -1.465 1.00 91.56 388 ASP A C 1
ATOM 3118 O O . ASP A 1 388 ? -6.547 -30.233 -1.214 1.00 91.56 388 ASP A O 1
ATOM 3122 N N . ILE A 1 389 ? -4.345 -30.261 -0.755 1.00 92.38 389 ILE A N 1
ATOM 3123 C CA . ILE A 1 389 ? -4.426 -29.308 0.364 1.00 92.38 389 ILE A CA 1
ATOM 3124 C C . ILE A 1 389 ? -4.810 -27.919 -0.146 1.00 92.38 389 ILE A C 1
ATOM 3126 O O . ILE A 1 389 ? -5.686 -27.282 0.434 1.00 92.38 389 ILE A O 1
ATOM 3130 N N . ALA A 1 390 ? -4.198 -27.454 -1.239 1.00 92.56 390 ALA A N 1
ATOM 3131 C CA . ALA A 1 390 ? -4.520 -26.157 -1.830 1.00 92.56 390 ALA A CA 1
ATOM 3132 C C . ALA A 1 390 ? -6.015 -26.045 -2.187 1.00 92.56 390 ALA A C 1
ATOM 3134 O O . ALA A 1 390 ? -6.660 -25.041 -1.880 1.00 92.56 390 ALA A O 1
ATOM 3135 N N . ARG A 1 391 ? -6.604 -27.108 -2.752 1.00 92.06 391 ARG A N 1
ATOM 3136 C CA . ARG A 1 391 ? -8.047 -27.178 -3.045 1.00 92.06 391 ARG A CA 1
ATOM 3137 C C . ARG A 1 391 ? -8.915 -27.154 -1.800 1.00 92.06 391 ARG A C 1
ATOM 3139 O O . ARG A 1 391 ? -9.913 -26.432 -1.775 1.00 92.06 391 ARG A O 1
ATOM 3146 N N . ASP A 1 392 ? -8.539 -27.929 -0.787 1.00 94.25 392 ASP A N 1
ATOM 3147 C CA . ASP A 1 392 ? -9.244 -27.965 0.492 1.00 94.25 392 ASP A CA 1
ATOM 3148 C C . ASP A 1 392 ? -9.244 -26.574 1.153 1.00 94.25 392 ASP A C 1
ATOM 3150 O O . ASP A 1 392 ? -10.282 -26.124 1.639 1.00 94.25 392 ASP A O 1
ATOM 3154 N N . VAL A 1 393 ? -8.120 -25.851 1.092 1.00 93.81 393 VAL A N 1
ATOM 3155 C CA . VAL A 1 393 ? -7.983 -24.472 1.591 1.00 93.81 393 VAL A CA 1
ATOM 3156 C C . VAL A 1 393 ? -8.861 -23.499 0.804 1.00 93.81 393 VAL A C 1
ATOM 3158 O O . VAL A 1 393 ? -9.611 -22.736 1.409 1.00 93.81 393 VAL A O 1
ATOM 3161 N N . ILE A 1 394 ? -8.842 -23.544 -0.533 1.00 92.31 394 ILE A N 1
ATOM 3162 C CA . ILE A 1 394 ? -9.710 -22.695 -1.370 1.00 92.31 394 ILE A CA 1
ATOM 3163 C C . ILE A 1 394 ? -11.189 -22.937 -1.043 1.00 92.31 394 ILE A C 1
ATOM 3165 O O . ILE A 1 394 ? -11.975 -21.992 -0.957 1.00 92.31 394 ILE A O 1
ATOM 3169 N N . CYS A 1 395 ? -11.593 -24.196 -0.868 1.00 92.00 395 CYS A N 1
ATOM 3170 C CA . CYS A 1 395 ? -12.973 -24.527 -0.532 1.00 92.00 395 CYS A CA 1
ATOM 3171 C C . CYS A 1 395 ? -13.351 -24.050 0.880 1.00 92.00 395 CYS A C 1
ATOM 3173 O O . CYS A 1 395 ? -14.427 -23.479 1.069 1.00 92.00 395 CYS A O 1
ATOM 3175 N N . LEU A 1 396 ? -12.441 -24.189 1.847 1.00 94.12 396 LEU A N 1
ATOM 3176 C CA . LEU A 1 396 ? -12.615 -23.667 3.199 1.00 94.12 396 LEU A CA 1
ATOM 3177 C C . LEU A 1 396 ? -12.801 -22.144 3.205 1.00 94.12 396 LEU A C 1
ATOM 3179 O O . LEU A 1 396 ? -13.748 -21.657 3.813 1.00 94.12 396 LEU A O 1
ATOM 3183 N N . ILE A 1 397 ? -11.971 -21.396 2.472 1.00 93.44 397 ILE A N 1
ATOM 3184 C CA . ILE A 1 397 ? -12.102 -19.935 2.344 1.00 93.44 397 ILE A CA 1
ATOM 3185 C C . ILE A 1 397 ? -13.461 -19.547 1.744 1.00 93.44 397 ILE A C 1
ATOM 3187 O O . ILE A 1 397 ? -14.100 -18.615 2.227 1.00 93.44 397 ILE A O 1
ATOM 3191 N N . LYS A 1 398 ? -13.960 -20.287 0.744 1.00 90.94 398 LYS A N 1
ATOM 3192 C CA . LYS A 1 398 ? -15.316 -20.061 0.205 1.00 90.94 398 LYS A CA 1
ATOM 3193 C C . LYS A 1 398 ? -16.400 -20.271 1.261 1.00 90.94 398 LYS A C 1
ATOM 3195 O O . LYS A 1 398 ? -17.371 -19.525 1.264 1.00 90.94 398 LYS A O 1
ATOM 3200 N N . CYS A 1 399 ? -16.251 -21.270 2.132 1.00 92.56 399 CYS A N 1
ATOM 3201 C CA . CYS A 1 399 ? -17.184 -21.485 3.239 1.00 92.56 399 CYS A CA 1
ATOM 3202 C C . CYS A 1 399 ? -17.136 -20.317 4.229 1.00 92.56 399 CYS A C 1
ATOM 3204 O O . CYS A 1 399 ? -18.183 -19.815 4.617 1.00 92.56 399 CYS A O 1
ATOM 3206 N N . LEU A 1 400 ? -15.935 -19.862 4.599 1.00 92.69 400 LEU A N 1
ATOM 3207 C CA . LEU A 1 400 ? -15.754 -18.751 5.536 1.00 92.69 400 LEU A CA 1
ATOM 3208 C C . LEU A 1 400 ? -16.384 -17.451 5.025 1.00 92.69 400 LEU A C 1
ATOM 3210 O O . LEU A 1 400 ? -17.053 -16.773 5.793 1.00 92.69 400 LEU A O 1
ATOM 3214 N N . ARG A 1 401 ? -16.252 -17.152 3.728 1.00 91.25 401 ARG A N 1
ATOM 3215 C CA . ARG A 1 401 ? -16.896 -15.979 3.118 1.00 91.25 401 ARG A CA 1
ATOM 3216 C C . ARG A 1 401 ? -18.420 -16.050 3.131 1.00 91.25 401 ARG A C 1
ATOM 3218 O O . ARG A 1 401 ? -19.064 -15.067 3.462 1.00 91.25 401 ARG A O 1
ATOM 3225 N N . LEU A 1 402 ? -19.000 -17.213 2.823 1.00 90.19 402 LEU A N 1
ATOM 3226 C CA . LEU A 1 402 ? -20.455 -17.389 2.918 1.00 90.19 402 LEU A CA 1
ATOM 3227 C C . LEU A 1 402 ? -20.958 -17.222 4.357 1.00 90.19 402 LEU A C 1
ATOM 3229 O O . LEU A 1 402 ? -22.043 -16.687 4.574 1.00 90.19 402 LEU A O 1
ATOM 3233 N N . ILE A 1 403 ? -20.172 -17.679 5.337 1.00 92.62 403 ILE A N 1
ATOM 3234 C CA . ILE A 1 403 ? -20.480 -17.473 6.754 1.00 92.62 403 ILE A CA 1
ATOM 3235 C C . ILE A 1 403 ? -20.428 -15.978 7.083 1.00 92.62 403 ILE A C 1
ATOM 3237 O O . ILE A 1 403 ? -21.390 -15.479 7.650 1.00 92.62 403 ILE A O 1
ATOM 3241 N N . GLU A 1 404 ? -19.370 -15.258 6.701 1.00 91.00 404 GLU A N 1
ATOM 3242 C CA . GLU A 1 404 ? -19.267 -13.805 6.920 1.00 91.00 404 GLU A CA 1
ATOM 3243 C C . GLU A 1 404 ? -20.452 -13.046 6.318 1.00 91.00 404 GLU A C 1
ATOM 3245 O O . GLU A 1 404 ? -21.077 -12.258 7.020 1.00 91.00 404 GLU A O 1
ATOM 3250 N N . GLU A 1 405 ? -20.810 -13.323 5.060 1.00 89.19 405 GLU A N 1
ATOM 3251 C CA . GLU A 1 405 ? -21.951 -12.686 4.384 1.00 89.19 405 GLU A CA 1
ATOM 3252 C C . GLU A 1 405 ? -23.289 -12.940 5.105 1.00 89.19 405 GLU A C 1
ATOM 3254 O O . GLU A 1 405 ? -24.220 -12.144 4.987 1.00 89.19 405 GLU A O 1
ATOM 3259 N N . SER A 1 406 ? -23.384 -14.034 5.865 1.00 90.75 406 SER A N 1
ATOM 3260 C CA . SER A 1 406 ? -24.584 -14.419 6.618 1.00 90.75 406 SER A CA 1
ATOM 3261 C C . SER A 1 406 ? -24.595 -13.913 8.066 1.00 90.75 406 SER A C 1
ATOM 3263 O O . SER A 1 406 ? -25.651 -13.891 8.702 1.00 90.75 406 SER A O 1
ATOM 3265 N N . VAL A 1 407 ? -23.437 -13.538 8.617 1.00 91.94 407 VAL A N 1
ATOM 3266 C CA . VAL A 1 407 ? -23.301 -13.078 10.003 1.00 91.94 407 VAL A CA 1
ATOM 3267 C C . VAL A 1 407 ? -23.777 -11.632 10.101 1.00 91.94 407 VAL A C 1
ATOM 3269 O O . VAL A 1 407 ? -23.224 -10.721 9.490 1.00 91.94 407 VAL A O 1
ATOM 3272 N N . THR A 1 408 ? -24.809 -11.401 10.910 1.00 90.75 408 THR A N 1
ATOM 3273 C CA . THR A 1 408 ? -25.304 -10.046 11.176 1.00 90.75 408 THR A CA 1
ATOM 3274 C C . THR A 1 408 ? -24.407 -9.310 12.176 1.00 90.75 408 THR A C 1
ATOM 3276 O O . THR A 1 408 ? -23.624 -9.916 12.909 1.00 90.75 408 THR A O 1
ATOM 3279 N N . VAL A 1 409 ? -24.566 -7.987 12.271 1.00 86.81 409 VAL A N 1
ATOM 3280 C CA . VAL A 1 409 ? -23.854 -7.167 13.270 1.00 86.81 409 VAL A CA 1
ATOM 3281 C C . VAL A 1 409 ? -24.158 -7.626 14.703 1.00 86.81 409 VAL A C 1
ATOM 3283 O O . VAL A 1 409 ? -23.275 -7.644 15.553 1.00 86.81 409 VAL A O 1
ATOM 3286 N N . ASP A 1 410 ? -25.389 -8.055 14.992 1.00 86.81 410 ASP A N 1
ATOM 3287 C CA . ASP A 1 410 ? -25.726 -8.570 16.325 1.00 86.81 410 ASP A CA 1
ATOM 3288 C C . ASP A 1 410 ? -24.974 -9.875 16.632 1.00 86.81 410 ASP A C 1
ATOM 3290 O O . ASP A 1 410 ? -24.470 -10.061 17.741 1.00 86.81 410 ASP A O 1
ATOM 3294 N N . MET A 1 411 ? -24.835 -10.756 15.635 1.00 92.31 411 MET A N 1
ATOM 3295 C CA . MET A 1 411 ? -24.082 -12.006 15.757 1.00 92.31 411 MET A CA 1
ATOM 3296 C C . MET A 1 411 ? -22.583 -11.759 15.953 1.00 92.31 411 MET A C 1
ATOM 3298 O O . MET A 1 411 ? -21.965 -12.394 16.811 1.00 92.31 411 MET A O 1
ATOM 3302 N N . SER A 1 412 ? -21.986 -10.823 15.207 1.00 90.56 412 SER A N 1
ATOM 3303 C CA . SER A 1 412 ? -20.564 -10.493 15.370 1.00 90.56 412 SER A CA 1
ATOM 3304 C C . SER A 1 412 ? -20.278 -9.963 16.776 1.00 90.56 412 SER A C 1
ATOM 3306 O O . SER A 1 412 ? -19.323 -10.400 17.421 1.00 90.56 412 SER A O 1
ATOM 3308 N N . VAL A 1 413 ? -21.169 -9.130 17.319 1.00 87.00 413 VAL A N 1
ATOM 3309 C CA . VAL A 1 413 ? -21.065 -8.604 18.684 1.00 87.00 413 VAL A CA 1
ATOM 3310 C C . VAL A 1 413 ? -21.140 -9.712 19.739 1.00 87.00 413 VAL A C 1
ATOM 3312 O O . VAL A 1 413 ? -20.407 -9.649 20.728 1.00 87.00 413 VAL A O 1
ATOM 3315 N N . ILE A 1 414 ? -21.962 -10.754 19.548 1.00 91.19 414 ILE A N 1
ATOM 3316 C CA . ILE A 1 414 ? -21.990 -11.922 20.453 1.00 91.19 414 ILE A CA 1
ATOM 3317 C C . ILE A 1 414 ? -20.602 -12.570 20.525 1.00 91.19 414 ILE A C 1
ATOM 3319 O O . ILE A 1 414 ? -20.112 -12.864 21.624 1.00 91.19 414 ILE A O 1
ATOM 3323 N N . MET A 1 415 ? -19.949 -12.763 19.375 1.00 93.25 415 MET A N 1
ATOM 3324 C CA . MET A 1 415 ? -18.594 -13.311 19.314 1.00 93.25 415 MET A CA 1
ATOM 3325 C C . MET A 1 415 ? -17.581 -12.369 19.976 1.00 93.25 415 MET A C 1
ATOM 3327 O O . MET A 1 415 ? -16.827 -12.796 20.851 1.00 93.25 415 MET A O 1
ATOM 3331 N N . GLU A 1 416 ? -17.596 -11.081 19.631 1.00 90.12 416 GLU A N 1
ATOM 3332 C CA . GLU A 1 416 ? -16.682 -10.077 20.187 1.00 90.12 416 GLU A CA 1
ATOM 3333 C C . GLU A 1 416 ? -16.791 -9.970 21.711 1.00 90.12 416 GLU A C 1
ATOM 3335 O O . GLU A 1 416 ? -15.778 -10.010 22.412 1.00 90.12 416 GLU A O 1
ATOM 3340 N N . MET A 1 417 ? -18.013 -9.890 22.246 1.00 87.94 417 MET A N 1
ATOM 3341 C CA . MET A 1 417 ? -18.260 -9.840 23.687 1.00 87.94 417 MET A CA 1
ATOM 3342 C C . MET A 1 417 ? -17.803 -11.123 24.380 1.00 87.94 417 MET A C 1
ATOM 3344 O O . MET A 1 417 ? -17.259 -11.065 25.486 1.00 87.94 417 MET A O 1
ATOM 3348 N N . SER A 1 418 ? -18.006 -12.281 23.754 1.00 91.69 418 SER A N 1
ATOM 3349 C CA . SER A 1 418 ? -17.558 -13.563 24.302 1.00 91.69 418 SER A CA 1
ATOM 3350 C C . SER A 1 418 ? -16.031 -13.624 24.374 1.00 91.69 418 SER A C 1
ATOM 3352 O O . SER A 1 418 ? -15.485 -13.946 25.432 1.00 91.69 418 SER A O 1
ATOM 3354 N N . CYS A 1 419 ? -15.343 -13.216 23.305 1.00 91.12 419 CYS A N 1
ATOM 3355 C CA . CYS A 1 419 ? -13.884 -13.121 23.247 1.00 91.12 419 CYS A CA 1
ATOM 3356 C C . CYS A 1 419 ? -13.327 -12.102 24.253 1.00 91.12 419 CYS A C 1
ATOM 3358 O O . CYS A 1 419 ? -12.406 -12.421 25.005 1.00 91.12 419 CYS A O 1
ATOM 3360 N N . TYR A 1 420 ? -13.914 -10.903 24.329 1.00 89.19 420 TYR A N 1
ATOM 3361 C CA . TYR A 1 420 ? -13.521 -9.856 25.278 1.00 89.19 420 TYR A CA 1
ATOM 3362 C C . TYR A 1 420 ? -13.629 -10.328 26.733 1.00 89.19 420 TYR A C 1
ATOM 3364 O O . TYR A 1 420 ? -12.745 -10.076 27.551 1.00 89.19 420 TYR A O 1
ATOM 3372 N N . ASN A 1 421 ? -14.694 -11.066 27.051 1.00 92.00 421 ASN A N 1
ATOM 3373 C CA . ASN A 1 421 ? -14.923 -11.628 28.380 1.00 92.00 421 ASN A CA 1
ATOM 3374 C C . ASN A 1 421 ? -14.169 -12.947 28.631 1.00 92.00 421 ASN A C 1
ATOM 3376 O O . ASN A 1 421 ? -14.388 -13.573 29.671 1.00 92.00 421 ASN A O 1
ATOM 3380 N N . LEU A 1 422 ? -13.299 -13.377 27.705 1.00 92.12 422 LEU A N 1
ATOM 3381 C CA . LEU A 1 422 ? -12.538 -14.631 27.769 1.00 92.12 422 LEU A CA 1
ATOM 3382 C C . LEU A 1 422 ? -13.433 -15.869 27.973 1.00 92.12 422 LEU A C 1
ATOM 3384 O O . LEU A 1 422 ? -13.066 -16.823 28.664 1.00 92.12 422 LEU A O 1
ATOM 3388 N N . GLN A 1 423 ? -14.638 -15.839 27.405 1.00 91.56 423 GLN A N 1
ATOM 3389 C CA . GLN A 1 423 ? -15.545 -16.982 27.371 1.00 91.56 423 GLN A CA 1
ATOM 3390 C C . GLN A 1 423 ? -15.132 -17.951 26.257 1.00 91.56 423 GLN A C 1
ATOM 3392 O O . GLN A 1 423 ? -14.366 -17.593 25.365 1.00 91.56 423 GLN A O 1
ATOM 3397 N N . SER A 1 424 ? -15.630 -19.195 26.304 1.00 90.31 424 SER A N 1
ATOM 3398 C CA . SER A 1 424 ? -15.348 -20.148 25.223 1.00 90.31 424 SER A CA 1
ATOM 3399 C C . SER A 1 424 ? -15.981 -19.644 23.918 1.00 90.31 424 SER A C 1
ATOM 3401 O O . SER A 1 424 ? -17.211 -19.514 23.884 1.00 90.31 424 SER A O 1
ATOM 3403 N N . PRO A 1 425 ? -15.193 -19.406 22.852 1.00 90.25 425 PRO A N 1
ATOM 3404 C CA . PRO A 1 425 ? -15.720 -18.969 21.560 1.00 90.25 425 PRO A CA 1
ATOM 3405 C C . PRO A 1 425 ? -16.640 -20.021 20.926 1.00 90.25 425 PRO A C 1
ATOM 3407 O O . PRO A 1 425 ? -17.502 -19.677 20.127 1.00 90.25 425 PRO A O 1
ATOM 3410 N N . GLU A 1 426 ? -16.527 -21.291 21.331 1.00 93.06 426 GLU A N 1
ATOM 3411 C CA . GLU A 1 426 ? -17.390 -22.383 20.863 1.00 93.06 426 GLU A CA 1
ATOM 3412 C C . GLU A 1 426 ? -18.863 -22.128 21.203 1.00 93.06 426 GLU A C 1
ATOM 3414 O O . GLU A 1 426 ? -19.728 -22.324 20.361 1.00 93.06 426 GLU A O 1
ATOM 3419 N N . LYS A 1 427 ? -19.155 -21.624 22.410 1.00 92.00 427 LYS A N 1
ATOM 3420 C CA . LYS A 1 427 ? -20.537 -21.330 22.824 1.00 92.00 427 LYS A CA 1
ATOM 3421 C C . LYS A 1 427 ? -21.130 -20.157 22.055 1.00 92.00 427 LYS A C 1
ATOM 3423 O O . LYS A 1 427 ? -22.316 -20.159 21.747 1.00 92.00 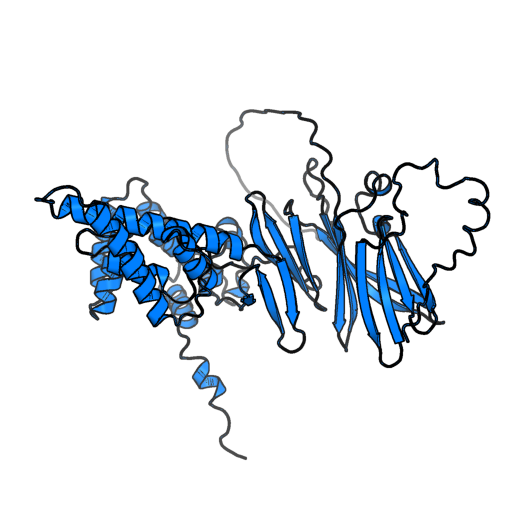427 LYS A O 1
ATOM 3428 N N . ALA A 1 428 ? -20.304 -19.153 21.769 1.00 93.19 428 ALA A N 1
ATOM 3429 C CA . ALA A 1 428 ? -20.708 -18.029 20.938 1.00 93.19 428 ALA A CA 1
ATOM 3430 C C . ALA A 1 428 ? -20.985 -18.500 19.506 1.00 93.19 428 ALA A C 1
ATOM 3432 O O . ALA A 1 428 ? -22.008 -18.143 18.937 1.00 93.19 428 ALA A O 1
ATOM 3433 N N . ALA A 1 429 ? -20.118 -19.356 18.958 1.00 94.50 429 ALA A N 1
ATOM 3434 C CA . ALA A 1 429 ? -20.303 -19.952 17.641 1.00 94.50 429 ALA A CA 1
ATOM 3435 C C . ALA A 1 429 ? -21.561 -20.835 17.564 1.00 94.50 429 ALA A C 1
ATOM 3437 O O . ALA A 1 429 ? -22.270 -20.765 16.568 1.00 94.50 429 ALA A O 1
ATOM 3438 N N . GLU A 1 430 ? -21.867 -21.627 18.600 1.00 95.06 430 GLU A N 1
ATOM 3439 C CA . GLU A 1 430 ? -23.110 -22.410 18.684 1.00 95.06 430 GLU A CA 1
ATOM 3440 C C . GLU A 1 430 ? -24.346 -21.505 18.626 1.00 95.06 430 GLU A C 1
ATOM 3442 O O . GLU A 1 430 ? -25.243 -21.759 17.827 1.00 95.06 430 GLU A O 1
ATOM 3447 N N . GLN A 1 431 ? -24.366 -20.420 19.408 1.00 93.56 431 GLN A N 1
ATOM 3448 C CA . GLN A 1 431 ? -25.473 -19.461 19.386 1.00 93.56 431 GLN A CA 1
ATOM 3449 C C . GLN A 1 431 ? -25.612 -18.782 18.019 1.00 93.56 431 GLN A C 1
ATOM 3451 O O . GLN A 1 431 ? -26.707 -18.725 17.471 1.00 93.56 431 GLN A O 1
ATOM 3456 N N . ILE A 1 432 ? -24.503 -18.306 17.447 1.00 93.69 432 ILE A N 1
ATOM 3457 C CA . ILE A 1 432 ? -24.499 -17.661 16.128 1.00 93.69 432 ILE A CA 1
ATOM 3458 C C . ILE A 1 432 ? -24.993 -18.633 15.058 1.00 93.69 432 ILE A C 1
ATOM 3460 O O . ILE A 1 432 ? -25.773 -18.244 14.199 1.00 93.69 432 ILE A O 1
ATOM 3464 N N . LEU A 1 433 ? -24.594 -19.905 15.126 1.00 93.69 433 LEU A N 1
ATOM 3465 C CA . LEU A 1 433 ? -25.070 -20.934 14.209 1.00 93.69 433 LEU A CA 1
ATOM 3466 C C . LEU A 1 433 ? -26.580 -21.170 14.347 1.00 93.69 433 LEU A C 1
ATOM 3468 O O . LEU A 1 433 ? -27.265 -21.280 13.331 1.00 93.69 433 LEU A O 1
ATOM 3472 N N . GLU A 1 434 ? -27.105 -21.251 15.573 1.00 94.00 434 GLU A N 1
ATOM 3473 C CA . GLU A 1 434 ? -28.551 -21.348 15.803 1.00 94.00 434 GLU A CA 1
ATOM 3474 C C . GLU A 1 434 ? -29.280 -20.150 15.189 1.00 94.00 434 GLU A C 1
ATOM 3476 O O . GLU A 1 434 ? -30.236 -20.342 14.433 1.00 94.00 434 GLU A O 1
ATOM 3481 N N . ASP A 1 435 ? -28.788 -18.935 15.435 1.00 92.12 435 ASP A N 1
ATOM 3482 C CA . ASP A 1 435 ? -29.388 -17.710 14.916 1.00 92.12 435 ASP A CA 1
ATOM 3483 C C . ASP A 1 435 ? -29.326 -17.666 13.380 1.00 92.12 435 ASP A C 1
ATOM 3485 O O . ASP A 1 435 ? -30.349 -17.409 12.744 1.00 92.12 435 ASP A O 1
ATOM 3489 N N . MET A 1 436 ? -28.184 -18.011 12.772 1.00 91.44 436 MET A N 1
ATOM 3490 C CA . MET A 1 436 ? -28.017 -18.133 11.317 1.00 91.44 436 MET A CA 1
ATOM 3491 C C . MET A 1 436 ? -29.037 -19.100 10.709 1.00 91.44 436 MET A C 1
ATOM 3493 O O . MET A 1 436 ? -29.698 -18.757 9.734 1.00 91.44 436 MET A O 1
ATOM 3497 N N . ILE A 1 437 ? -29.238 -20.276 11.313 1.00 91.81 437 ILE A N 1
ATOM 3498 C CA . ILE A 1 437 ? -30.239 -21.251 10.850 1.00 91.81 437 ILE A CA 1
ATOM 3499 C C . ILE A 1 437 ? -31.658 -20.676 10.953 1.00 91.81 437 ILE A C 1
ATOM 3501 O O . ILE A 1 437 ? -32.501 -20.961 10.102 1.00 91.81 437 ILE A O 1
ATOM 3505 N N . THR A 1 438 ? -31.952 -19.868 11.977 1.00 90.75 438 THR A N 1
ATOM 3506 C CA . THR A 1 438 ? -33.288 -19.267 12.121 1.00 90.75 438 THR A CA 1
ATOM 3507 C C . THR A 1 438 ? -33.596 -18.209 11.062 1.00 90.75 438 THR A C 1
ATOM 3509 O O . THR A 1 438 ? -34.766 -18.048 10.703 1.00 90.75 438 THR A O 1
ATOM 3512 N N . ILE A 1 439 ? -32.572 -17.511 10.558 1.00 89.12 439 ILE A N 1
ATOM 3513 C CA . ILE A 1 439 ? -32.711 -16.443 9.560 1.00 89.12 439 ILE A CA 1
ATOM 3514 C C . ILE A 1 439 ? -32.397 -16.892 8.126 1.00 89.12 439 ILE A C 1
ATOM 3516 O O . ILE A 1 439 ? -32.518 -16.075 7.216 1.00 89.12 439 ILE A O 1
ATOM 3520 N N . ASP A 1 440 ? -32.012 -18.153 7.904 1.00 85.94 440 ASP A N 1
ATOM 3521 C CA . ASP A 1 440 ? -31.587 -18.661 6.594 1.00 85.94 440 ASP A CA 1
ATOM 3522 C C . ASP A 1 440 ? -32.758 -18.783 5.599 1.00 85.94 440 ASP A C 1
ATOM 3524 O O . ASP A 1 440 ? -33.351 -19.844 5.398 1.00 85.94 440 ASP A O 1
ATOM 3528 N N . VAL A 1 441 ? -33.121 -17.663 4.972 1.00 77.19 441 VAL A N 1
ATOM 3529 C CA . VAL A 1 441 ? -34.194 -17.601 3.967 1.00 77.19 441 VAL A CA 1
ATOM 3530 C C . VAL A 1 441 ? -33.728 -18.131 2.603 1.00 77.19 441 VAL A C 1
ATOM 3532 O O . VAL A 1 441 ? -34.554 -18.593 1.812 1.00 77.19 441 VAL A O 1
ATOM 3535 N N . GLU A 1 442 ? -32.426 -18.075 2.315 1.00 81.38 442 GLU A N 1
ATOM 3536 C CA . GLU A 1 442 ? -31.865 -18.368 0.988 1.00 81.38 442 GLU A CA 1
ATOM 3537 C C . GLU A 1 442 ? -31.260 -19.779 0.864 1.00 81.38 442 GLU A C 1
ATOM 3539 O O . GLU A 1 442 ? -30.818 -20.155 -0.219 1.00 81.38 442 GLU A O 1
ATOM 3544 N N . ASN A 1 443 ? -31.333 -20.597 1.922 1.00 87.38 443 ASN A N 1
ATOM 3545 C CA . ASN A 1 443 ? -30.670 -21.904 2.042 1.00 87.38 443 ASN A CA 1
ATOM 3546 C C . ASN A 1 443 ? -29.139 -21.813 1.930 1.00 87.38 443 ASN A C 1
ATOM 3548 O O . ASN A 1 443 ? -28.484 -22.741 1.445 1.00 87.38 443 ASN A O 1
ATOM 3552 N N . VAL A 1 444 ? -28.550 -20.717 2.412 1.00 89.25 444 VAL A N 1
ATOM 3553 C CA . VAL A 1 444 ? -27.094 -20.528 2.451 1.00 89.25 444 VAL A CA 1
ATOM 3554 C C . VAL A 1 444 ? -26.439 -21.626 3.291 1.00 89.25 444 VAL A C 1
ATOM 3556 O O . VAL A 1 444 ? -25.336 -22.079 2.982 1.00 89.25 444 VAL A O 1
ATOM 3559 N N . MET A 1 445 ? -27.139 -22.139 4.308 1.00 90.81 445 MET A N 1
ATOM 3560 C CA . MET A 1 445 ? -26.642 -23.244 5.124 1.00 90.81 445 MET A CA 1
ATOM 3561 C C . MET A 1 445 ? -26.483 -24.540 4.321 1.00 90.81 445 MET A C 1
ATOM 3563 O O . MET A 1 445 ? -25.537 -25.293 4.568 1.00 90.81 445 MET A O 1
ATOM 3567 N N . GLU A 1 446 ? -27.353 -24.804 3.339 1.00 91.81 446 GLU A N 1
ATOM 3568 C CA . GLU A 1 446 ? -27.212 -25.963 2.447 1.00 91.81 446 GLU A CA 1
ATOM 3569 C C . GLU A 1 446 ? -25.967 -25.817 1.563 1.00 91.81 446 GLU A C 1
ATOM 3571 O O . GLU A 1 446 ? -25.187 -26.766 1.436 1.00 91.81 446 GLU A O 1
ATOM 3576 N N . ASP A 1 447 ? -25.718 -24.615 1.040 1.00 91.44 447 ASP A N 1
ATOM 3577 C CA . ASP A 1 447 ? -24.537 -24.310 0.230 1.00 91.44 447 ASP A CA 1
ATOM 3578 C C . ASP A 1 447 ? -23.234 -24.429 1.036 1.00 91.44 447 ASP A C 1
ATOM 3580 O O . ASP A 1 447 ? -22.265 -25.037 0.564 1.00 91.44 447 ASP A O 1
ATOM 3584 N N . ILE A 1 448 ? -23.209 -23.914 2.271 1.00 92.25 448 ILE A N 1
ATOM 3585 C CA . ILE A 1 448 ? -22.073 -24.063 3.192 1.00 92.25 448 ILE A CA 1
ATOM 3586 C C . ILE A 1 448 ? -21.826 -25.549 3.474 1.00 92.25 448 ILE A C 1
ATOM 3588 O O . ILE A 1 448 ? -20.699 -26.027 3.333 1.00 92.25 448 ILE A O 1
ATOM 3592 N N . CYS A 1 449 ? -22.868 -26.310 3.825 1.00 93.25 449 CYS A N 1
ATOM 3593 C CA . CYS A 1 449 ? -22.748 -27.747 4.068 1.00 93.25 449 CYS A CA 1
ATOM 3594 C C . CYS A 1 449 ? -22.251 -28.509 2.832 1.00 93.25 449 CYS A C 1
ATOM 3596 O O . CYS A 1 449 ? -21.402 -29.390 2.970 1.00 93.25 449 CYS A O 1
ATOM 3598 N N . SER A 1 450 ? -22.739 -28.171 1.635 1.00 93.19 450 SER A N 1
ATOM 3599 C CA . SER A 1 450 ? -22.294 -28.789 0.385 1.00 93.19 450 SER A CA 1
ATOM 3600 C C . SER A 1 450 ? -20.808 -28.535 0.141 1.00 93.19 450 SER A C 1
ATOM 3602 O O . SER A 1 450 ? -20.069 -29.474 -0.143 1.00 93.19 450 SER A O 1
ATOM 3604 N N . LYS A 1 451 ? -20.339 -27.291 0.301 1.00 90.56 451 LYS A N 1
ATOM 3605 C CA . LYS A 1 451 ? -18.918 -26.952 0.124 1.00 90.56 451 LYS A CA 1
ATOM 3606 C C . LYS A 1 451 ? -18.032 -27.620 1.171 1.00 90.56 451 LYS A C 1
ATOM 3608 O O . LYS A 1 451 ? -16.999 -28.181 0.821 1.00 90.56 451 LYS A O 1
ATOM 3613 N N . LEU A 1 452 ? -18.451 -27.649 2.437 1.00 93.31 452 LEU A N 1
ATOM 3614 C CA . LEU A 1 452 ? -17.714 -28.352 3.491 1.00 93.31 452 LEU A CA 1
ATOM 3615 C C . LEU A 1 452 ? -17.551 -29.852 3.188 1.00 93.31 452 LEU A C 1
ATOM 3617 O O . LEU A 1 452 ? -16.514 -30.424 3.515 1.00 93.31 452 LEU A O 1
ATOM 3621 N N . GLN A 1 453 ? -18.530 -30.486 2.531 1.00 94.50 453 GLN A N 1
ATOM 3622 C CA . GLN A 1 453 ? -18.440 -31.890 2.101 1.00 94.50 453 GLN A CA 1
ATOM 3623 C C . GLN A 1 453 ? -17.460 -32.120 0.938 1.00 94.50 453 GLN A C 1
ATOM 3625 O O . GLN A 1 453 ? -17.021 -33.254 0.739 1.00 94.50 453 GLN A O 1
ATOM 3630 N N . GLU A 1 454 ? -17.104 -31.082 0.176 1.00 93.25 454 GLU A N 1
ATOM 3631 C CA . GLU A 1 454 ? -16.089 -31.170 -0.883 1.00 93.25 454 GLU A CA 1
ATOM 3632 C C . GLU A 1 454 ? -14.658 -31.220 -0.319 1.00 93.25 454 GLU A C 1
ATOM 3634 O O . GLU A 1 454 ? -13.750 -31.691 -1.008 1.00 93.25 454 GLU A O 1
ATOM 3639 N N . ILE A 1 455 ? -14.458 -30.773 0.927 1.00 94.94 455 ILE A N 1
ATOM 3640 C CA . ILE A 1 455 ? -13.152 -30.726 1.595 1.00 94.94 455 ILE A CA 1
ATOM 3641 C C . ILE A 1 455 ? -12.747 -32.130 2.051 1.00 94.94 455 ILE A C 1
ATOM 3643 O O . ILE A 1 455 ? -13.435 -32.768 2.850 1.00 94.94 455 ILE A O 1
ATOM 3647 N N . ARG A 1 456 ? -11.591 -32.618 1.591 1.00 94.75 456 ARG A N 1
ATOM 3648 C CA . ARG A 1 456 ? -11.114 -33.971 1.921 1.00 94.75 456 ARG A CA 1
ATOM 3649 C C . ARG A 1 456 ? -10.516 -34.053 3.319 1.00 94.75 456 ARG A C 1
ATOM 3651 O O . ARG A 1 456 ? -10.749 -35.033 4.027 1.00 94.75 456 ARG A O 1
ATOM 3658 N N . ASN A 1 457 ? -9.721 -33.060 3.707 1.00 94.56 457 ASN A N 1
ATOM 3659 C CA . ASN A 1 457 ? -9.043 -33.006 4.996 1.00 94.56 457 ASN A CA 1
ATOM 3660 C C . ASN A 1 457 ? -9.170 -31.612 5.641 1.00 94.56 457 ASN A C 1
ATOM 3662 O O . ASN A 1 457 ? -8.207 -30.837 5.659 1.00 94.56 457 ASN A O 1
ATOM 3666 N N . PRO A 1 458 ? -10.340 -31.291 6.227 1.00 94.06 458 PRO A N 1
ATOM 3667 C CA . PRO A 1 458 ? -10.598 -29.967 6.791 1.00 94.06 458 PRO A CA 1
ATOM 3668 C C . PRO A 1 458 ? -9.647 -29.612 7.936 1.00 94.06 458 PRO A C 1
ATOM 3670 O O . PRO A 1 458 ? -9.247 -28.462 8.056 1.00 94.06 458 PRO A O 1
ATOM 3673 N N . ILE A 1 459 ? -9.218 -30.591 8.742 1.00 94.38 459 ILE A N 1
ATOM 3674 C CA . ILE A 1 459 ? -8.278 -30.359 9.852 1.00 94.38 459 ILE A CA 1
ATOM 3675 C C . ILE A 1 459 ? -6.937 -29.845 9.320 1.00 94.38 459 ILE A C 1
ATOM 3677 O O . ILE A 1 459 ? -6.349 -28.941 9.906 1.00 94.38 459 ILE A O 1
ATOM 3681 N N . HIS A 1 460 ? -6.457 -30.405 8.208 1.00 94.25 460 HIS A N 1
ATOM 3682 C CA . HIS A 1 460 ? -5.191 -29.980 7.623 1.00 94.25 460 HIS A CA 1
ATOM 3683 C C . HIS A 1 460 ? -5.300 -28.595 6.977 1.00 94.25 460 HIS A C 1
ATOM 3685 O O . HIS A 1 460 ? -4.426 -27.763 7.200 1.00 94.25 460 HIS A O 1
ATOM 3691 N N . ALA A 1 461 ? -6.390 -28.322 6.252 1.00 93.44 461 ALA A N 1
ATOM 3692 C CA . ALA A 1 461 ? -6.639 -27.005 5.666 1.00 93.44 461 ALA A CA 1
ATOM 3693 C C . ALA A 1 461 ? -6.761 -25.907 6.738 1.00 93.44 461 ALA A C 1
ATOM 3695 O O . ALA A 1 461 ? -6.107 -24.872 6.635 1.00 93.44 461 ALA A O 1
ATOM 3696 N N . ILE A 1 462 ? -7.526 -26.162 7.808 1.00 94.31 462 ILE A N 1
ATOM 3697 C CA . ILE A 1 462 ? -7.641 -25.257 8.962 1.00 94.31 462 ILE A CA 1
ATOM 3698 C C . ILE A 1 462 ? -6.274 -25.071 9.631 1.00 94.31 462 ILE A C 1
ATOM 3700 O O . ILE A 1 462 ? -5.882 -23.945 9.919 1.00 94.31 462 ILE A O 1
ATOM 3704 N N . GLY A 1 463 ? -5.528 -26.158 9.851 1.00 93.06 463 GLY A N 1
ATOM 3705 C CA . GLY A 1 463 ? -4.200 -26.102 10.461 1.00 93.06 463 GLY A CA 1
ATOM 3706 C C . GLY A 1 463 ? -3.201 -25.265 9.659 1.00 93.06 463 GLY A C 1
ATOM 3707 O O . GLY A 1 463 ? -2.396 -24.557 10.260 1.00 93.06 463 GLY A O 1
ATOM 3708 N N . LEU A 1 464 ? -3.277 -25.305 8.322 1.00 91.06 464 LEU A N 1
ATOM 3709 C CA . LEU A 1 464 ? -2.470 -24.446 7.456 1.00 91.06 464 LEU A CA 1
ATOM 3710 C C . LEU A 1 464 ? -2.840 -22.974 7.656 1.00 91.06 464 LEU A C 1
ATOM 3712 O O . LEU A 1 464 ? -1.962 -22.179 7.962 1.00 91.06 464 LEU A O 1
ATOM 3716 N N . LEU A 1 465 ? -4.127 -22.623 7.555 1.00 91.12 465 LEU A N 1
ATOM 3717 C CA . LEU A 1 465 ? -4.578 -21.237 7.726 1.00 91.12 465 LEU A CA 1
ATOM 3718 C C . LEU A 1 465 ? -4.229 -20.680 9.111 1.00 91.12 465 LEU A C 1
ATOM 3720 O O . LEU A 1 465 ? -3.717 -19.571 9.200 1.00 91.12 465 LEU A O 1
ATOM 3724 N N . ILE A 1 466 ? -4.434 -21.456 10.182 1.00 91.00 466 ILE A N 1
ATOM 3725 C CA . ILE A 1 466 ? -4.063 -21.045 11.547 1.00 91.00 466 ILE A CA 1
ATOM 3726 C C . ILE A 1 466 ? -2.563 -20.768 11.639 1.00 91.00 466 ILE A C 1
ATOM 3728 O O . ILE A 1 466 ? -2.171 -19.773 12.237 1.00 91.00 466 ILE A O 1
ATOM 3732 N N . ARG A 1 467 ? -1.723 -21.620 11.039 1.00 89.38 467 ARG A N 1
ATOM 3733 C CA . ARG A 1 467 ? -0.270 -21.416 11.036 1.00 89.38 467 ARG A CA 1
ATOM 3734 C C . ARG A 1 467 ? 0.119 -20.125 10.316 1.00 89.38 467 ARG A C 1
ATOM 3736 O O . ARG A 1 467 ? 0.991 -19.422 10.802 1.00 89.38 467 ARG A O 1
ATOM 3743 N N . GLU A 1 468 ? -0.526 -19.809 9.195 1.00 86.50 468 GLU A N 1
ATOM 3744 C CA . GLU A 1 468 ? -0.275 -18.557 8.464 1.00 86.50 468 GLU A CA 1
ATOM 3745 C C . GLU A 1 468 ? -0.785 -17.314 9.219 1.00 86.50 468 GLU A C 1
ATOM 3747 O O . GLU A 1 468 ? -0.260 -16.221 9.026 1.00 86.50 468 GLU A O 1
ATOM 3752 N N . MET A 1 469 ? -1.789 -17.463 10.092 1.00 86.62 469 MET A N 1
ATOM 3753 C CA . MET A 1 469 ? -2.262 -16.393 10.985 1.00 86.62 469 MET A CA 1
ATOM 3754 C C . MET A 1 469 ? -1.399 -16.235 12.248 1.00 86.62 469 MET A C 1
ATOM 3756 O O . MET A 1 469 ? -1.468 -15.200 12.915 1.00 86.62 469 MET A O 1
ATOM 3760 N N . ASP A 1 470 ? -0.609 -17.250 12.607 1.00 84.81 470 ASP A N 1
ATOM 3761 C CA . ASP A 1 470 ? 0.220 -17.264 13.811 1.00 84.81 470 ASP A CA 1
ATOM 3762 C C . ASP A 1 470 ? 1.574 -16.572 13.573 1.00 84.81 470 ASP A C 1
ATOM 3764 O O . ASP A 1 470 ? 2.615 -17.196 13.338 1.00 84.81 470 ASP A O 1
ATOM 3768 N N . TYR A 1 471 ? 1.552 -15.239 13.659 1.00 65.69 471 TYR A N 1
ATOM 3769 C CA . TYR A 1 471 ? 2.725 -14.374 13.492 1.00 65.69 471 TYR A CA 1
ATOM 3770 C C . TYR A 1 471 ? 3.845 -14.604 14.526 1.00 65.69 471 TYR A C 1
ATOM 3772 O O . TYR A 1 471 ? 4.948 -14.078 14.347 1.00 65.69 471 TYR A O 1
ATOM 3780 N N . GLU A 1 472 ? 3.617 -15.349 15.616 1.00 57.62 472 GLU A N 1
ATOM 3781 C CA . GLU A 1 472 ? 4.638 -15.526 16.658 1.00 57.62 472 GLU A CA 1
ATOM 3782 C C . GLU A 1 472 ? 5.794 -16.442 16.215 1.00 57.62 472 GLU A C 1
ATOM 3784 O O . GLU A 1 472 ? 6.913 -16.307 16.716 1.00 57.62 472 GLU A O 1
ATOM 3789 N N . THR A 1 473 ? 5.584 -17.323 15.230 1.00 49.12 473 THR A N 1
ATOM 3790 C CA . THR A 1 473 ? 6.582 -18.351 14.879 1.00 49.12 473 THR A CA 1
ATOM 3791 C C . THR A 1 473 ? 7.729 -17.872 13.978 1.00 49.12 473 THR A C 1
ATOM 3793 O O . THR A 1 473 ? 8.842 -18.395 14.089 1.00 49.12 473 THR A O 1
ATOM 3796 N N . GLU A 1 474 ? 7.543 -16.842 13.147 1.00 49.16 474 GLU A N 1
ATOM 3797 C CA . GLU A 1 474 ? 8.622 -16.351 12.268 1.00 49.16 474 GLU A CA 1
ATOM 3798 C C . GLU A 1 474 ? 9.650 -15.474 13.005 1.00 49.16 474 GLU A C 1
ATOM 3800 O O . GLU A 1 474 ? 10.849 -15.517 12.712 1.00 49.16 474 GLU A O 1
ATOM 3805 N N . VAL A 1 475 ? 9.226 -14.739 14.040 1.00 49.47 475 VAL A N 1
ATOM 3806 C CA . VAL A 1 475 ? 10.098 -13.806 14.782 1.00 49.47 475 VAL A CA 1
ATOM 3807 C C . VAL A 1 475 ? 11.147 -14.537 15.636 1.00 49.47 475 VAL A C 1
ATOM 3809 O O . VAL A 1 475 ? 12.219 -13.986 15.921 1.00 49.47 475 VAL A O 1
ATOM 3812 N N . GLU A 1 476 ? 10.889 -15.787 16.030 1.00 42.06 476 GLU A N 1
ATOM 3813 C CA . GLU A 1 476 ? 11.854 -16.600 16.780 1.00 42.06 476 GLU A CA 1
ATOM 3814 C C . GLU A 1 476 ? 12.903 -17.278 15.883 1.00 42.06 476 GLU A C 1
ATOM 3816 O O . GLU A 1 476 ? 14.046 -17.459 16.320 1.00 42.06 476 GLU A O 1
ATOM 3821 N N . MET A 1 477 ? 12.590 -17.573 14.615 1.00 41.09 477 MET A N 1
ATOM 3822 C CA . MET A 1 477 ? 13.556 -18.194 13.696 1.00 41.09 477 MET A CA 1
ATOM 3823 C C . MET A 1 477 ? 14.652 -17.222 13.230 1.00 41.09 477 MET A C 1
ATOM 3825 O O . MET A 1 477 ? 15.802 -17.635 13.073 1.00 41.09 477 MET A O 1
ATOM 3829 N N . GLU A 1 478 ? 14.368 -15.921 13.115 1.00 44.28 478 GLU A N 1
ATOM 3830 C CA . GLU A 1 478 ? 15.391 -14.922 12.755 1.00 44.28 478 GLU A CA 1
ATOM 3831 C C . GLU A 1 478 ? 16.318 -14.528 13.919 1.00 44.28 478 GLU A C 1
ATOM 3833 O O . GLU A 1 478 ? 17.425 -14.026 13.706 1.00 44.28 478 GLU A O 1
ATOM 3838 N N . LYS A 1 479 ? 15.927 -14.801 15.171 1.00 44.31 479 LYS A N 1
ATOM 3839 C CA . LYS A 1 479 ? 16.756 -14.531 16.363 1.00 44.31 479 LYS A CA 1
ATOM 3840 C C . LYS A 1 479 ? 17.597 -15.730 16.818 1.00 44.31 479 LYS A C 1
ATOM 3842 O O . LYS A 1 479 ? 18.358 -15.616 17.780 1.00 44.31 479 LYS A O 1
ATOM 3847 N N . GLY A 1 480 ? 17.519 -16.855 16.110 1.00 35.44 480 GLY A N 1
ATOM 3848 C CA . GLY A 1 480 ? 18.089 -18.139 16.512 1.00 35.44 480 GLY A CA 1
ATOM 3849 C C . GLY A 1 480 ? 19.295 -18.621 15.701 1.00 35.44 480 GLY A C 1
ATOM 3850 O O . GLY A 1 480 ? 19.330 -19.795 15.355 1.00 35.44 480 GLY A O 1
ATOM 3851 N N . PHE A 1 481 ? 20.300 -17.789 15.390 1.00 33.28 481 PHE A N 1
ATOM 3852 C CA . PHE A 1 481 ? 21.556 -18.313 14.818 1.00 33.28 481 PHE A CA 1
ATOM 3853 C C . PHE A 1 481 ? 22.802 -17.475 15.147 1.00 33.28 481 PHE A C 1
ATOM 3855 O O . PHE A 1 481 ? 23.312 -16.740 14.307 1.00 33.28 481 PHE A O 1
ATOM 3862 N N . ASN A 1 482 ? 23.342 -17.623 16.368 1.00 37.09 482 ASN A N 1
ATOM 3863 C CA . ASN A 1 482 ? 24.797 -17.541 16.575 1.00 37.09 482 ASN A CA 1
ATOM 3864 C C . ASN A 1 482 ? 25.278 -18.189 17.899 1.00 37.09 482 ASN A C 1
ATOM 3866 O O . ASN A 1 482 ? 25.549 -17.481 18.871 1.00 37.09 482 ASN A O 1
ATOM 3870 N N . PRO A 1 483 ? 25.446 -19.524 17.980 1.00 34.28 483 PRO A N 1
ATOM 3871 C CA . PRO A 1 483 ? 26.264 -20.140 19.012 1.00 34.28 483 PRO A CA 1
ATOM 3872 C C . PRO A 1 483 ? 27.617 -20.537 18.401 1.00 34.28 483 PRO A C 1
ATOM 3874 O O . PRO A 1 483 ? 27.785 -21.644 17.895 1.00 34.28 483 PRO A O 1
A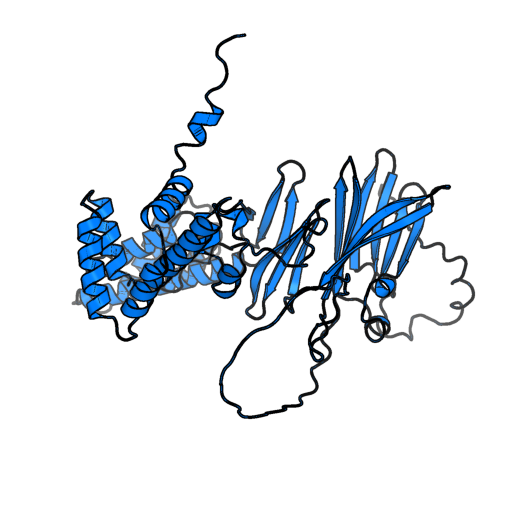TOM 3877 N N . GLY A 1 484 ? 28.595 -19.629 18.448 1.00 36.56 484 GLY A N 1
ATOM 3878 C CA . GLY A 1 484 ? 30.005 -19.961 18.211 1.00 36.56 484 GLY A CA 1
ATOM 3879 C C . GLY A 1 484 ? 30.673 -19.259 17.029 1.00 36.56 484 GLY A C 1
ATOM 3880 O O . GLY A 1 484 ? 30.884 -19.870 15.983 1.00 36.56 484 GLY A O 1
ATOM 3881 N N . LYS A 1 485 ? 31.117 -18.019 17.253 1.00 38.69 485 LYS A N 1
ATOM 3882 C CA . LYS A 1 485 ? 32.417 -17.488 16.814 1.00 38.69 485 LYS A CA 1
ATOM 3883 C C . LYS A 1 485 ? 32.755 -16.205 17.556 1.00 38.69 485 LYS A C 1
ATOM 3885 O O . LYS A 1 485 ? 31.818 -15.417 17.798 1.00 38.69 485 LYS A O 1
#

Secondary structure (DSSP, 8-state):
-----------TTGGGT-TT--GGGS-S---TT-EEEEEEEEETTEEEEEEEETTSEEEEEETTTTEEEEEEEGGGG-S-HHHHTTS---S-EEEEEEETTTEEEEEEEEE---------------------------------S--S-TT----EEEEEEEEEEETTTEEEEEEEEEEEE-S-EEEEEEE-SSEEEEEEE-TT--EEEEEEETTT-TT-PPEEEPPPPPPPSS----TTS-HHHHHHHHHHSTTTS-HHHHHHHHHHHTT---------HHHHHHHHHHHHHHHHHHH---SS--HHHHHHHHHHHHHHHHHHHHHHHHHHH-EEEEEEETTTTEEEEEESS-EEEE-PPPHHHHHHHS-HHHHTT--GGGT-SSHHHHHHHHHHHHHHHHHHHH--HHHHHHHHHHHHTT--HHHHHHHHHHHHHHH-SS-HHHHHHHHHHH-S-HHHHHHHHHHHH-THHHHHHTT---S--

pLDDT: mean 80.71, std 19.64, range [24.53, 97.31]

Foldseek 3Di:
DDDDDDQDAPCPPPVPPPPDDDPPPDPPDDDQFAFQEWDWDDDPPWIWIWGQGQQQWIWIDTPVVSYTQDIDRNLVVPPDNPPSNVGGWDPKYWEWAADPVQGIKIKIKGAADDDDDPDDDDDDDDDDDDDDDDDDDDDDDDDDPPDDPPPDDQRIKMWMWHWDQDPPSHIDTDTQDIAGDDPWAWQEWHDYPFKIWTWTQDPVRDIWIWMDGSNPPPVSDTHGFDDDDAQDLDFDADPPGQLLVSLLCQDLPPPRADPVLLVVLLCVLQVDDDDPPPDDSVVSSVSVVVSLVVVLVVPPPDPDDDPVNSRVSSNVSSSSSSNSSRVSRVQQQAWRYWDQDPVVRWIWTDGNNDIDIGDDDQPLRCLLPDDPVVLVVDDLVVLHPDSLLSLLLSLVSVLVNLLVVLQDPVLVVLQVVCVVVVHDSVVSVVVSVVVSVVPCPPPSVVVSVVSNVVRPCNVSSVVSSVVSVPPPPPVVVVVPDDDDD

Radius of gyration: 30.07 Å; chains: 1; bounding box: 73×71×76 Å